Protein AF-A0A7V2CWJ7-F1 (afdb_monomer)

Structure (mmCIF, N/CA/C/O backbone):
data_AF-A0A7V2CWJ7-F1
#
_entry.id   AF-A0A7V2CWJ7-F1
#
loop_
_atom_site.group_PDB
_atom_site.id
_atom_site.type_symbol
_atom_site.label_atom_id
_atom_site.label_alt_id
_atom_site.label_comp_id
_atom_site.label_asym_id
_atom_site.label_entity_id
_atom_site.label_seq_id
_atom_site.pdbx_PDB_ins_code
_atom_site.Cartn_x
_atom_site.Cartn_y
_atom_site.Cartn_z
_atom_site.occupancy
_atom_site.B_iso_or_equiv
_atom_site.auth_seq_id
_atom_site.auth_comp_id
_atom_site.auth_asym_id
_atom_site.auth_atom_id
_atom_site.pdbx_PDB_model_num
ATOM 1 N N . MET A 1 1 ? 1.125 9.004 74.273 1.00 41.22 1 MET A N 1
ATOM 2 C CA . MET A 1 1 ? 1.072 9.536 72.896 1.00 41.22 1 MET A CA 1
ATOM 3 C C . MET A 1 1 ? -0.020 8.788 72.141 1.00 41.22 1 MET A C 1
ATOM 5 O O . MET A 1 1 ? 0.196 7.620 71.843 1.00 41.22 1 MET A O 1
ATOM 9 N N . PRO A 1 2 ? -1.209 9.373 71.920 1.00 48.38 2 PRO A N 1
ATOM 10 C CA . PRO A 1 2 ? -2.251 8.724 71.132 1.00 48.38 2 PRO A CA 1
ATOM 11 C C . PRO A 1 2 ? -1.859 8.758 69.649 1.00 48.38 2 PRO A C 1
ATOM 13 O O . PRO A 1 2 ? -1.550 9.813 69.100 1.00 48.38 2 PRO A O 1
ATOM 16 N N . THR A 1 3 ? -1.828 7.594 69.008 1.00 50.19 3 THR A N 1
ATOM 17 C CA . THR A 1 3 ? -1.640 7.454 67.563 1.00 50.19 3 THR A CA 1
ATOM 18 C C . THR A 1 3 ? -2.883 7.970 66.848 1.00 50.19 3 THR A C 1
ATOM 20 O O . THR A 1 3 ? -3.952 7.373 66.966 1.00 50.19 3 THR A O 1
ATOM 23 N N . SER A 1 4 ? -2.744 9.081 66.121 1.00 52.12 4 SER A N 1
ATOM 24 C CA . SER A 1 4 ? -3.787 9.634 65.256 1.00 52.12 4 SER A CA 1
ATOM 25 C C . SER A 1 4 ? -4.251 8.584 64.250 1.00 52.12 4 SER A C 1
ATOM 27 O O . SER A 1 4 ? -3.541 8.245 63.304 1.00 52.12 4 SER A O 1
ATOM 29 N N . ALA A 1 5 ? -5.458 8.065 64.458 1.00 50.09 5 ALA A N 1
ATOM 30 C CA . ALA A 1 5 ? -6.168 7.288 63.461 1.00 50.09 5 ALA A CA 1
ATOM 31 C C . ALA A 1 5 ? -6.618 8.254 62.357 1.00 50.09 5 ALA A C 1
ATOM 33 O O . ALA A 1 5 ? -7.594 8.986 62.511 1.00 50.09 5 ALA A O 1
ATOM 34 N N . HIS A 1 6 ? -5.867 8.308 61.258 1.00 57.09 6 HIS A N 1
ATOM 35 C CA . HIS A 1 6 ? -6.296 9.019 60.060 1.00 57.09 6 HIS A CA 1
ATOM 36 C C . HIS A 1 6 ? -7.568 8.348 59.527 1.00 57.09 6 HIS A C 1
ATOM 38 O O . HIS A 1 6 ? -7.535 7.195 59.099 1.00 57.09 6 HIS A O 1
ATOM 44 N N . GLY A 1 7 ? -8.698 9.054 59.600 1.00 55.56 7 GLY A N 1
ATOM 45 C CA . GLY A 1 7 ? -9.967 8.587 59.054 1.00 55.56 7 GLY A CA 1
ATOM 46 C C . GLY A 1 7 ? -9.852 8.367 57.547 1.00 55.56 7 GLY A C 1
ATOM 47 O O . GLY A 1 7 ? -9.486 9.279 56.807 1.00 55.56 7 GLY A O 1
ATOM 48 N N . LEU A 1 8 ? -10.149 7.150 57.095 1.00 59.53 8 LEU A N 1
ATOM 49 C CA . LEU A 1 8 ? -10.277 6.829 55.677 1.00 59.53 8 LEU A CA 1
ATOM 50 C C . LEU A 1 8 ? -11.503 7.568 55.125 1.00 59.53 8 LEU A C 1
ATOM 52 O O . LEU A 1 8 ? -12.634 7.269 55.502 1.00 59.53 8 LEU A O 1
ATOM 56 N N . VAL A 1 9 ? -11.282 8.543 54.244 1.00 59.72 9 VAL A N 1
ATOM 57 C CA . VAL A 1 9 ? -12.359 9.206 53.500 1.00 59.72 9 VAL A CA 1
ATOM 58 C C . VAL A 1 9 ? -12.836 8.245 52.415 1.00 59.72 9 VAL A C 1
ATOM 60 O O . VAL A 1 9 ? -12.075 7.900 51.511 1.00 59.72 9 VAL A O 1
ATOM 63 N N . ALA A 1 10 ? -14.091 7.804 52.505 1.00 57.59 10 ALA A N 1
ATOM 64 C CA . ALA A 1 10 ? -14.743 7.066 51.433 1.00 57.59 10 ALA A CA 1
ATOM 65 C C . ALA A 1 10 ? -14.939 8.014 50.241 1.00 57.59 10 ALA A C 1
ATOM 67 O O . ALA A 1 10 ? -15.809 8.881 50.256 1.00 57.59 10 ALA A O 1
ATOM 68 N N . LEU A 1 11 ? -14.080 7.889 49.232 1.00 69.31 11 LEU A N 1
ATOM 69 C CA . LEU A 1 11 ? -14.290 8.545 47.947 1.00 69.31 11 LEU A CA 1
ATOM 70 C C . LEU A 1 11 ? -15.476 7.870 47.250 1.00 69.31 11 LEU A C 1
ATOM 72 O O . LEU A 1 11 ? -15.539 6.642 47.210 1.00 69.31 11 LEU A O 1
ATOM 76 N N . ASP A 1 12 ? -16.392 8.662 46.689 1.00 76.94 12 ASP A N 1
ATOM 77 C CA . ASP A 1 12 ? -17.447 8.161 45.804 1.00 76.94 12 ASP A CA 1
ATOM 78 C C . ASP A 1 12 ? -16.806 7.643 44.509 1.00 76.94 12 ASP A C 1
ATOM 80 O O . ASP A 1 12 ? -16.554 8.376 43.549 1.00 76.94 12 ASP A O 1
ATOM 84 N N . THR A 1 13 ? -16.463 6.357 44.517 1.00 81.25 13 THR A N 1
ATOM 85 C CA . THR A 1 13 ? -15.815 5.696 43.387 1.00 81.25 13 THR A CA 1
ATOM 86 C C . THR A 1 13 ? -16.762 5.467 42.220 1.00 81.25 13 THR A C 1
ATOM 88 O O . THR A 1 13 ? -16.287 5.210 41.116 1.00 81.25 13 THR A O 1
ATOM 91 N N . ASP A 1 14 ? -18.076 5.530 42.435 1.00 84.31 14 ASP A N 1
ATOM 92 C CA . ASP A 1 14 ? -19.060 5.174 41.417 1.00 84.31 14 ASP A CA 1
ATOM 93 C C . ASP A 1 14 ? -19.321 6.350 40.480 1.00 84.31 14 ASP A C 1
ATOM 95 O O . ASP A 1 14 ? -19.252 6.169 39.263 1.00 84.31 14 ASP A O 1
ATOM 99 N N . SER A 1 15 ? -19.437 7.568 41.017 1.00 87.19 15 SER A N 1
ATOM 100 C CA . SER A 1 15 ? -19.509 8.793 40.207 1.00 87.19 15 SER A CA 1
ATOM 101 C C . SER A 1 15 ? -18.284 8.960 39.292 1.00 87.19 15 SER A C 1
ATOM 103 O O . SER A 1 15 ? -18.411 9.173 38.081 1.00 87.19 15 SER A O 1
ATOM 105 N N . VAL A 1 16 ? -17.076 8.741 39.831 1.00 88.69 16 VAL A N 1
ATOM 106 C CA . VAL A 1 16 ? -15.822 8.795 39.053 1.00 88.69 16 VAL A CA 1
ATOM 107 C C . VAL A 1 16 ? -15.785 7.714 37.966 1.00 88.69 16 VAL A C 1
ATOM 109 O O . VAL A 1 16 ? -15.300 7.946 36.853 1.00 88.69 16 VAL A O 1
ATOM 112 N N . ARG A 1 17 ? -16.304 6.517 38.261 1.00 88.81 17 ARG A N 1
ATOM 113 C CA . ARG A 1 17 ? -16.350 5.402 37.308 1.00 88.81 17 ARG A CA 1
ATOM 114 C C . ARG A 1 17 ? -17.332 5.671 36.173 1.00 88.81 17 ARG A C 1
ATOM 116 O O . ARG A 1 17 ? -16.986 5.422 35.019 1.00 88.81 17 ARG A O 1
ATOM 123 N N . ASP A 1 18 ? -18.510 6.206 36.483 1.00 88.50 18 ASP A N 1
ATOM 124 C CA . ASP A 1 18 ? -19.522 6.605 35.502 1.00 88.50 18 ASP A CA 1
ATOM 125 C C . ASP A 1 18 ? -18.998 7.710 34.574 1.00 88.50 18 ASP A C 1
ATOM 127 O O . ASP A 1 18 ? -19.179 7.652 33.351 1.00 88.50 18 ASP A O 1
ATOM 131 N N . GLU A 1 19 ? -18.292 8.704 35.118 1.00 91.94 19 GLU A N 1
ATOM 132 C CA . GLU A 1 19 ? -17.670 9.757 34.314 1.00 91.94 19 GLU A CA 1
ATOM 133 C C . GLU A 1 19 ? -16.615 9.183 33.353 1.00 91.94 19 GLU A C 1
ATOM 135 O O . GLU A 1 19 ? -16.658 9.446 32.141 1.00 91.94 19 GLU A O 1
ATOM 140 N N . ALA A 1 20 ? -15.706 8.347 33.867 1.00 91.44 20 ALA A N 1
ATOM 141 C CA . ALA A 1 20 ? -14.680 7.688 33.063 1.00 91.44 20 ALA A CA 1
ATOM 142 C C . ALA A 1 20 ? -15.303 6.795 31.975 1.00 91.44 20 ALA A C 1
ATOM 144 O O . ALA A 1 20 ? -14.874 6.817 30.817 1.00 91.44 20 ALA A O 1
ATOM 145 N N . TRP A 1 21 ? -16.365 6.059 32.303 1.00 91.62 21 TRP A N 1
ATOM 146 C CA . TRP A 1 21 ? -17.080 5.210 31.353 1.00 91.62 21 TRP A CA 1
ATOM 147 C C . TRP A 1 21 ? -17.726 6.018 30.224 1.00 91.62 21 TRP A C 1
ATOM 149 O O . TRP A 1 21 ? -17.591 5.692 29.041 1.00 91.62 21 TRP A O 1
ATOM 159 N N . ASN A 1 22 ? -18.358 7.143 30.556 1.00 91.94 22 ASN A N 1
ATOM 160 C CA . ASN A 1 22 ? -18.920 8.053 29.563 1.00 91.94 22 ASN A CA 1
ATOM 161 C C . ASN A 1 22 ? -17.843 8.691 28.675 1.00 91.94 22 ASN A C 1
ATOM 163 O O . ASN A 1 22 ? -18.074 8.916 27.482 1.00 91.94 22 ASN A O 1
ATOM 167 N N . ALA A 1 23 ? -16.660 8.985 29.221 1.00 92.38 23 ALA A N 1
ATOM 168 C CA . ALA A 1 23 ? -15.518 9.433 28.430 1.00 92.38 23 ALA A CA 1
ATOM 169 C C . ALA A 1 23 ? -15.042 8.343 27.453 1.00 92.38 23 ALA A C 1
ATOM 171 O O . ALA A 1 23 ? -14.865 8.636 26.269 1.00 92.38 23 ALA A O 1
ATOM 172 N N . TYR A 1 24 ? -14.926 7.089 27.903 1.00 91.25 24 TYR A N 1
ATOM 173 C CA . TYR A 1 24 ? -14.610 5.947 27.039 1.00 91.25 24 TYR A CA 1
ATOM 174 C C . TYR A 1 24 ? -15.614 5.811 25.887 1.00 91.25 24 TYR A C 1
ATOM 176 O O . TYR A 1 24 ? -15.222 5.866 24.721 1.00 91.25 24 TYR A O 1
ATOM 184 N N . ARG A 1 25 ? -16.920 5.773 26.188 1.00 91.31 25 ARG A N 1
ATOM 185 C CA . ARG A 1 25 ? -17.987 5.661 25.174 1.00 91.31 25 ARG A CA 1
ATOM 186 C C . ARG A 1 25 ? -17.940 6.787 24.142 1.00 91.31 25 ARG A C 1
ATOM 188 O O . ARG A 1 25 ? -18.160 6.549 22.952 1.00 91.31 25 ARG A O 1
ATOM 195 N N . ARG A 1 26 ? -17.659 8.023 24.573 1.00 92.12 26 ARG A N 1
ATOM 196 C CA . ARG A 1 26 ? -17.510 9.175 23.668 1.00 92.12 26 ARG A CA 1
ATOM 197 C C . ARG A 1 26 ? -16.365 8.973 22.679 1.00 92.12 26 ARG A C 1
ATOM 199 O O . ARG A 1 26 ? -16.549 9.247 21.493 1.00 92.12 26 ARG A O 1
ATOM 206 N N . GLU A 1 27 ? -15.220 8.477 23.137 1.00 92.00 27 GLU A N 1
ATOM 207 C CA . GLU A 1 27 ? -14.080 8.189 22.263 1.00 92.00 27 GLU A CA 1
ATOM 208 C C . GLU A 1 27 ? -14.375 7.012 21.320 1.00 92.00 27 GLU A C 1
ATOM 210 O O . GLU A 1 27 ? -14.154 7.135 20.115 1.00 92.00 27 GLU A O 1
ATOM 215 N N . THR A 1 28 ? -14.988 5.929 21.804 1.00 89.25 28 THR A N 1
ATOM 216 C CA . THR A 1 28 ? -15.374 4.784 20.960 1.00 89.25 28 THR A CA 1
ATOM 217 C C . THR A 1 28 ? -16.360 5.178 19.858 1.00 89.25 28 THR A C 1
ATOM 219 O O . THR A 1 28 ? -16.194 4.781 18.707 1.00 89.25 28 THR A O 1
ATOM 222 N N . ARG A 1 29 ? -17.354 6.031 20.143 1.00 91.56 29 ARG A N 1
ATOM 223 C CA . ARG A 1 29 ? -18.282 6.533 19.107 1.00 91.56 29 ARG A CA 1
ATOM 224 C C . ARG A 1 29 ? -17.563 7.321 18.010 1.00 91.56 29 ARG A C 1
ATOM 226 O O . ARG A 1 29 ? -17.919 7.199 16.839 1.00 91.56 29 ARG A O 1
ATOM 233 N N . LYS A 1 30 ? -16.553 8.125 18.363 1.00 93.31 30 LYS A N 1
ATOM 234 C CA . LYS A 1 30 ? -15.730 8.840 17.371 1.00 93.31 30 LYS A CA 1
ATOM 235 C C . LYS A 1 30 ? -14.935 7.863 16.506 1.00 93.31 30 LYS A C 1
ATOM 237 O O . LYS A 1 30 ? -14.868 8.065 15.296 1.00 93.31 30 LYS A O 1
ATOM 242 N N . GLN A 1 31 ? -14.375 6.809 17.102 1.00 92.50 31 GLN A N 1
ATOM 243 C CA . GLN A 1 31 ? -13.674 5.761 16.355 1.00 92.50 31 GLN A CA 1
ATOM 244 C C . GLN A 1 31 ? -14.591 5.075 15.347 1.00 92.50 31 GLN A C 1
ATOM 246 O O . GLN A 1 31 ? -14.215 4.970 14.187 1.00 92.50 31 GLN A O 1
ATOM 251 N N . VAL A 1 32 ? -15.797 4.668 15.764 1.00 91.69 32 VAL A N 1
ATOM 252 C CA . VAL A 1 32 ? -16.769 4.009 14.877 1.00 91.69 32 VAL A CA 1
ATOM 253 C C . VAL A 1 32 ? -17.094 4.896 13.676 1.00 91.69 32 VAL A C 1
ATOM 255 O O . VAL A 1 32 ? -17.017 4.430 12.545 1.00 91.69 32 VAL A O 1
ATOM 258 N N . ARG A 1 33 ? -17.344 6.195 13.894 1.00 95.06 33 ARG A N 1
ATOM 259 C CA . ARG A 1 33 ? -17.596 7.150 12.799 1.00 95.06 33 ARG A CA 1
ATOM 260 C C . ARG A 1 33 ? -16.419 7.267 11.826 1.00 95.06 33 ARG A C 1
ATOM 262 O O . ARG A 1 33 ? -16.628 7.314 10.620 1.00 95.06 33 ARG A O 1
ATOM 269 N N . LEU A 1 34 ? -15.185 7.337 12.329 1.00 95.69 34 LEU A N 1
ATOM 270 C CA . LEU A 1 34 ? -13.991 7.413 11.474 1.00 95.69 34 LEU A CA 1
ATOM 271 C C . LEU A 1 34 ? -13.754 6.108 10.707 1.00 95.69 34 LEU A C 1
ATOM 273 O O . LEU A 1 34 ? -13.414 6.150 9.528 1.00 95.69 34 LEU A O 1
ATOM 277 N N . ALA A 1 35 ? -13.952 4.966 11.365 1.00 94.25 35 ALA A N 1
ATOM 278 C CA . ALA A 1 35 ? -13.844 3.655 10.743 1.00 94.25 35 ALA A CA 1
ATOM 279 C C . ALA A 1 35 ? -14.897 3.476 9.641 1.00 94.25 35 ALA A C 1
ATOM 281 O O . ALA A 1 35 ? -14.578 2.970 8.573 1.00 94.25 35 ALA A O 1
ATOM 282 N N . GLU A 1 36 ? -16.124 3.949 9.858 1.00 95.56 36 GLU A N 1
ATOM 283 C CA . GLU A 1 36 ? -17.187 3.934 8.853 1.00 95.56 36 GLU A CA 1
ATOM 284 C C . GLU A 1 36 ? -16.861 4.834 7.654 1.00 95.56 36 GLU A C 1
ATOM 286 O O . GLU A 1 36 ? -17.008 4.402 6.513 1.00 95.56 36 GLU A O 1
ATOM 291 N N . GLN A 1 37 ? -16.336 6.043 7.889 1.00 95.75 37 GLN A N 1
ATOM 292 C CA . GLN A 1 37 ? -15.853 6.918 6.812 1.00 95.75 37 GLN A CA 1
ATOM 293 C C . GLN A 1 37 ? -14.753 6.247 5.984 1.00 95.75 37 GLN A C 1
ATOM 295 O O . GLN A 1 37 ? -14.797 6.275 4.756 1.00 95.75 37 GLN A O 1
ATOM 300 N N . LEU A 1 38 ? -13.773 5.631 6.651 1.00 96.50 38 LEU A N 1
ATOM 301 C CA . LEU A 1 38 ? -12.684 4.932 5.977 1.00 96.50 38 LEU A CA 1
ATOM 302 C C . LEU A 1 38 ? -13.195 3.715 5.200 1.00 96.50 38 LEU A C 1
ATOM 304 O O . LEU A 1 38 ? -12.804 3.518 4.051 1.00 96.50 38 LEU A O 1
ATOM 308 N N . ARG A 1 39 ? -14.101 2.937 5.799 1.00 96.38 39 ARG A N 1
ATOM 309 C CA . ARG A 1 39 ? -14.728 1.782 5.158 1.00 96.38 39 ARG A CA 1
ATOM 310 C C . ARG A 1 39 ? -15.494 2.206 3.912 1.00 96.38 39 ARG A C 1
ATOM 312 O O . ARG A 1 39 ? -15.251 1.626 2.864 1.00 96.38 39 ARG A O 1
ATOM 319 N N . ARG A 1 40 ? -16.354 3.230 3.995 1.00 95.88 40 ARG A N 1
ATOM 320 C CA . ARG A 1 40 ? -17.098 3.752 2.835 1.00 95.88 40 ARG A CA 1
ATOM 321 C C . ARG A 1 40 ? -16.150 4.137 1.704 1.00 95.88 40 ARG A C 1
ATOM 323 O O . ARG A 1 40 ? -16.373 3.726 0.569 1.00 95.88 40 ARG A O 1
ATOM 330 N N . PHE A 1 41 ? -15.069 4.848 2.020 1.00 97.31 41 PHE A N 1
ATOM 331 C CA . PHE A 1 41 ? -14.067 5.200 1.022 1.00 97.31 41 PHE A CA 1
ATOM 332 C C . PHE A 1 41 ? -13.443 3.958 0.367 1.00 97.31 41 PHE A C 1
ATOM 334 O O . PHE A 1 41 ? -13.351 3.887 -0.853 1.00 97.31 41 PHE A O 1
ATOM 341 N N . GLN A 1 42 ? -13.044 2.961 1.158 1.00 96.19 42 GLN A N 1
ATOM 342 C CA . GLN A 1 42 ? -12.396 1.746 0.655 1.00 96.19 42 GLN A CA 1
ATOM 343 C C . GLN A 1 42 ? -13.332 0.845 -0.157 1.00 96.19 42 GLN A C 1
ATOM 345 O O . GLN A 1 42 ? -12.889 0.241 -1.128 1.00 96.19 42 GLN A O 1
ATOM 350 N N . THR A 1 43 ? -14.600 0.724 0.239 1.00 96.62 43 THR A N 1
ATOM 351 C CA . THR A 1 43 ? -15.535 -0.227 -0.378 1.00 96.62 43 THR A CA 1
ATOM 352 C C . THR A 1 43 ? -16.367 0.383 -1.497 1.00 96.62 43 THR A C 1
ATOM 354 O O . THR A 1 43 ? -16.791 -0.345 -2.390 1.00 96.62 43 THR A O 1
ATOM 357 N N . VAL A 1 44 ? -16.632 1.691 -1.445 1.00 96.12 44 VAL A N 1
ATOM 358 C CA . VAL A 1 44 ? -17.537 2.372 -2.381 1.00 96.12 44 VAL A CA 1
ATOM 359 C C . VAL A 1 44 ? -16.778 3.380 -3.234 1.00 96.12 44 VAL A C 1
ATOM 361 O O . VAL A 1 44 ? -16.648 3.171 -4.440 1.00 96.12 44 VAL A O 1
ATOM 364 N N . ASP A 1 45 ? -16.239 4.436 -2.618 1.00 96.00 45 ASP A N 1
ATOM 365 C CA . ASP A 1 45 ? -15.716 5.584 -3.369 1.00 96.00 45 ASP A CA 1
ATOM 366 C C . ASP A 1 45 ? -14.479 5.228 -4.205 1.00 96.00 45 ASP A C 1
ATOM 368 O O . ASP A 1 45 ? -14.412 5.549 -5.390 1.00 96.00 45 ASP A O 1
ATOM 372 N N . ARG A 1 46 ? -13.497 4.540 -3.609 1.00 96.50 46 ARG A N 1
ATOM 373 C CA . ARG A 1 46 ? -12.242 4.185 -4.281 1.00 96.50 46 ARG A CA 1
ATOM 374 C C . ARG A 1 46 ? -12.473 3.233 -5.462 1.00 96.50 46 ARG A C 1
ATOM 376 O O . ARG A 1 46 ? -12.034 3.580 -6.554 1.00 96.50 46 ARG A O 1
ATOM 383 N N . PRO A 1 47 ? -13.192 2.104 -5.317 1.00 97.88 47 PRO A N 1
ATOM 384 C CA . PRO A 1 47 ? -13.485 1.242 -6.459 1.00 97.88 47 PRO A CA 1
ATOM 385 C C . PRO A 1 47 ? -14.321 1.940 -7.537 1.00 97.88 47 PRO A C 1
ATOM 387 O O . PRO A 1 47 ? -14.153 1.655 -8.720 1.00 97.88 47 PRO A O 1
ATOM 390 N N . ALA A 1 48 ? -15.237 2.841 -7.159 1.00 96.25 48 ALA A N 1
ATOM 391 C CA . ALA A 1 48 ? -16.007 3.621 -8.127 1.00 96.25 48 ALA A CA 1
ATOM 392 C C . ALA A 1 48 ? -15.114 4.571 -8.937 1.00 96.25 48 ALA A C 1
ATOM 394 O O . ALA A 1 48 ? -15.216 4.594 -10.163 1.00 96.25 48 ALA A O 1
ATOM 395 N N . TYR A 1 49 ? -14.203 5.278 -8.264 1.00 96.75 49 TYR A N 1
ATOM 396 C CA . TYR A 1 49 ? -13.197 6.120 -8.907 1.00 96.75 49 TYR A CA 1
ATOM 397 C C . TYR A 1 49 ? -12.292 5.307 -9.839 1.00 96.75 49 TYR A C 1
ATOM 399 O O . TYR A 1 49 ? -12.124 5.684 -10.991 1.00 96.75 49 TYR A O 1
ATOM 407 N N . GLU A 1 50 ? -11.759 4.170 -9.382 1.00 96.31 50 GLU A N 1
ATOM 408 C CA . GLU A 1 50 ? -10.860 3.320 -10.180 1.00 96.31 50 GLU A CA 1
ATOM 409 C C . GLU A 1 50 ? -11.553 2.788 -11.447 1.00 96.31 50 GLU A C 1
ATOM 411 O O . GLU A 1 50 ? -10.956 2.778 -12.522 1.00 96.31 50 GLU A O 1
ATOM 416 N N . ARG A 1 51 ? -12.834 2.398 -11.360 1.00 96.88 51 ARG A N 1
ATOM 417 C CA . ARG A 1 51 ? -13.619 1.994 -12.541 1.00 96.88 51 ARG A CA 1
ATOM 418 C C . ARG A 1 51 ? -13.819 3.145 -13.520 1.00 96.88 51 ARG A C 1
ATOM 420 O O . ARG A 1 51 ? -13.654 2.954 -14.721 1.00 96.88 51 ARG A O 1
ATOM 427 N N . TRP A 1 52 ? -14.175 4.323 -13.013 1.00 96.88 52 TRP A N 1
ATOM 428 C CA . TRP A 1 52 ? -14.338 5.514 -13.841 1.00 96.88 52 TRP A CA 1
ATOM 429 C C . TRP A 1 52 ? -13.020 5.914 -14.516 1.00 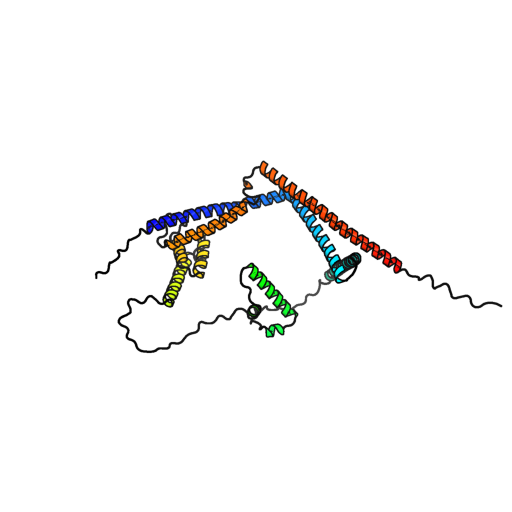96.88 52 TRP A C 1
ATOM 431 O O . TRP A 1 52 ? -12.996 6.150 -15.721 1.00 96.88 52 TRP A O 1
ATOM 441 N N . GLU A 1 53 ? -11.914 5.921 -13.775 1.00 96.56 53 GLU A N 1
ATOM 442 C CA . GLU A 1 53 ? -10.579 6.237 -14.285 1.00 96.56 53 GLU A CA 1
ATOM 443 C C . GLU A 1 53 ? -10.157 5.240 -15.368 1.00 96.56 53 GLU A C 1
ATOM 445 O O . GLU A 1 53 ? -9.730 5.642 -16.449 1.00 96.56 53 GLU A O 1
ATOM 450 N N . ALA A 1 54 ? -10.363 3.942 -15.132 1.00 95.56 54 ALA A N 1
ATOM 451 C CA . ALA A 1 54 ? -10.097 2.906 -16.123 1.00 95.56 54 ALA A CA 1
ATOM 452 C C . ALA A 1 54 ? -10.966 3.056 -17.383 1.00 95.56 54 ALA A C 1
ATOM 454 O O . ALA A 1 54 ? -10.495 2.785 -18.483 1.00 95.56 54 ALA A O 1
ATOM 455 N N . GLN A 1 55 ? -12.214 3.505 -17.259 1.00 96.44 55 GLN A N 1
ATOM 456 C CA . GLN A 1 55 ? -13.094 3.702 -18.410 1.00 96.44 55 GLN A CA 1
ATOM 457 C C . GLN A 1 55 ? -12.738 4.962 -19.211 1.00 96.44 55 GLN A C 1
ATOM 459 O O . GLN A 1 55 ? -12.726 4.933 -20.439 1.00 96.44 55 GLN A O 1
ATOM 464 N N . VAL A 1 56 ? -12.473 6.074 -18.524 1.00 96.00 56 VAL A N 1
ATOM 465 C CA . VAL A 1 56 ? -12.306 7.395 -19.147 1.00 96.00 56 VAL A CA 1
ATOM 466 C C . VAL A 1 56 ? -10.863 7.645 -19.576 1.00 96.00 56 VAL A C 1
ATOM 468 O O . VAL A 1 56 ? -10.619 8.180 -20.657 1.00 96.00 56 VAL A O 1
ATOM 471 N N . LEU A 1 57 ? -9.901 7.257 -18.740 1.00 96.88 57 LEU A N 1
ATOM 472 C CA . LEU A 1 57 ? -8.470 7.493 -18.947 1.00 96.88 57 LEU A CA 1
ATOM 473 C C . LEU A 1 57 ? -7.707 6.217 -19.326 1.00 96.88 57 LEU A C 1
ATOM 475 O O . LEU A 1 57 ? -6.546 6.300 -19.722 1.00 96.88 57 LEU A O 1
ATOM 479 N N . GLY A 1 58 ? -8.344 5.045 -19.253 1.00 96.06 58 GLY A N 1
ATOM 480 C CA . GLY A 1 58 ? -7.715 3.750 -19.526 1.00 96.06 58 GLY A CA 1
ATOM 481 C C . GLY A 1 58 ? -6.960 3.656 -20.850 1.00 96.06 58 GLY A C 1
ATOM 482 O O . GLY A 1 58 ? -5.818 3.198 -20.819 1.00 96.06 58 GLY A O 1
ATOM 483 N N . PRO A 1 59 ? -7.517 4.105 -21.994 1.00 96.88 59 PRO A N 1
ATOM 484 C CA . PRO A 1 59 ? -6.796 4.076 -23.266 1.00 96.88 59 PRO A CA 1
ATOM 485 C C . PRO A 1 59 ? -5.470 4.849 -23.219 1.00 96.88 59 PRO A C 1
ATOM 487 O O . PRO A 1 59 ? -4.442 4.324 -23.640 1.00 96.88 59 PRO A O 1
ATOM 490 N N . LEU A 1 60 ? -5.470 6.046 -22.620 1.00 96.06 60 LEU A N 1
ATOM 491 C CA . LEU A 1 60 ? -4.269 6.879 -22.491 1.00 96.06 60 LEU A CA 1
ATOM 492 C C . LEU A 1 60 ? -3.237 6.247 -21.547 1.00 96.06 60 LEU A C 1
ATOM 494 O O . LEU A 1 60 ? -2.045 6.223 -21.852 1.00 96.06 60 LEU A O 1
ATOM 498 N N . ILE A 1 61 ? -3.695 5.686 -20.422 1.00 96.31 61 ILE A N 1
ATOM 499 C CA . ILE A 1 61 ? -2.836 4.963 -19.473 1.00 96.31 61 ILE A CA 1
ATOM 500 C C . ILE A 1 61 ? -2.200 3.742 -20.148 1.00 96.31 61 ILE A C 1
ATOM 502 O O . ILE A 1 61 ? -1.016 3.468 -19.947 1.00 96.31 61 ILE A O 1
ATOM 506 N N . HIS A 1 62 ? -2.969 2.988 -20.937 1.00 97.12 62 HIS A N 1
ATOM 507 C CA . HIS A 1 62 ? -2.467 1.811 -21.640 1.00 97.12 62 HIS A CA 1
ATOM 508 C C . HIS A 1 62 ? -1.408 2.183 -22.680 1.00 97.12 62 HIS A C 1
ATOM 510 O O . HIS A 1 62 ? -0.348 1.563 -22.719 1.00 97.12 62 HIS A O 1
ATOM 516 N N . GLU A 1 63 ? -1.653 3.229 -23.463 1.00 97.25 63 GLU A N 1
ATOM 517 C CA . GLU A 1 63 ? -0.689 3.742 -24.433 1.00 97.25 63 GLU A CA 1
ATOM 518 C C . GLU A 1 63 ? 0.594 4.249 -23.754 1.00 97.25 63 GLU A C 1
ATOM 520 O O . GLU A 1 63 ? 1.689 3.877 -24.172 1.00 97.25 63 GLU A O 1
ATOM 525 N N . ALA A 1 64 ? 0.490 4.993 -22.645 1.00 96.56 64 ALA A N 1
ATOM 526 C CA . ALA A 1 64 ? 1.658 5.423 -21.871 1.00 96.56 64 ALA A CA 1
ATOM 527 C C . ALA A 1 64 ? 2.475 4.225 -21.344 1.00 96.56 64 ALA A C 1
ATOM 529 O O . ALA A 1 64 ? 3.704 4.215 -21.435 1.00 96.56 64 ALA A O 1
ATOM 530 N N . ARG A 1 65 ? 1.803 3.171 -20.855 1.00 97.31 65 ARG A N 1
ATOM 531 C CA . ARG A 1 65 ? 2.461 1.915 -20.448 1.00 97.31 65 ARG A CA 1
ATOM 532 C C . ARG A 1 65 ? 3.144 1.211 -21.618 1.00 97.31 65 ARG A C 1
ATOM 534 O O . ARG A 1 65 ? 4.248 0.705 -21.440 1.00 97.31 65 ARG A O 1
ATOM 541 N N . GLY A 1 66 ? 2.517 1.192 -22.794 1.00 97.75 66 GLY A N 1
ATOM 542 C CA . GLY A 1 66 ? 3.105 0.637 -24.014 1.00 97.75 66 GLY A CA 1
ATOM 543 C C . GLY A 1 66 ? 4.381 1.372 -24.423 1.00 97.75 66 GLY A C 1
ATOM 544 O O . GLY A 1 66 ? 5.406 0.735 -24.656 1.00 97.75 66 GLY A O 1
ATOM 545 N N . LEU A 1 67 ? 4.350 2.709 -24.418 1.00 97.31 67 LEU A N 1
ATOM 546 C CA . LEU A 1 67 ? 5.530 3.537 -24.683 1.00 97.31 67 LEU A CA 1
ATOM 547 C C . LEU A 1 67 ? 6.648 3.269 -23.668 1.00 97.31 67 LEU A C 1
ATOM 549 O O . LEU A 1 67 ? 7.795 3.082 -24.064 1.00 97.31 67 LEU A O 1
ATOM 553 N N . ARG A 1 68 ? 6.326 3.194 -22.368 1.00 97.94 68 ARG A N 1
ATOM 554 C CA . ARG A 1 68 ? 7.308 2.883 -21.317 1.00 97.94 68 ARG A CA 1
ATOM 555 C C . ARG A 1 68 ? 7.960 1.518 -21.524 1.00 97.94 68 ARG A C 1
ATOM 557 O O . ARG A 1 68 ? 9.181 1.431 -21.464 1.00 97.94 68 ARG A O 1
ATOM 564 N N . ALA A 1 69 ? 7.161 0.485 -21.784 1.00 97.75 69 ALA A N 1
ATOM 565 C CA . ALA A 1 69 ? 7.662 -0.869 -21.996 1.00 97.75 69 ALA A CA 1
ATOM 566 C C . ALA A 1 69 ? 8.602 -0.949 -23.208 1.00 97.75 69 ALA A C 1
ATOM 568 O O . ALA A 1 69 ? 9.632 -1.617 -23.148 1.00 97.75 69 ALA A O 1
ATOM 569 N N . GLU A 1 70 ? 8.281 -0.234 -24.286 1.00 98.00 70 GLU A N 1
ATOM 570 C CA . GLU A 1 70 ? 9.144 -0.173 -25.465 1.00 98.00 70 GLU A CA 1
ATOM 571 C C . GLU A 1 70 ? 10.446 0.598 -25.187 1.00 98.00 70 GLU A C 1
ATOM 573 O O . GLU A 1 70 ? 11.520 0.148 -25.584 1.00 98.00 70 GLU A O 1
ATOM 578 N N . ILE A 1 71 ? 10.382 1.718 -24.456 1.00 97.50 71 ILE A N 1
ATOM 5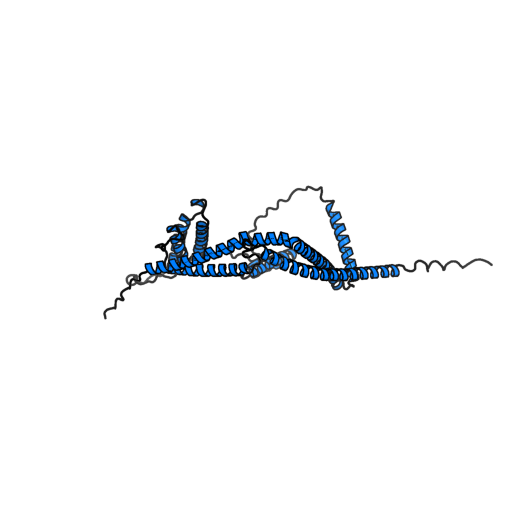79 C CA . ILE A 1 71 ? 11.582 2.447 -24.009 1.00 97.50 71 ILE A CA 1
ATOM 580 C C . ILE A 1 71 ? 12.474 1.537 -23.162 1.00 97.50 71 ILE A C 1
ATOM 582 O O . ILE A 1 71 ? 13.678 1.469 -23.400 1.00 97.50 71 ILE A O 1
ATOM 586 N N . ASP A 1 72 ? 11.894 0.825 -22.193 1.00 97.62 72 ASP A N 1
ATOM 587 C CA . ASP A 1 72 ? 12.634 -0.091 -21.323 1.00 97.62 72 ASP A CA 1
ATOM 588 C C . ASP A 1 72 ? 13.311 -1.196 -22.129 1.00 97.62 72 ASP A C 1
ATOM 590 O O . ASP A 1 72 ? 14.503 -1.435 -21.951 1.00 97.62 72 ASP A O 1
ATOM 594 N N . ARG A 1 73 ? 12.595 -1.795 -23.087 1.00 97.81 73 ARG A N 1
ATOM 595 C CA . ARG A 1 73 ? 13.159 -2.789 -24.003 1.00 97.81 73 ARG A CA 1
ATOM 596 C C . ARG A 1 73 ? 14.371 -2.245 -24.766 1.00 97.81 73 ARG A C 1
ATOM 598 O O . ARG A 1 73 ? 15.399 -2.916 -24.828 1.00 97.81 73 ARG A O 1
ATOM 605 N N . LEU A 1 74 ? 14.266 -1.053 -25.356 1.00 97.31 74 LEU A N 1
ATOM 606 C CA . LEU A 1 74 ? 15.368 -0.453 -26.114 1.00 97.31 74 LEU A CA 1
ATOM 607 C C . LEU A 1 74 ? 16.554 -0.100 -25.214 1.00 97.31 74 LEU A C 1
ATOM 609 O O . LEU A 1 74 ? 17.699 -0.344 -25.592 1.00 97.31 74 LEU A O 1
ATOM 613 N N . HIS A 1 75 ? 16.300 0.424 -24.015 1.00 97.12 75 HIS A N 1
ATOM 614 C CA . HIS A 1 75 ? 17.353 0.693 -23.041 1.00 97.12 75 HIS A CA 1
ATOM 615 C C . HIS A 1 75 ? 18.063 -0.580 -22.585 1.00 97.12 75 HIS A C 1
ATOM 617 O O . HIS A 1 75 ? 19.281 -0.546 -22.444 1.00 97.12 75 HIS A O 1
ATOM 623 N N . THR A 1 76 ? 17.354 -1.698 -22.404 1.00 97.38 76 THR A N 1
ATOM 624 C CA . THR A 1 76 ? 17.991 -2.990 -22.114 1.00 97.38 76 THR A CA 1
ATOM 625 C C . THR A 1 76 ? 18.964 -3.382 -23.224 1.00 97.38 76 THR A C 1
ATOM 627 O O . THR A 1 76 ? 20.115 -3.688 -22.934 1.00 97.38 76 THR A O 1
ATOM 630 N N . ILE A 1 77 ? 18.555 -3.274 -24.493 1.00 97.06 77 ILE A N 1
ATOM 631 C CA . ILE A 1 77 ? 19.440 -3.569 -25.631 1.00 97.06 77 ILE A CA 1
ATOM 632 C C . ILE A 1 77 ? 20.666 -2.646 -25.618 1.00 97.06 77 ILE A C 1
ATOM 634 O O . ILE A 1 77 ? 21.793 -3.118 -25.746 1.00 97.06 77 ILE A O 1
ATOM 638 N N . LEU A 1 78 ? 20.470 -1.334 -25.458 1.00 96.94 78 LEU A N 1
ATOM 639 C CA . LEU A 1 78 ? 21.572 -0.366 -25.432 1.00 96.94 78 LEU A CA 1
ATOM 640 C C . LEU A 1 78 ? 22.544 -0.637 -24.274 1.00 96.94 78 LEU A C 1
ATOM 642 O O . LEU A 1 78 ? 23.758 -0.611 -24.480 1.00 96.94 78 LEU A O 1
ATOM 646 N N . PHE A 1 79 ? 22.017 -0.955 -23.092 1.00 97.69 79 PHE A N 1
ATOM 647 C CA . PHE A 1 79 ? 22.806 -1.315 -21.918 1.00 97.69 79 PHE A CA 1
ATOM 648 C C . PHE A 1 79 ? 23.621 -2.594 -22.147 1.00 97.69 79 PHE A C 1
ATOM 650 O O . PHE A 1 79 ? 24.812 -2.625 -21.846 1.00 97.69 79 PHE A O 1
ATOM 657 N N . ASP A 1 80 ? 23.024 -3.630 -22.738 1.00 97.06 80 ASP A N 1
ATOM 658 C CA . ASP A 1 80 ? 23.724 -4.882 -23.038 1.00 97.06 80 ASP A CA 1
ATOM 659 C C . ASP A 1 80 ? 24.845 -4.678 -24.068 1.00 97.06 80 ASP A C 1
ATOM 661 O O . ASP A 1 80 ? 25.932 -5.253 -23.945 1.00 97.06 80 ASP A O 1
ATOM 665 N N . VAL A 1 81 ? 24.619 -3.824 -25.071 1.00 97.69 81 VAL A N 1
ATOM 666 C CA . VAL A 1 81 ? 25.652 -3.434 -26.044 1.00 97.69 81 VAL A CA 1
ATOM 667 C C . VAL A 1 81 ? 26.812 -2.725 -25.355 1.00 97.69 81 VAL A C 1
ATOM 669 O O . VAL A 1 81 ? 27.971 -3.056 -25.621 1.00 97.69 81 VAL A O 1
ATOM 672 N N . GLU A 1 82 ? 26.519 -1.772 -24.471 1.00 97.38 82 GLU A N 1
ATOM 673 C CA . GLU A 1 82 ? 27.531 -1.060 -23.691 1.00 97.38 82 GLU A CA 1
ATOM 674 C C . GLU A 1 82 ? 28.321 -2.019 -22.799 1.00 97.38 82 GLU A C 1
ATOM 676 O O . GLU A 1 82 ? 29.553 -2.021 -22.836 1.00 97.38 82 GLU A O 1
ATOM 681 N N . ALA A 1 83 ? 27.633 -2.905 -22.079 1.00 96.50 83 ALA A N 1
ATOM 682 C CA . ALA A 1 83 ? 28.262 -3.903 -21.228 1.00 96.50 83 ALA A CA 1
ATOM 683 C C . ALA A 1 83 ? 29.223 -4.805 -22.021 1.00 96.50 83 ALA A C 1
ATOM 685 O O . ALA A 1 83 ? 30.372 -4.989 -21.617 1.00 96.50 83 ALA A O 1
ATOM 686 N N . ILE A 1 84 ? 28.804 -5.320 -23.184 1.00 96.56 84 ILE A N 1
ATOM 687 C CA . ILE A 1 84 ? 29.666 -6.129 -24.063 1.00 96.56 84 ILE A CA 1
ATOM 688 C C . ILE A 1 84 ? 30.857 -5.305 -24.571 1.00 96.56 84 ILE A C 1
ATOM 690 O O . ILE A 1 84 ? 31.983 -5.803 -24.592 1.00 96.56 84 ILE A O 1
ATOM 694 N N . SER A 1 85 ? 30.633 -4.051 -24.973 1.00 97.31 85 SER A N 1
ATOM 695 C CA . SER A 1 85 ? 31.690 -3.157 -25.459 1.00 97.31 85 SER A CA 1
ATOM 696 C C . SER A 1 85 ? 32.773 -2.940 -24.402 1.00 97.31 85 SER A C 1
ATOM 698 O O . SER A 1 85 ? 33.958 -3.070 -24.717 1.00 97.31 85 SER A O 1
ATOM 700 N N . VAL A 1 86 ? 32.370 -2.686 -23.154 1.00 96.94 86 VAL A N 1
ATOM 701 C CA . VAL A 1 86 ? 33.270 -2.465 -22.015 1.00 96.94 86 VAL A CA 1
ATOM 702 C C . VAL A 1 86 ? 34.003 -3.747 -21.625 1.00 96.94 86 VAL A C 1
ATOM 704 O O . VAL A 1 86 ? 35.227 -3.738 -21.512 1.00 96.94 86 VAL A O 1
ATOM 707 N N . ILE A 1 87 ? 33.280 -4.857 -21.446 1.00 95.94 87 ILE A N 1
ATOM 708 C CA . ILE A 1 87 ? 33.854 -6.126 -20.972 1.00 95.94 87 ILE A CA 1
ATOM 709 C C . ILE A 1 87 ? 34.823 -6.714 -22.000 1.00 95.94 87 ILE A C 1
ATOM 711 O O . ILE A 1 87 ? 35.897 -7.195 -21.645 1.00 95.94 87 ILE A O 1
ATOM 715 N N . GLU A 1 88 ? 34.451 -6.690 -23.279 1.00 95.31 88 GLU A N 1
ATOM 716 C CA . GLU A 1 88 ? 35.227 -7.324 -24.348 1.00 95.31 88 GLU A CA 1
ATOM 717 C C . GLU A 1 88 ? 36.198 -6.344 -25.030 1.00 95.31 88 GLU A C 1
ATOM 719 O O . GLU A 1 88 ? 36.898 -6.727 -25.969 1.00 95.31 88 GLU A O 1
ATOM 724 N N . GLY A 1 89 ? 36.243 -5.082 -24.582 1.00 96.50 89 GLY A N 1
ATOM 725 C CA . GLY A 1 89 ? 37.140 -4.048 -25.102 1.00 96.50 89 GLY A CA 1
ATOM 726 C C . GLY A 1 89 ? 36.954 -3.769 -26.597 1.00 96.50 89 GLY A C 1
ATOM 727 O O . GLY A 1 89 ? 37.923 -3.492 -27.305 1.00 96.50 89 GLY A O 1
ATOM 728 N N . CYS A 1 90 ? 35.726 -3.888 -27.109 1.00 96.25 90 CYS A N 1
ATOM 729 C CA . CYS A 1 90 ? 35.422 -3.732 -28.532 1.00 96.25 90 CYS A CA 1
ATOM 730 C C . CYS A 1 90 ? 34.545 -2.503 -28.796 1.00 96.25 90 CYS A C 1
ATOM 732 O O . CYS A 1 90 ? 33.932 -1.952 -27.889 1.00 96.25 90 CYS A O 1
ATOM 734 N N . SER A 1 91 ? 34.470 -2.047 -30.051 1.00 96.69 91 SER A N 1
ATOM 735 C CA . SER A 1 91 ? 33.593 -0.917 -30.402 1.00 96.69 91 SER A CA 1
ATOM 736 C C . SER A 1 91 ? 32.111 -1.265 -30.200 1.00 96.69 91 SER A C 1
ATOM 738 O O . SER A 1 91 ? 31.713 -2.392 -30.497 1.00 96.69 91 SER A O 1
ATOM 740 N N . MET A 1 92 ? 31.277 -0.287 -29.833 1.00 96.94 92 MET A N 1
ATOM 741 C CA . MET A 1 92 ? 29.817 -0.450 -29.676 1.00 96.94 92 MET A CA 1
ATOM 742 C C . MET A 1 92 ? 29.138 -1.123 -30.884 1.00 96.94 92 MET A C 1
ATOM 744 O O . MET A 1 92 ? 28.293 -1.999 -30.740 1.00 96.94 92 MET A O 1
ATOM 748 N N . ALA A 1 93 ? 29.562 -0.781 -32.104 1.00 96.56 93 ALA A N 1
ATOM 749 C CA . ALA A 1 93 ? 29.046 -1.388 -33.333 1.00 96.56 93 ALA A CA 1
ATOM 750 C C . ALA A 1 93 ? 29.420 -2.877 -33.490 1.00 96.56 93 ALA A C 1
ATOM 752 O O . ALA A 1 93 ? 28.727 -3.630 -34.172 1.00 96.56 93 ALA A O 1
ATOM 753 N N . GLU A 1 94 ? 30.544 -3.311 -32.915 1.00 95.62 94 GLU A N 1
ATOM 754 C CA . GLU A 1 94 ? 30.929 -4.723 -32.876 1.00 95.62 94 GLU A CA 1
ATOM 755 C C . GLU A 1 94 ? 30.200 -5.475 -31.766 1.00 95.62 94 GLU A C 1
ATOM 757 O O . GLU A 1 94 ? 29.689 -6.563 -32.035 1.00 95.62 94 GLU A O 1
ATOM 762 N N . ALA A 1 95 ? 30.089 -4.869 -30.583 1.00 97.00 95 ALA A N 1
ATOM 763 C CA . ALA A 1 95 ? 29.303 -5.386 -29.470 1.00 97.00 95 ALA A CA 1
ATOM 764 C C . ALA A 1 95 ? 27.847 -5.657 -29.886 1.00 97.00 95 ALA A C 1
ATOM 766 O O . ALA A 1 95 ? 27.343 -6.758 -29.673 1.00 97.00 95 ALA A O 1
ATOM 767 N N . TYR A 1 96 ? 27.219 -4.721 -30.604 1.00 97.31 96 TYR A N 1
ATOM 768 C CA . TYR A 1 96 ? 25.861 -4.889 -31.125 1.00 97.31 96 TYR A CA 1
ATOM 769 C C . TYR A 1 96 ? 25.716 -6.075 -32.091 1.00 97.31 96 TYR A C 1
ATOM 771 O O . TYR A 1 96 ? 24.807 -6.887 -31.940 1.00 97.31 96 TYR A O 1
ATOM 779 N N . ARG A 1 97 ? 26.653 -6.266 -33.034 1.00 95.38 97 ARG A N 1
ATOM 780 C CA . ARG A 1 97 ? 26.633 -7.453 -33.917 1.00 95.38 97 ARG A CA 1
ATOM 781 C C . ARG A 1 97 ? 26.769 -8.759 -33.136 1.00 95.38 97 ARG A C 1
ATOM 783 O O . ARG A 1 97 ? 26.168 -9.761 -33.513 1.00 95.38 97 ARG A O 1
ATOM 790 N N . ARG A 1 98 ? 27.581 -8.769 -32.072 1.00 95.62 98 ARG A N 1
ATOM 791 C CA . ARG A 1 98 ? 27.741 -9.947 -31.206 1.00 95.62 98 ARG A CA 1
ATOM 792 C C . ARG A 1 98 ? 26.459 -10.239 -30.437 1.00 95.62 98 ARG A C 1
ATOM 794 O O . ARG A 1 98 ? 26.088 -11.406 -30.355 1.00 95.62 98 ARG A O 1
ATOM 801 N N . LEU A 1 99 ? 25.779 -9.209 -29.934 1.00 96.06 99 LEU A N 1
ATOM 802 C CA . LEU A 1 99 ? 24.480 -9.349 -29.277 1.00 96.06 99 LEU A CA 1
ATOM 803 C C . LEU A 1 99 ? 23.441 -9.956 -30.232 1.00 96.06 99 LEU A C 1
ATOM 805 O O . LEU A 1 99 ? 22.896 -11.010 -29.920 1.00 96.06 99 LEU A O 1
ATOM 809 N N . GLN A 1 100 ? 23.285 -9.404 -31.441 1.00 94.81 100 GLN A N 1
ATOM 810 C CA . GLN A 1 100 ? 22.389 -9.965 -32.467 1.00 94.81 100 GLN A CA 1
ATOM 811 C 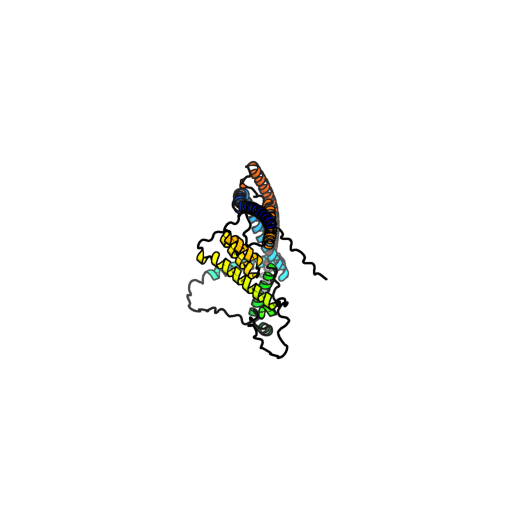C . GLN A 1 100 ? 22.718 -11.430 -32.800 1.00 94.81 100 GLN A C 1
ATOM 813 O O . GLN A 1 100 ? 21.831 -12.266 -32.957 1.00 94.81 100 GLN A O 1
ATOM 818 N N . HIS A 1 101 ? 24.008 -11.774 -32.885 1.00 92.88 101 HIS A N 1
ATOM 819 C CA . HIS A 1 101 ? 24.431 -13.153 -33.120 1.00 92.88 101 HIS A CA 1
ATOM 820 C C . HIS A 1 101 ? 24.124 -14.069 -31.921 1.00 92.88 101 HIS A C 1
ATOM 822 O O . HIS A 1 101 ? 23.835 -15.249 -32.114 1.00 92.88 101 HIS A O 1
ATOM 828 N N . ARG A 1 102 ? 24.176 -13.568 -30.677 1.00 92.38 102 ARG A N 1
ATOM 829 C CA . ARG A 1 102 ? 23.768 -14.332 -29.483 1.00 92.38 102 ARG A CA 1
ATOM 830 C C . ARG A 1 102 ? 22.266 -14.604 -29.497 1.00 92.38 102 ARG A C 1
ATOM 832 O O . ARG A 1 102 ? 21.890 -15.749 -29.271 1.00 92.38 102 ARG A O 1
ATOM 839 N N . GLU A 1 103 ? 21.449 -13.606 -29.820 1.00 90.44 103 GLU A N 1
ATOM 840 C CA . GLU A 1 103 ? 19.989 -13.742 -29.910 1.00 90.44 103 GLU A CA 1
ATOM 841 C C . GLU A 1 103 ? 19.578 -14.751 -30.992 1.00 90.44 103 GLU A C 1
ATOM 843 O O . GLU A 1 103 ? 18.897 -15.729 -30.688 1.00 90.44 103 GLU A O 1
ATOM 848 N N . ALA A 1 104 ? 20.109 -14.628 -32.215 1.00 89.69 104 ALA A N 1
ATOM 849 C CA . ALA A 1 104 ? 19.814 -15.567 -33.306 1.00 89.69 104 ALA A CA 1
ATOM 850 C C . ALA A 1 104 ? 20.173 -17.031 -32.962 1.00 89.69 104 ALA A C 1
ATOM 852 O O . ALA A 1 104 ? 19.483 -17.980 -33.352 1.00 89.69 104 ALA A O 1
ATOM 853 N N . ASN A 1 105 ? 21.251 -17.234 -32.197 1.00 87.38 105 ASN A N 1
ATOM 854 C CA . ASN A 1 105 ? 21.655 -18.563 -31.737 1.00 87.38 105 ASN A CA 1
ATOM 855 C C . ASN A 1 105 ? 20.846 -19.059 -30.528 1.00 87.38 105 ASN A C 1
ATOM 857 O O . ASN A 1 105 ? 20.685 -20.271 -30.370 1.00 87.38 105 ASN A O 1
ATOM 861 N N . ALA A 1 106 ? 20.355 -18.161 -29.672 1.00 84.62 106 ALA A N 1
ATOM 862 C CA . ALA A 1 106 ? 19.500 -18.509 -28.541 1.00 84.62 106 ALA A CA 1
ATOM 863 C C . ALA A 1 106 ? 18.141 -19.041 -29.023 1.00 84.62 106 ALA A C 1
ATOM 865 O O . ALA A 1 106 ? 17.721 -20.110 -28.574 1.00 84.62 106 ALA A O 1
ATOM 866 N N . ASP A 1 107 ? 17.532 -18.382 -30.010 1.00 75.44 107 ASP A N 1
ATOM 867 C CA . ASP A 1 107 ? 16.259 -18.807 -30.608 1.00 75.44 107 ASP A CA 1
ATOM 868 C C . ASP A 1 107 ? 16.379 -20.177 -31.293 1.00 75.44 107 ASP A C 1
ATOM 870 O O . ASP A 1 107 ? 15.534 -21.060 -31.122 1.00 75.44 107 ASP A O 1
ATOM 874 N N . THR A 1 108 ? 17.493 -20.414 -31.992 1.00 75.12 108 THR A N 1
ATOM 875 C CA . THR A 1 108 ? 17.777 -21.704 -32.644 1.00 75.12 108 THR A CA 1
ATOM 876 C C . THR A 1 108 ? 17.913 -22.845 -31.624 1.00 75.12 108 THR A C 1
ATOM 878 O O . THR A 1 108 ? 17.471 -23.969 -31.873 1.00 75.12 108 THR A O 1
ATOM 881 N N . ARG A 1 109 ? 18.482 -22.571 -30.441 1.00 64.19 109 ARG A N 1
ATOM 882 C CA . ARG A 1 109 ? 18.628 -23.566 -29.364 1.00 64.19 109 ARG A CA 1
ATOM 883 C C . ARG A 1 109 ? 17.310 -23.874 -28.658 1.00 64.19 109 ARG A C 1
ATOM 885 O O . ARG A 1 109 ? 17.084 -25.032 -28.319 1.00 64.19 109 ARG A O 1
ATOM 892 N N . GLN A 1 110 ? 16.441 -22.885 -28.453 1.00 60.66 110 GLN A N 1
ATOM 893 C CA . GLN A 1 110 ? 15.124 -23.106 -27.840 1.00 60.66 110 GLN A CA 1
ATOM 894 C C . GLN A 1 110 ? 14.152 -23.835 -28.786 1.00 60.66 110 GLN A C 1
ATOM 896 O O . GLN A 1 110 ? 13.354 -24.654 -28.334 1.00 60.66 110 GLN A O 1
ATOM 901 N N . GLY A 1 111 ? 14.261 -23.627 -30.104 1.00 58.81 111 GLY A N 1
ATOM 902 C CA . GLY A 1 111 ? 13.479 -24.372 -31.100 1.00 58.81 111 GLY A CA 1
ATOM 903 C C . GLY A 1 111 ? 13.871 -25.852 -31.236 1.00 58.81 111 GLY A C 1
ATOM 904 O O . GLY A 1 111 ? 13.011 -26.695 -31.489 1.00 58.81 111 GLY A O 1
ATOM 905 N N . ALA A 1 112 ? 15.148 -26.191 -31.028 1.00 55.59 112 ALA A N 1
ATOM 906 C CA . ALA A 1 112 ? 15.633 -27.572 -31.098 1.00 55.59 112 ALA A CA 1
ATOM 907 C C . ALA A 1 112 ? 15.264 -28.400 -29.852 1.00 55.59 112 ALA A C 1
ATOM 909 O O . ALA A 1 112 ? 14.928 -29.576 -29.966 1.00 55.59 112 ALA A O 1
ATOM 910 N N . THR A 1 113 ? 15.246 -27.792 -28.662 1.00 54.91 113 THR A N 1
ATOM 911 C CA . THR A 1 113 ? 14.920 -28.496 -27.408 1.00 54.91 113 THR A CA 1
ATOM 912 C C . THR A 1 113 ? 13.419 -28.733 -27.199 1.00 54.91 113 THR A C 1
ATOM 914 O O . THR A 1 113 ? 13.044 -29.580 -26.389 1.00 54.91 113 THR A O 1
ATOM 917 N N . GLY A 1 114 ? 12.547 -28.054 -27.955 1.00 51.03 114 GLY A N 1
ATOM 918 C CA . GLY A 1 114 ? 11.091 -28.242 -27.900 1.00 51.03 114 GLY A CA 1
ATOM 919 C C . GLY A 1 114 ? 10.549 -29.467 -28.653 1.00 51.03 114 GLY A C 1
ATOM 920 O O . GLY A 1 114 ? 9.383 -29.813 -28.465 1.00 51.03 114 GLY A O 1
ATOM 921 N N . ARG A 1 115 ? 11.354 -30.140 -29.495 1.00 48.22 115 ARG A N 1
ATOM 922 C CA . ARG A 1 115 ? 10.879 -31.237 -30.370 1.00 48.22 115 ARG A CA 1
ATOM 923 C C . ARG A 1 115 ? 11.253 -32.657 -29.910 1.00 48.22 115 ARG A C 1
ATOM 925 O O . ARG A 1 115 ? 10.693 -33.608 -30.440 1.00 48.22 115 ARG A O 1
ATOM 932 N N . GLU A 1 116 ? 12.093 -32.818 -28.886 1.00 48.47 116 GLU A N 1
ATOM 933 C CA . GLU A 1 116 ? 12.591 -34.137 -28.430 1.00 48.47 116 GLU A CA 1
ATOM 934 C C . GLU A 1 116 ? 12.233 -34.506 -26.976 1.00 48.47 116 GLU A C 1
ATOM 936 O O . GLU A 1 116 ? 12.849 -35.379 -26.378 1.00 48.47 116 GLU A O 1
ATOM 941 N N . ARG A 1 117 ? 11.191 -33.904 -26.383 1.00 48.22 117 ARG A N 1
ATOM 942 C CA . ARG A 1 117 ? 10.640 -34.356 -25.083 1.00 48.22 117 ARG A CA 1
ATOM 943 C C . ARG A 1 117 ? 9.193 -34.835 -25.176 1.00 48.22 117 ARG A C 1
ATOM 945 O O . ARG A 1 117 ? 8.349 -34.485 -24.355 1.00 48.22 117 ARG A O 1
ATOM 952 N N . ARG A 1 118 ? 8.896 -35.667 -26.178 1.00 47.03 118 ARG A N 1
ATOM 953 C CA . ARG A 1 118 ? 7.665 -36.469 -26.220 1.00 47.03 118 ARG A CA 1
ATOM 954 C C . ARG A 1 118 ? 8.016 -37.933 -26.450 1.00 47.03 118 ARG A C 1
ATOM 956 O O . ARG A 1 118 ? 7.863 -38.440 -27.553 1.00 47.03 118 ARG A O 1
ATOM 963 N N . GLY A 1 119 ? 8.477 -38.591 -25.395 1.00 50.06 119 GLY A N 1
ATOM 964 C CA . GLY A 1 119 ? 8.654 -40.037 -25.395 1.00 50.06 119 GLY A CA 1
ATOM 965 C C . GLY A 1 119 ? 9.858 -40.474 -24.591 1.00 50.06 119 GLY A C 1
ATOM 966 O O . GLY A 1 119 ? 10.833 -40.894 -25.180 1.00 50.06 119 GLY A O 1
ATOM 967 N N . GLU A 1 120 ? 9.771 -40.374 -23.268 1.00 44.88 120 GLU A N 1
ATOM 968 C CA . GLU A 1 120 ? 10.410 -41.340 -22.372 1.0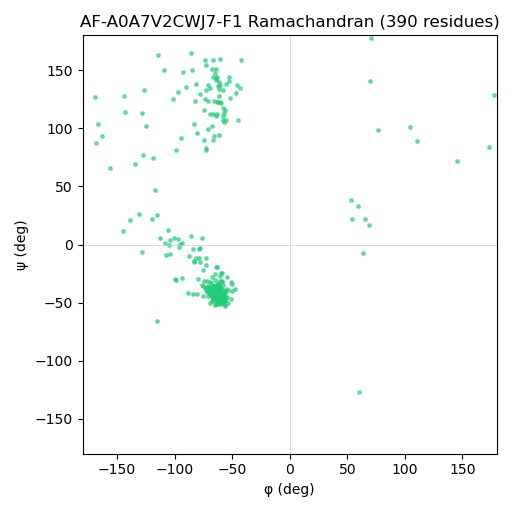0 44.88 120 GLU A CA 1
ATOM 969 C C . GLU A 1 120 ? 9.770 -41.183 -20.996 1.00 44.88 120 GLU A C 1
ATOM 971 O O . GLU A 1 120 ? 10.088 -40.305 -20.196 1.00 44.88 120 GLU A O 1
ATOM 976 N N . ALA A 1 121 ? 8.750 -42.014 -20.791 1.00 50.00 121 ALA A N 1
ATOM 977 C CA . ALA A 1 121 ? 8.381 -42.461 -19.470 1.00 50.00 121 ALA A CA 1
ATOM 978 C C . ALA A 1 121 ? 9.575 -43.246 -18.918 1.00 50.00 121 ALA A C 1
ATOM 980 O O . ALA A 1 121 ? 10.002 -44.217 -19.538 1.00 50.00 121 ALA A O 1
ATOM 981 N N . SER A 1 122 ? 10.098 -42.833 -17.770 1.00 45.53 122 SER A N 1
ATOM 982 C CA . SER A 1 122 ? 10.821 -43.747 -16.902 1.00 45.53 122 SER A CA 1
ATOM 983 C C . SER A 1 122 ? 10.532 -43.392 -15.458 1.00 45.53 122 SER A C 1
ATOM 985 O O . SER A 1 122 ? 10.641 -42.242 -15.034 1.00 45.53 122 SER A O 1
ATOM 987 N N . ASP A 1 123 ? 10.123 -44.450 -14.783 1.00 41.78 123 ASP A N 1
ATOM 988 C CA . ASP A 1 123 ? 9.912 -44.647 -13.370 1.00 41.78 123 ASP A CA 1
ATOM 989 C C . ASP A 1 123 ? 10.986 -44.053 -12.451 1.00 41.78 123 ASP A C 1
ATOM 991 O O . ASP A 1 123 ? 12.156 -43.916 -12.803 1.00 41.78 123 ASP A O 1
ATOM 995 N N . ASP A 1 124 ? 10.526 -43.860 -11.216 1.00 46.09 124 ASP A N 1
ATOM 996 C CA . ASP A 1 124 ? 11.281 -44.078 -9.987 1.00 46.09 124 ASP A CA 1
ATOM 997 C C . ASP A 1 124 ? 12.318 -43.019 -9.587 1.00 46.09 124 ASP A C 1
ATOM 999 O O . ASP A 1 124 ? 13.480 -43.016 -9.984 1.00 46.09 124 ASP A O 1
ATOM 1003 N N . THR A 1 125 ? 11.900 -42.140 -8.677 1.00 40.25 125 THR A N 1
ATOM 1004 C CA . THR A 1 125 ? 12.525 -42.100 -7.345 1.00 40.25 125 THR A CA 1
ATOM 1005 C C . THR A 1 125 ? 11.667 -41.265 -6.403 1.00 40.25 125 THR A C 1
ATOM 1007 O O . THR A 1 125 ? 11.648 -40.033 -6.428 1.00 40.25 125 THR A O 1
ATOM 1010 N N . GLY A 1 126 ? 10.936 -41.964 -5.537 1.00 42.19 126 GLY A N 1
ATOM 1011 C CA . GLY A 1 126 ? 10.307 -41.374 -4.365 1.00 42.19 126 GLY A CA 1
ATOM 1012 C C . GLY A 1 126 ? 11.368 -40.895 -3.376 1.00 42.19 126 GLY A C 1
ATOM 1013 O O . GLY A 1 126 ? 11.803 -41.653 -2.514 1.00 42.19 126 GLY A O 1
ATOM 1014 N N . ALA A 1 127 ? 11.759 -39.626 -3.467 1.00 36.44 127 ALA A N 1
ATOM 1015 C CA . ALA A 1 127 ? 12.490 -38.953 -2.404 1.00 36.44 127 ALA A CA 1
ATOM 1016 C C . ALA A 1 127 ? 11.489 -38.495 -1.334 1.00 36.44 127 ALA A C 1
ATOM 1018 O O . ALA A 1 127 ? 10.846 -37.450 -1.445 1.00 36.44 127 ALA A O 1
ATOM 1019 N N . LYS A 1 128 ? 11.337 -39.325 -0.298 1.00 39.56 128 LYS A N 1
ATOM 1020 C CA . LYS A 1 128 ? 10.740 -38.933 0.979 1.00 39.56 128 LYS A CA 1
ATOM 1021 C C . LYS A 1 128 ? 11.551 -37.764 1.545 1.00 39.56 128 LYS A C 1
ATOM 1023 O O . LYS A 1 128 ? 12.674 -37.953 1.996 1.00 39.56 128 LYS A O 1
ATOM 1028 N N . GLY A 1 129 ? 10.982 -36.563 1.508 1.00 33.44 129 GLY A N 1
ATOM 1029 C CA . GLY A 1 129 ? 11.451 -35.435 2.305 1.00 33.44 129 GLY A CA 1
ATOM 1030 C C . GLY A 1 129 ? 11.063 -35.665 3.759 1.00 33.44 129 GLY A C 1
ATOM 1031 O O . GLY A 1 129 ? 10.031 -35.174 4.210 1.00 33.44 129 GLY A O 1
ATOM 1032 N N . GLU A 1 130 ? 11.853 -36.473 4.463 1.00 36.97 130 GLU A N 1
ATOM 1033 C CA . GLU A 1 130 ? 11.873 -36.461 5.921 1.00 36.97 130 GLU A CA 1
ATOM 1034 C C . GLU A 1 130 ? 12.289 -35.053 6.353 1.00 36.97 130 GLU A C 1
ATOM 1036 O O . GLU A 1 130 ? 13.327 -34.537 5.935 1.00 36.97 130 GLU A O 1
ATOM 1041 N N . GLY A 1 131 ? 11.423 -34.400 7.129 1.00 36.97 131 GLY A N 1
ATOM 1042 C CA . GLY A 1 131 ? 11.737 -33.148 7.793 1.00 36.97 131 GLY A CA 1
ATOM 1043 C C . GLY A 1 131 ? 12.887 -33.394 8.754 1.00 36.97 131 GLY A C 1
ATOM 1044 O O . GLY A 1 131 ? 12.666 -33.843 9.874 1.00 36.97 131 GLY A O 1
ATOM 1045 N N . SER A 1 132 ? 14.103 -33.133 8.276 1.00 38.16 132 SER A N 1
ATOM 1046 C CA . SER A 1 132 ? 15.293 -32.995 9.099 1.00 38.16 132 SER A CA 1
ATOM 1047 C C . SER A 1 132 ? 15.013 -31.887 10.102 1.00 38.16 132 SER A C 1
ATOM 1049 O O . SER A 1 132 ? 14.973 -30.704 9.769 1.00 38.16 132 SER A O 1
ATOM 1051 N N . GLU A 1 133 ? 14.783 -32.312 11.336 1.00 42.88 133 GLU A N 1
ATOM 1052 C CA . GLU A 1 133 ? 15.168 -31.580 12.529 1.00 42.88 133 GLU A CA 1
ATOM 1053 C C . GLU A 1 133 ? 16.611 -31.116 12.271 1.00 42.88 133 GLU A C 1
ATOM 1055 O O . GLU A 1 133 ? 17.511 -31.930 12.058 1.00 42.88 133 GLU A O 1
ATOM 1060 N N . THR A 1 134 ? 16.782 -29.816 12.028 1.00 47.78 134 THR A N 1
ATOM 1061 C CA . THR A 1 134 ? 18.060 -29.244 11.605 1.00 47.78 134 THR A CA 1
ATOM 1062 C C . THR A 1 134 ? 18.979 -29.221 12.812 1.00 47.78 134 THR A C 1
ATOM 1064 O O . THR A 1 134 ? 18.988 -28.242 13.561 1.00 47.78 134 THR A O 1
ATOM 1067 N N . ASP A 1 135 ? 19.731 -30.298 13.008 1.00 53.06 135 ASP A N 1
ATOM 1068 C CA . ASP A 1 135 ? 20.927 -30.259 13.836 1.00 53.06 135 ASP A CA 1
ATOM 1069 C C . ASP A 1 135 ? 21.838 -29.170 13.253 1.00 53.06 135 ASP A C 1
ATOM 1071 O O . ASP A 1 135 ? 22.236 -29.225 12.085 1.00 53.06 135 ASP A O 1
ATOM 1075 N N . GLY A 1 136 ? 22.069 -28.111 14.033 1.00 70.88 136 GLY A N 1
ATOM 1076 C CA . GLY A 1 136 ? 22.886 -26.978 13.612 1.00 70.88 136 GLY A CA 1
ATOM 1077 C C . GLY A 1 136 ? 24.275 -27.438 13.171 1.00 70.88 136 GLY A C 1
ATOM 1078 O O . GLY A 1 136 ? 24.887 -28.293 13.808 1.00 70.88 136 GLY A O 1
ATOM 1079 N N . ILE A 1 137 ? 24.776 -26.866 12.078 1.00 80.06 137 ILE A N 1
ATOM 1080 C CA . ILE A 1 137 ? 26.111 -27.161 11.544 1.00 80.06 137 ILE A CA 1
ATOM 1081 C C . ILE A 1 137 ? 27.093 -26.185 12.194 1.00 80.06 137 ILE A C 1
ATOM 1083 O O . ILE A 1 137 ? 26.822 -24.990 12.281 1.00 80.06 137 ILE A O 1
ATOM 1087 N N . THR A 1 138 ? 28.255 -26.643 12.649 1.00 85.44 138 THR A N 1
ATOM 1088 C CA . THR A 1 138 ? 29.269 -25.742 13.220 1.00 85.44 138 THR A CA 1
ATOM 1089 C C . THR A 1 138 ? 29.967 -24.906 12.137 1.00 85.44 138 THR A C 1
ATOM 1091 O O . THR A 1 138 ? 30.021 -25.275 10.962 1.00 85.44 138 THR A O 1
ATOM 1094 N N . LEU A 1 139 ? 30.569 -23.769 12.516 1.00 79.19 139 LEU A N 1
ATOM 1095 C CA . LEU A 1 139 ? 31.304 -22.909 11.572 1.00 79.19 139 LEU A CA 1
ATOM 1096 C C . LEU A 1 139 ? 32.459 -23.652 10.871 1.00 79.19 139 LEU A C 1
ATOM 1098 O O . LEU A 1 139 ? 32.784 -23.361 9.719 1.00 79.19 139 LEU A O 1
ATOM 1102 N N . GLU A 1 140 ? 33.074 -24.613 11.561 1.00 79.12 140 GLU A N 1
ATOM 1103 C CA . GLU A 1 140 ? 34.183 -25.397 11.019 1.00 79.12 140 GLU A CA 1
ATOM 1104 C C . GLU A 1 140 ? 33.702 -26.452 10.015 1.00 79.12 140 GLU A C 1
ATOM 1106 O O . GLU A 1 140 ? 34.331 -26.645 8.976 1.00 79.12 140 GLU A O 1
ATOM 1111 N N . GLU A 1 141 ? 32.536 -27.054 10.246 1.00 81.50 141 GLU A N 1
ATOM 1112 C CA . GLU A 1 141 ? 31.885 -27.950 9.284 1.00 81.50 141 GLU A CA 1
ATOM 1113 C C . GLU A 1 141 ? 31.405 -27.188 8.043 1.00 81.50 141 GLU A C 1
ATOM 1115 O O . GLU A 1 141 ? 31.614 -27.649 6.921 1.00 81.50 141 GLU A O 1
ATOM 1120 N N . PHE A 1 142 ? 30.868 -25.972 8.207 1.00 86.50 142 PHE A N 1
ATOM 1121 C CA . PHE A 1 142 ? 30.483 -25.108 7.085 1.00 86.50 142 PHE A CA 1
ATOM 1122 C C . PHE A 1 142 ? 31.654 -24.848 6.121 1.00 86.50 142 PHE A C 1
ATOM 1124 O O . PHE A 1 142 ? 31.495 -24.912 4.898 1.00 86.50 142 PHE A O 1
ATOM 1131 N N . ARG A 1 143 ? 32.859 -24.610 6.656 1.00 84.56 143 ARG A N 1
ATOM 1132 C CA . ARG A 1 143 ? 34.073 -24.388 5.850 1.00 84.56 143 ARG A CA 1
ATOM 1133 C C . ARG A 1 143 ? 34.492 -25.611 5.039 1.00 84.56 143 ARG A C 1
ATOM 1135 O O . ARG A 1 143 ? 35.138 -25.447 4.004 1.00 84.56 143 ARG A O 1
ATOM 1142 N N . GLN A 1 144 ? 34.119 -26.806 5.486 1.00 86.56 144 GLN A N 1
ATOM 1143 C CA . GLN A 1 144 ? 34.441 -28.070 4.825 1.00 86.56 144 GLN A CA 1
ATOM 1144 C C . GLN A 1 144 ? 33.405 -28.471 3.759 1.00 86.56 144 GLN A C 1
ATOM 1146 O O . GLN A 1 144 ? 33.666 -29.380 2.970 1.00 86.56 144 GLN A O 1
ATOM 1151 N N . LEU A 1 145 ? 32.260 -27.779 3.675 1.00 82.38 145 LEU A N 1
ATOM 1152 C CA . LEU A 1 145 ? 31.230 -28.058 2.670 1.00 82.38 145 LEU A CA 1
ATOM 1153 C C . LEU A 1 145 ? 31.689 -27.719 1.235 1.00 82.38 145 LEU A C 1
ATOM 1155 O O . LEU A 1 145 ? 32.451 -26.773 1.020 1.00 82.38 145 LEU A O 1
ATOM 1159 N N . PRO A 1 146 ? 31.170 -28.419 0.207 1.00 92.12 146 PRO A N 1
ATOM 1160 C CA . PRO A 1 146 ? 31.328 -28.024 -1.189 1.00 92.12 146 PRO A CA 1
ATOM 1161 C C . PRO A 1 146 ? 30.906 -26.567 -1.438 1.00 92.12 146 PRO A C 1
ATOM 1163 O O . PRO A 1 146 ? 29.862 -26.120 -0.961 1.00 92.12 146 PRO A O 1
ATOM 1166 N N . LYS A 1 147 ? 31.653 -25.840 -2.285 1.00 83.88 147 LYS A N 1
ATOM 1167 C CA . LYS A 1 147 ? 31.409 -24.409 -2.593 1.00 83.88 147 LYS A CA 1
ATOM 1168 C C . LYS A 1 147 ? 29.967 -24.086 -3.000 1.00 83.88 147 LYS A C 1
ATOM 1170 O O . LYS A 1 147 ? 29.484 -22.990 -2.735 1.00 83.88 147 LYS A O 1
ATOM 1175 N N . ARG A 1 148 ? 29.284 -25.029 -3.656 1.00 77.44 148 ARG A N 1
ATOM 1176 C CA . ARG A 1 148 ? 27.876 -24.883 -4.042 1.00 77.44 148 ARG A CA 1
ATOM 1177 C C . ARG A 1 148 ? 26.955 -24.787 -2.818 1.00 77.44 148 ARG A C 1
ATOM 1179 O O . ARG A 1 148 ? 26.138 -23.880 -2.766 1.00 77.44 148 ARG A O 1
ATOM 1186 N N . GLN A 1 149 ? 27.142 -25.656 -1.826 1.00 73.25 149 GLN A N 1
ATOM 1187 C CA . GLN A 1 149 ? 26.350 -25.658 -0.592 1.00 73.25 149 GLN A CA 1
ATOM 1188 C C . GLN A 1 149 ? 26.679 -24.449 0.291 1.00 73.25 149 GLN A C 1
ATOM 1190 O O . GLN A 1 149 ? 25.776 -23.832 0.844 1.00 73.25 149 GLN A O 1
ATOM 1195 N N . GLN A 1 150 ? 27.951 -24.030 0.342 1.00 78.12 150 GLN A N 1
ATOM 1196 C CA . GLN A 1 150 ? 28.335 -22.788 1.029 1.00 78.12 150 GLN A CA 1
ATOM 1197 C C . GLN A 1 150 ? 27.593 -21.570 0.462 1.00 78.12 150 GLN A C 1
ATOM 1199 O O . GLN A 1 150 ? 27.130 -20.716 1.215 1.00 78.12 150 GLN A O 1
ATOM 1204 N N . ARG A 1 151 ? 27.453 -21.502 -0.868 1.00 78.38 151 ARG A N 1
ATOM 1205 C CA . ARG A 1 151 ? 26.742 -20.414 -1.544 1.00 78.38 151 ARG A CA 1
ATOM 1206 C C . ARG A 1 151 ? 25.242 -20.420 -1.238 1.00 78.38 151 ARG A C 1
ATOM 1208 O O . ARG A 1 151 ? 24.699 -19.361 -0.951 1.00 78.38 151 ARG A O 1
ATOM 1215 N N . GLU A 1 152 ? 24.599 -21.584 -1.258 1.00 76.31 152 GLU A N 1
ATOM 1216 C CA . GLU A 1 152 ? 23.168 -21.723 -0.942 1.00 76.31 152 GLU A CA 1
ATOM 1217 C C . GLU A 1 152 ? 22.862 -21.277 0.508 1.00 76.31 152 GLU A C 1
ATOM 1219 O O . GLU A 1 152 ? 21.906 -20.538 0.742 1.00 76.31 152 GLU A O 1
ATOM 1224 N N . ILE A 1 153 ? 23.724 -21.625 1.472 1.00 78.50 153 ILE A N 1
ATOM 1225 C CA . ILE A 1 153 ? 23.600 -21.210 2.884 1.00 78.50 153 ILE A CA 1
ATOM 1226 C C . ILE A 1 153 ? 23.810 -19.693 3.055 1.00 78.50 153 ILE A C 1
ATOM 1228 O O . ILE A 1 153 ? 23.089 -19.051 3.820 1.00 78.50 153 ILE A O 1
ATOM 1232 N N . LEU A 1 154 ? 24.764 -19.095 2.332 1.00 80.62 154 LEU A N 1
ATOM 1233 C CA . LEU A 1 154 ? 24.997 -17.644 2.361 1.00 80.62 154 LEU A CA 1
ATOM 1234 C C . LEU A 1 154 ? 23.833 -16.852 1.745 1.00 80.62 154 LEU A C 1
ATOM 1236 O O . LEU A 1 154 ? 23.450 -15.814 2.284 1.00 80.62 154 LEU A O 1
ATOM 1240 N N . GLU A 1 155 ? 23.246 -17.344 0.650 1.00 78.88 155 GLU A N 1
ATOM 1241 C CA . GLU A 1 155 ? 22.059 -16.737 0.033 1.00 78.88 155 GLU A CA 1
ATOM 1242 C C . GLU A 1 155 ? 20.850 -16.789 0.990 1.00 78.88 155 GLU A C 1
ATOM 1244 O O . GLU A 1 155 ? 20.144 -15.789 1.147 1.00 78.88 155 GLU A O 1
ATOM 1249 N N . ALA A 1 156 ? 20.659 -17.902 1.710 1.00 77.94 156 ALA A N 1
ATOM 1250 C CA . ALA A 1 156 ? 19.621 -18.024 2.737 1.00 77.94 156 ALA A CA 1
ATOM 1251 C C . ALA A 1 156 ? 19.839 -17.069 3.929 1.00 77.94 156 ALA A C 1
ATOM 1253 O O . ALA A 1 156 ? 18.886 -16.446 4.406 1.00 77.94 156 ALA A O 1
ATOM 1254 N N . PHE A 1 157 ? 21.086 -16.903 4.383 1.00 82.19 157 PHE A N 1
ATOM 1255 C CA . PHE A 1 157 ? 21.429 -15.965 5.455 1.00 82.19 157 PHE A CA 1
ATOM 1256 C C . PHE A 1 157 ? 21.144 -14.503 5.072 1.00 82.19 157 PHE A C 1
ATOM 1258 O O . PHE A 1 157 ? 20.551 -13.759 5.856 1.00 82.19 157 PHE A O 1
ATOM 1265 N N . GLU A 1 158 ? 21.499 -14.080 3.854 1.00 82.81 158 GLU A N 1
ATOM 1266 C CA . GLU A 1 158 ? 21.208 -12.720 3.374 1.00 82.81 158 GLU A CA 1
ATOM 1267 C C . GLU A 1 158 ? 19.701 -12.465 3.213 1.00 82.81 158 GLU A C 1
ATOM 1269 O O . GLU A 1 158 ? 19.208 -11.379 3.541 1.00 82.81 158 GLU A O 1
ATOM 1274 N N . LEU A 1 159 ? 18.936 -13.475 2.790 1.00 79.81 159 LEU A N 1
ATOM 1275 C CA . LEU A 1 159 ? 17.476 -13.392 2.744 1.00 79.81 159 LEU A CA 1
ATOM 1276 C C . LEU A 1 159 ? 16.875 -13.192 4.149 1.00 79.81 159 LEU A C 1
ATOM 1278 O O . LEU A 1 159 ? 15.994 -12.355 4.343 1.00 79.81 159 LEU A O 1
ATOM 1282 N N . LEU A 1 160 ? 17.381 -13.907 5.157 1.00 78.62 160 LEU A N 1
ATOM 1283 C CA . LEU A 1 160 ? 16.925 -13.750 6.540 1.00 78.62 160 LEU A CA 1
ATOM 1284 C C . LEU A 1 160 ? 17.314 -12.381 7.121 1.00 78.62 160 LEU A C 1
ATOM 1286 O O . LEU A 1 160 ? 16.512 -11.740 7.803 1.00 78.62 160 LEU A O 1
ATOM 1290 N N . ARG A 1 161 ? 18.521 -11.893 6.815 1.00 80.00 161 ARG A N 1
ATOM 1291 C CA . ARG A 1 161 ? 19.005 -10.577 7.254 1.00 80.00 161 ARG A CA 1
ATOM 1292 C C . ARG A 1 161 ? 18.175 -9.434 6.667 1.00 80.00 161 ARG A C 1
ATOM 1294 O O . ARG A 1 161 ? 17.819 -8.499 7.385 1.00 80.00 161 ARG A O 1
ATOM 1301 N N . THR A 1 162 ? 17.839 -9.518 5.381 1.00 77.38 162 THR A N 1
ATOM 1302 C CA . THR A 1 162 ? 16.969 -8.536 4.711 1.00 77.38 162 THR A CA 1
ATOM 1303 C C . THR A 1 162 ? 15.544 -8.569 5.265 1.00 77.38 162 THR A C 1
ATOM 1305 O O . THR A 1 162 ? 14.959 -7.510 5.500 1.00 77.38 162 THR A O 1
ATOM 1308 N N . PHE A 1 163 ? 15.012 -9.755 5.572 1.00 75.00 163 PHE A N 1
ATOM 1309 C CA . PHE A 1 163 ? 13.717 -9.895 6.238 1.00 75.00 163 PHE A CA 1
ATOM 1310 C C . PHE A 1 163 ? 13.708 -9.284 7.650 1.00 75.00 163 PHE A C 1
ATOM 1312 O O . PHE A 1 163 ? 12.801 -8.518 7.975 1.00 75.00 163 PHE A O 1
ATOM 1319 N N . ALA A 1 164 ? 14.735 -9.542 8.467 1.00 75.88 164 ALA A N 1
ATOM 1320 C CA . ALA A 1 164 ? 14.856 -8.974 9.813 1.00 75.88 164 ALA A CA 1
ATOM 1321 C C . ALA A 1 164 ? 14.941 -7.435 9.794 1.00 75.88 164 ALA A C 1
ATOM 1323 O O . ALA A 1 164 ? 14.284 -6.763 10.593 1.00 75.88 164 ALA A O 1
ATOM 1324 N N . ALA A 1 16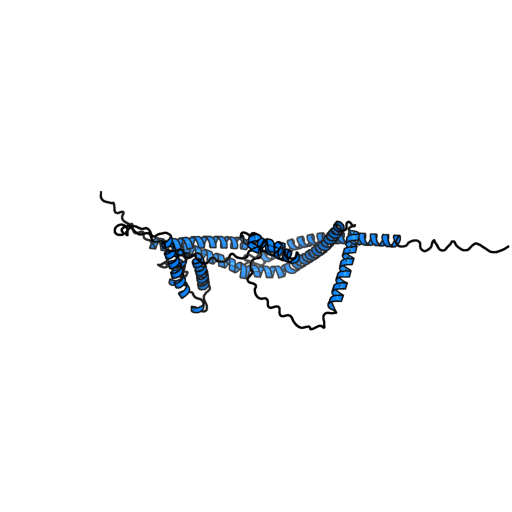5 ? 15.672 -6.867 8.826 1.00 72.75 165 ALA A N 1
ATOM 1325 C CA . ALA A 1 165 ? 15.732 -5.421 8.612 1.00 72.75 165 ALA A CA 1
ATOM 1326 C C . ALA A 1 165 ? 14.360 -4.822 8.248 1.00 72.75 165 ALA A C 1
ATOM 1328 O O . ALA A 1 165 ? 14.034 -3.717 8.682 1.00 72.75 165 ALA A O 1
ATOM 1329 N N . PHE A 1 166 ? 13.536 -5.558 7.496 1.00 75.88 166 PHE A N 1
ATOM 1330 C CA . PHE A 1 166 ? 12.172 -5.150 7.159 1.00 75.88 166 PHE A CA 1
ATOM 1331 C C . PHE A 1 166 ? 11.208 -5.253 8.354 1.00 75.88 166 PHE A C 1
ATOM 1333 O O . PHE A 1 166 ? 10.361 -4.379 8.539 1.00 75.88 166 PHE A O 1
ATOM 1340 N N . SER A 1 167 ? 11.343 -6.285 9.192 1.00 72.50 167 SER A N 1
ATOM 1341 C CA . SER A 1 167 ? 10.477 -6.506 10.359 1.00 72.50 167 SER A CA 1
ATOM 1342 C C . SER A 1 167 ? 10.896 -5.722 11.610 1.00 72.50 167 SER A C 1
ATOM 1344 O O . SER A 1 167 ? 10.211 -5.795 12.630 1.00 72.50 167 SER A O 1
ATOM 1346 N N . GLY A 1 168 ? 12.022 -4.999 11.564 1.00 73.94 168 GLY A N 1
ATOM 1347 C CA . GLY A 1 168 ? 12.602 -4.309 12.721 1.00 73.94 168 GLY A CA 1
ATOM 1348 C C . GLY A 1 168 ? 13.169 -5.257 13.786 1.00 73.94 168 GLY A C 1
ATOM 1349 O O . GLY A 1 168 ? 13.379 -4.840 14.924 1.00 73.94 168 GLY A O 1
ATOM 1350 N N . ALA A 1 169 ? 13.393 -6.526 13.433 1.00 77.69 169 ALA A N 1
ATOM 1351 C CA . ALA A 1 169 ? 14.036 -7.501 14.302 1.00 77.69 169 ALA A CA 1
ATOM 1352 C C . ALA A 1 169 ? 15.561 -7.390 14.168 1.00 77.69 169 ALA A C 1
ATOM 1354 O O . ALA A 1 169 ? 16.080 -7.034 13.110 1.00 77.69 169 ALA A O 1
ATOM 1355 N N . HIS A 1 170 ? 16.295 -7.709 15.234 1.00 73.56 170 HIS A N 1
ATOM 1356 C CA . HIS A 1 170 ? 17.747 -7.814 15.131 1.00 73.56 170 HIS A CA 1
ATOM 1357 C C . HIS A 1 170 ? 18.086 -9.070 14.310 1.00 73.56 170 HIS A C 1
ATOM 1359 O O . HIS A 1 170 ? 17.632 -10.154 14.683 1.00 73.56 170 HIS A O 1
ATOM 1365 N N . PRO A 1 171 ? 18.837 -8.962 13.199 1.00 83.56 171 PRO A N 1
ATOM 1366 C CA . PRO A 1 171 ? 19.231 -10.137 12.435 1.00 83.56 171 PRO A CA 1
ATOM 1367 C C . PRO A 1 171 ? 20.141 -11.031 13.293 1.00 83.56 171 PRO A C 1
ATOM 1369 O O . PRO A 1 171 ? 20.965 -10.495 14.044 1.00 83.56 171 PRO A O 1
ATOM 1372 N N . PRO A 1 172 ? 20.015 -12.365 13.206 1.00 81.81 172 PRO A N 1
ATOM 1373 C CA . PRO A 1 172 ? 20.952 -13.257 13.874 1.00 81.81 172 PRO A CA 1
ATOM 1374 C C . PRO A 1 172 ? 22.353 -13.074 13.285 1.00 81.81 172 PRO A C 1
ATOM 1376 O O . PRO A 1 172 ? 22.522 -12.725 12.111 1.00 81.81 172 PRO A O 1
ATOM 1379 N N . THR A 1 173 ? 23.372 -13.314 14.100 1.00 88.31 173 THR A N 1
ATOM 1380 C CA . THR A 1 173 ? 24.739 -13.471 13.599 1.00 88.31 173 THR A CA 1
ATOM 1381 C C . THR A 1 173 ? 24.843 -14.741 12.753 1.00 88.31 173 THR A C 1
ATOM 1383 O O . THR A 1 173 ? 24.022 -15.653 12.854 1.00 88.31 173 THR A O 1
ATOM 1386 N N . PHE A 1 174 ? 25.855 -14.816 11.887 1.00 82.75 174 PHE A N 1
ATOM 1387 C CA . PHE A 1 174 ? 26.032 -15.984 11.021 1.00 82.75 174 PHE A CA 1
ATOM 1388 C C . PHE A 1 174 ? 26.252 -17.277 11.826 1.00 82.75 174 PHE A C 1
ATOM 1390 O O . PHE A 1 174 ? 25.744 -18.326 11.449 1.00 82.75 174 PHE A O 1
ATOM 1397 N N . GLU A 1 175 ? 26.939 -17.196 12.969 1.00 83.19 175 GLU A N 1
ATOM 1398 C CA . GLU A 1 175 ? 27.138 -18.340 13.869 1.00 83.19 175 GLU A CA 1
ATOM 1399 C C . GLU A 1 175 ? 25.829 -18.792 14.537 1.00 83.19 175 GLU A C 1
ATOM 1401 O O . GLU A 1 175 ? 25.569 -19.989 14.606 1.00 83.19 175 GLU A O 1
ATOM 1406 N N . GLU A 1 176 ? 24.963 -17.861 14.953 1.00 83.00 176 GLU A N 1
ATOM 1407 C CA . GLU A 1 176 ? 23.632 -18.180 15.500 1.00 83.00 176 GLU A CA 1
ATOM 1408 C C . GLU A 1 176 ? 22.701 -18.792 14.445 1.00 83.00 176 GLU A C 1
ATOM 1410 O O . GLU A 1 176 ? 21.910 -19.679 14.754 1.00 83.00 176 GLU A O 1
ATOM 1415 N N . PHE A 1 177 ? 22.801 -18.340 13.193 1.00 86.81 177 PHE A N 1
ATOM 1416 C CA . PHE A 1 177 ? 22.052 -18.912 12.073 1.00 86.81 177 PHE A CA 1
ATOM 1417 C C . PHE A 1 177 ? 22.462 -20.363 11.792 1.00 86.81 177 PHE A C 1
ATOM 1419 O O . PHE A 1 177 ? 21.603 -21.208 11.553 1.00 86.81 177 PHE A O 1
ATOM 1426 N N . LEU A 1 178 ? 23.764 -20.653 11.850 1.00 85.69 178 LEU A N 1
ATOM 1427 C CA . LEU A 1 178 ? 24.300 -21.998 11.649 1.00 85.69 178 LEU A CA 1
ATOM 1428 C C . LEU A 1 178 ? 23.982 -22.948 12.818 1.00 85.69 178 LEU A C 1
ATOM 1430 O O . LEU A 1 178 ? 23.704 -24.122 12.585 1.00 85.69 178 LEU A O 1
ATOM 1434 N N . ALA A 1 179 ? 23.974 -22.442 14.056 1.00 79.56 179 ALA A N 1
ATOM 1435 C CA . ALA A 1 179 ? 23.748 -23.234 15.269 1.00 79.56 179 ALA A CA 1
ATOM 1436 C C . ALA A 1 179 ? 22.292 -23.701 15.474 1.00 79.56 179 ALA A C 1
ATOM 1438 O O . ALA A 1 179 ? 22.047 -24.557 16.323 1.00 79.56 179 ALA A O 1
ATOM 1439 N N . GLY A 1 180 ? 21.335 -23.169 14.706 1.00 71.44 180 GLY A N 1
ATOM 1440 C CA . GLY A 1 180 ? 19.913 -23.467 14.879 1.00 71.44 180 GLY A CA 1
ATOM 1441 C C . GLY A 1 180 ? 19.312 -22.847 16.155 1.00 71.44 180 GLY A C 1
ATOM 1442 O O . GLY A 1 180 ? 19.998 -22.156 16.913 1.00 71.44 180 GLY A O 1
ATOM 1443 N N . PRO A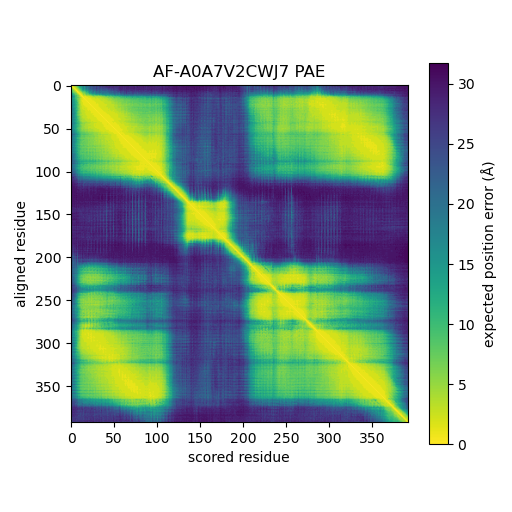 1 181 ? 17.999 -23.023 16.399 1.00 70.00 181 PRO A N 1
ATOM 1444 C CA . PRO A 1 181 ? 17.354 -22.500 17.600 1.00 70.00 181 PRO A CA 1
ATOM 1445 C C . PRO A 1 181 ? 17.963 -23.137 18.864 1.00 70.00 181 PRO A C 1
ATOM 1447 O O . PRO A 1 181 ? 18.178 -24.349 18.891 1.00 70.00 181 PRO A O 1
ATOM 1450 N N . PRO A 1 182 ? 18.239 -22.355 19.927 1.00 55.75 182 PRO A N 1
ATOM 1451 C CA . PRO A 1 182 ? 18.868 -22.883 21.131 1.00 55.75 182 PRO A CA 1
ATOM 1452 C C . PRO A 1 182 ? 17.988 -23.969 21.776 1.00 55.75 182 PRO A C 1
ATOM 1454 O O . PRO A 1 182 ? 16.769 -23.790 21.853 1.00 55.75 182 PRO A O 1
ATOM 1457 N N . PRO A 1 183 ? 18.577 -25.070 22.280 1.00 50.72 183 PRO A N 1
ATOM 1458 C CA . PRO A 1 183 ? 17.820 -26.125 22.939 1.00 50.72 183 PRO A CA 1
ATOM 1459 C C . PRO A 1 183 ? 17.119 -25.568 24.183 1.00 50.72 183 PRO A C 1
ATOM 1461 O O . PRO A 1 183 ? 17.746 -24.944 25.043 1.00 50.72 183 PRO A O 1
ATOM 1464 N N . GLU A 1 184 ? 15.809 -25.795 24.289 1.00 39.88 184 GLU A N 1
ATOM 1465 C CA . GLU A 1 184 ? 15.022 -25.412 25.459 1.00 39.88 184 GLU A CA 1
ATOM 1466 C C . GLU A 1 184 ? 15.603 -26.076 26.718 1.00 39.88 184 GLU A C 1
ATOM 1468 O O . GLU A 1 184 ? 15.535 -27.292 26.903 1.00 39.88 184 GLU A O 1
ATOM 1473 N N . HIS A 1 185 ? 16.201 -25.279 27.609 1.00 42.41 185 HIS A N 1
ATOM 1474 C CA . HIS A 1 185 ? 16.677 -25.775 28.895 1.00 42.41 185 HIS A CA 1
ATOM 1475 C C . HIS A 1 185 ? 15.494 -26.283 29.740 1.00 42.41 185 HIS A C 1
ATOM 1477 O O . HIS A 1 185 ? 14.602 -25.495 30.075 1.00 42.41 185 HIS A O 1
ATOM 1483 N N . PRO A 1 186 ? 15.487 -27.555 30.183 1.00 43.47 186 PRO A N 1
ATOM 1484 C CA . PRO A 1 186 ? 14.517 -28.006 31.168 1.00 43.47 186 PRO A CA 1
ATOM 1485 C C . PRO A 1 186 ? 14.780 -27.300 32.510 1.00 43.47 186 PRO A C 1
ATOM 1487 O O . PRO A 1 186 ? 15.938 -27.074 32.879 1.00 43.47 186 PRO A O 1
ATOM 1490 N N . PRO A 1 187 ? 13.736 -26.953 33.285 1.00 42.53 187 PRO A N 1
ATOM 1491 C CA . PRO A 1 187 ? 13.909 -26.255 34.550 1.00 42.53 187 PRO A CA 1
ATOM 1492 C C . PRO A 1 187 ? 14.671 -27.137 35.548 1.00 42.53 187 PRO A C 1
ATOM 1494 O O . PRO A 1 187 ? 14.160 -28.137 36.058 1.00 42.53 187 PRO A O 1
ATOM 1497 N N . GLY A 1 188 ? 15.908 -26.734 35.841 1.00 35.97 188 GLY A N 1
ATOM 1498 C CA . GLY A 1 188 ? 16.775 -27.362 36.828 1.00 35.97 188 GLY A CA 1
ATOM 1499 C C . GLY A 1 188 ? 16.144 -27.381 38.221 1.00 35.97 188 GLY A C 1
ATOM 1500 O O . GLY A 1 188 ? 15.902 -26.345 38.843 1.00 35.97 188 GLY A O 1
ATOM 1501 N N . ARG A 1 189 ? 15.914 -28.598 38.723 1.00 44.97 189 ARG A N 1
ATOM 1502 C CA . ARG A 1 189 ? 15.708 -28.918 40.140 1.00 44.97 189 ARG A CA 1
ATOM 1503 C C . ARG A 1 189 ? 16.919 -28.438 40.938 1.00 44.97 189 ARG A C 1
ATOM 1505 O O . ARG A 1 189 ? 17.982 -29.037 40.829 1.00 44.97 189 ARG A O 1
ATOM 1512 N N . ASN A 1 190 ? 16.737 -27.443 41.804 1.00 41.38 190 ASN A N 1
ATOM 1513 C CA . ASN A 1 190 ? 17.720 -27.146 42.842 1.00 41.38 190 ASN A CA 1
ATOM 1514 C C . ASN A 1 190 ? 17.280 -27.689 44.200 1.00 41.38 190 ASN A C 1
ATOM 1516 O O . ASN A 1 190 ? 16.176 -27.445 44.692 1.00 41.38 190 ASN A O 1
ATOM 1520 N N . HIS A 1 191 ? 18.197 -28.475 44.754 1.00 38.59 191 HIS A N 1
ATOM 1521 C CA . HIS A 1 191 ? 18.111 -29.224 45.986 1.00 38.59 191 HIS A CA 1
ATOM 1522 C C . HIS A 1 191 ? 17.945 -28.348 47.230 1.00 38.59 191 HIS A C 1
ATOM 1524 O O . HIS A 1 191 ? 18.548 -27.286 47.383 1.00 38.59 191 HIS A O 1
ATOM 1530 N N . ARG A 1 192 ? 17.153 -28.895 48.159 1.00 40.06 192 ARG A N 1
ATOM 1531 C CA . ARG A 1 192 ? 17.123 -28.570 49.585 1.00 40.06 192 ARG A CA 1
ATOM 1532 C C . ARG A 1 192 ? 18.540 -28.508 50.159 1.00 40.06 192 ARG A C 1
ATOM 1534 O O . ARG A 1 192 ? 19.270 -29.493 50.090 1.00 40.06 192 ARG A O 1
ATOM 1541 N N . ARG A 1 193 ? 18.848 -27.426 50.872 1.00 38.03 193 ARG A N 1
ATOM 1542 C CA . ARG A 1 193 ? 19.806 -27.455 51.980 1.00 38.03 193 ARG A CA 1
ATOM 1543 C C . ARG A 1 193 ? 19.110 -26.895 53.215 1.00 38.03 193 ARG A C 1
ATOM 1545 O O . ARG A 1 193 ? 18.882 -25.695 53.321 1.00 38.03 193 ARG A O 1
ATOM 1552 N N . SER A 1 194 ? 18.704 -27.806 54.092 1.00 40.53 194 SER A N 1
ATOM 1553 C CA . SER A 1 194 ? 18.231 -27.507 55.438 1.00 40.53 194 SER A CA 1
ATOM 1554 C C . SER A 1 194 ? 19.420 -27.095 56.306 1.00 40.53 194 SER A C 1
ATOM 1556 O O . SER A 1 194 ? 20.439 -27.783 56.311 1.00 40.53 194 SER A O 1
ATOM 1558 N N . GLY A 1 195 ? 19.272 -26.004 57.051 1.00 34.62 195 GLY A N 1
ATOM 1559 C CA . GLY A 1 195 ? 20.073 -25.676 58.229 1.00 34.62 195 GLY A CA 1
ATOM 1560 C C . GLY A 1 195 ? 19.106 -25.397 59.389 1.00 34.62 195 GLY A C 1
ATOM 1561 O O . GLY A 1 195 ? 18.105 -24.719 59.147 1.00 34.62 195 GLY A O 1
ATOM 1562 N N . PRO A 1 196 ? 19.319 -25.958 60.592 1.00 52.25 196 PRO A N 1
ATOM 1563 C CA . PRO A 1 196 ? 18.378 -25.858 61.701 1.00 52.25 196 PRO A CA 1
ATOM 1564 C C . PRO A 1 196 ? 18.691 -24.663 62.614 1.00 52.25 196 PRO A C 1
ATOM 1566 O O . PRO A 1 196 ? 19.854 -24.336 62.830 1.00 52.25 196 PRO A O 1
ATOM 1569 N N . GLY A 1 197 ? 17.644 -24.089 63.212 1.00 47.56 197 GLY A N 1
ATOM 1570 C CA . GLY A 1 197 ? 17.745 -23.313 64.452 1.00 47.56 197 GLY A CA 1
ATOM 1571 C C . GLY A 1 197 ? 17.510 -21.809 64.318 1.00 47.56 197 GLY A C 1
ATOM 1572 O O . GLY A 1 197 ? 18.461 -21.055 64.155 1.00 47.56 197 GLY A O 1
ATOM 1573 N N . ALA A 1 198 ? 16.249 -21.386 64.450 1.00 40.12 198 ALA A N 1
ATOM 1574 C CA . ALA A 1 198 ? 15.852 -20.126 65.093 1.00 40.12 198 ALA A CA 1
ATOM 1575 C C . ALA A 1 198 ? 14.323 -20.114 65.296 1.00 40.12 198 ALA A C 1
ATOM 1577 O O . ALA A 1 198 ? 13.573 -20.373 64.353 1.00 40.12 198 ALA A O 1
ATOM 1578 N N . ASP A 1 199 ? 13.907 -19.857 66.537 1.00 47.66 199 ASP A N 1
ATOM 1579 C CA . ASP A 1 199 ? 12.544 -19.880 67.089 1.00 47.66 199 ASP A CA 1
ATOM 1580 C C . ASP A 1 199 ? 11.461 -19.177 66.242 1.00 47.66 199 ASP A C 1
ATOM 1582 O O . ASP A 1 199 ? 11.689 -18.054 65.780 1.00 47.66 199 ASP A O 1
ATOM 1586 N N . PRO A 1 200 ? 10.249 -19.757 66.084 1.00 50.56 200 PRO A N 1
ATOM 1587 C CA . PRO A 1 200 ? 9.210 -19.173 65.249 1.00 50.56 200 PRO A CA 1
ATOM 1588 C C . PRO A 1 200 ? 7.943 -18.830 66.045 1.00 50.56 200 PRO A C 1
ATOM 1590 O O . PRO A 1 200 ? 6.960 -19.525 65.868 1.00 50.56 200 PRO A O 1
ATOM 1593 N N . ASP A 1 201 ? 7.903 -17.775 66.868 1.00 46.75 201 ASP A N 1
ATOM 1594 C CA . ASP A 1 201 ? 6.613 -17.407 67.503 1.00 46.75 201 ASP A CA 1
ATOM 1595 C C . ASP A 1 201 ? 6.325 -15.909 67.727 1.00 46.75 201 ASP A C 1
ATOM 1597 O O . ASP A 1 201 ? 5.330 -15.567 68.359 1.00 46.75 201 ASP A O 1
ATOM 1601 N N . ALA A 1 202 ? 7.091 -14.969 67.152 1.00 46.19 202 ALA A N 1
ATOM 1602 C CA . ALA A 1 202 ? 6.815 -13.535 67.381 1.00 46.19 202 ALA A CA 1
ATOM 1603 C C . ALA A 1 202 ? 6.691 -12.631 66.136 1.00 46.19 202 ALA A C 1
ATOM 1605 O O . ALA A 1 202 ? 6.301 -11.473 66.273 1.00 46.19 202 ALA A O 1
ATOM 1606 N N . GLU A 1 203 ? 6.955 -13.112 64.914 1.00 42.81 203 GLU A N 1
ATOM 1607 C CA . GLU A 1 203 ? 7.126 -12.214 63.748 1.00 42.81 203 GLU A CA 1
ATOM 1608 C C . GLU A 1 203 ? 6.316 -12.604 62.494 1.00 42.81 203 GLU A C 1
ATOM 1610 O O . GLU A 1 203 ? 6.669 -12.277 61.358 1.00 42.81 203 GLU A O 1
ATOM 1615 N N . ALA A 1 204 ? 5.194 -13.305 62.681 1.00 44.03 204 ALA A N 1
ATOM 1616 C CA . ALA A 1 204 ? 4.327 -13.761 61.588 1.00 44.03 204 ALA A CA 1
ATOM 1617 C C . ALA A 1 204 ? 3.349 -12.689 61.053 1.00 44.03 204 ALA A C 1
ATOM 1619 O O . ALA A 1 204 ? 2.767 -12.871 59.987 1.00 44.03 204 ALA A O 1
ATOM 1620 N N . ALA A 1 205 ? 3.180 -11.548 61.729 1.00 46.38 205 ALA A N 1
ATOM 1621 C CA . ALA A 1 205 ? 2.110 -10.596 61.401 1.00 46.38 205 ALA A CA 1
ATOM 1622 C C . ALA A 1 205 ? 2.505 -9.427 60.468 1.00 46.38 205 ALA A C 1
ATOM 1624 O O . ALA A 1 205 ? 1.661 -8.582 60.175 1.00 46.38 205 ALA A O 1
ATOM 1625 N N . ARG A 1 206 ? 3.761 -9.325 59.994 1.00 50.59 206 ARG A N 1
ATOM 1626 C CA . ARG A 1 206 ? 4.213 -8.179 59.158 1.00 50.59 206 ARG A CA 1
ATOM 1627 C C . ARG A 1 206 ? 5.118 -8.529 57.969 1.00 50.59 206 ARG A C 1
ATOM 1629 O O . ARG A 1 206 ? 5.817 -7.658 57.453 1.00 50.59 206 ARG A O 1
ATOM 1636 N N . ARG A 1 207 ? 5.119 -9.775 57.485 1.00 54.38 207 ARG A N 1
ATOM 1637 C CA . ARG A 1 207 ? 5.914 -10.134 56.297 1.00 54.38 207 ARG A CA 1
ATOM 1638 C C . ARG A 1 207 ? 5.159 -9.783 55.020 1.00 54.38 207 ARG A C 1
ATOM 1640 O O . ARG A 1 207 ? 4.246 -10.487 54.603 1.00 54.38 207 ARG A O 1
ATOM 1647 N N . VAL A 1 208 ? 5.572 -8.687 54.385 1.00 58.94 208 VAL A N 1
ATOM 1648 C CA . VAL A 1 208 ? 5.214 -8.375 52.998 1.00 58.94 208 VAL A CA 1
ATOM 1649 C C . VAL A 1 208 ? 5.555 -9.603 52.134 1.00 58.94 208 VAL A C 1
ATOM 1651 O O . VAL A 1 208 ? 6.691 -10.080 52.209 1.00 58.94 208 VAL A O 1
ATOM 1654 N N . PRO A 1 209 ? 4.610 -10.151 51.345 1.00 60.91 209 PRO A N 1
ATOM 1655 C CA . PRO A 1 209 ? 4.849 -11.377 50.595 1.00 60.91 209 PRO A CA 1
ATOM 1656 C C . PRO A 1 209 ? 6.042 -11.217 49.652 1.00 60.91 209 PRO A C 1
ATOM 1658 O O . PRO A 1 209 ? 6.152 -10.219 48.934 1.00 60.91 209 PRO A O 1
ATOM 1661 N N . SER A 1 210 ? 6.931 -12.214 49.680 1.00 70.06 210 SER A N 1
ATOM 1662 C CA . SER A 1 210 ? 8.147 -12.265 48.865 1.00 70.06 210 SER A CA 1
ATOM 1663 C C . SER A 1 210 ? 7.818 -12.056 47.377 1.00 70.06 210 SER A C 1
ATOM 1665 O O . SER A 1 210 ? 6.794 -12.565 46.910 1.00 70.06 210 SER A O 1
ATOM 1667 N N . PRO A 1 211 ? 8.676 -11.372 46.593 1.00 71.62 211 PRO A N 1
ATOM 1668 C CA . PRO A 1 211 ? 8.458 -11.142 45.162 1.00 71.62 211 PRO A CA 1
ATOM 1669 C C . PRO A 1 211 ? 8.110 -12.411 44.368 1.00 71.62 211 PRO A C 1
ATOM 1671 O O . PRO A 1 211 ? 7.292 -12.360 43.453 1.00 71.62 211 PRO A O 1
ATOM 1674 N N . LYS A 1 212 ? 8.670 -13.567 44.760 1.00 72.06 212 LYS A N 1
ATOM 1675 C CA . LYS A 1 212 ? 8.360 -14.874 44.155 1.00 72.06 212 LYS A CA 1
ATOM 1676 C C . LYS A 1 212 ? 6.924 -15.329 44.432 1.00 72.06 212 LYS A C 1
ATOM 1678 O O . LYS A 1 212 ? 6.266 -15.815 43.521 1.00 72.06 212 LYS A O 1
ATOM 1683 N N . ALA A 1 213 ? 6.423 -15.135 45.653 1.00 70.44 213 ALA A N 1
ATOM 1684 C CA . ALA A 1 213 ? 5.044 -15.474 46.011 1.00 70.44 213 ALA A CA 1
ATOM 1685 C C . ALA A 1 213 ? 4.042 -14.603 45.234 1.00 70.44 213 ALA A C 1
ATOM 1687 O O . ALA A 1 213 ? 3.113 -15.129 44.629 1.00 70.44 213 ALA A O 1
ATOM 1688 N N . ARG A 1 214 ? 4.318 -13.295 45.119 1.00 69.94 214 ARG A N 1
ATOM 1689 C CA . ARG A 1 214 ? 3.499 -12.363 44.321 1.00 69.94 214 ARG A CA 1
ATOM 1690 C C . ARG A 1 214 ? 3.458 -12.724 42.834 1.00 69.94 214 ARG A C 1
ATOM 1692 O O . ARG A 1 214 ? 2.432 -12.543 42.188 1.00 69.94 214 ARG A O 1
ATOM 1699 N N . ALA A 1 215 ? 4.561 -13.217 42.268 1.00 72.69 215 ALA A N 1
ATOM 1700 C CA . ALA A 1 215 ? 4.604 -13.654 40.871 1.00 72.69 215 ALA A CA 1
ATOM 1701 C C . ALA A 1 215 ? 3.766 -14.923 40.629 1.00 72.69 215 ALA A C 1
ATOM 1703 O O . ALA A 1 215 ? 3.069 -15.016 39.618 1.00 72.69 215 ALA A O 1
ATOM 1704 N N . VAL A 1 216 ? 3.792 -15.874 41.570 1.00 78.06 216 VAL A N 1
ATOM 1705 C CA . VAL A 1 216 ? 2.968 -17.094 41.514 1.00 78.06 216 VAL A CA 1
ATOM 1706 C C . VAL A 1 216 ? 1.481 -16.755 41.633 1.00 78.06 216 VAL A C 1
ATOM 1708 O O . VAL A 1 216 ? 0.687 -17.243 40.830 1.00 78.06 216 VAL A O 1
ATOM 1711 N N . GLU A 1 217 ? 1.111 -15.877 42.569 1.00 77.56 217 GLU A N 1
ATOM 1712 C CA . GLU A 1 217 ? -0.265 -15.388 42.732 1.00 77.56 217 GLU A CA 1
ATOM 1713 C C . GLU A 1 217 ? -0.768 -14.689 41.463 1.00 77.56 217 GLU A C 1
ATOM 1715 O O . GLU A 1 217 ? -1.823 -15.052 40.943 1.00 77.56 217 GLU A O 1
ATOM 1720 N N . ARG A 1 218 ? 0.032 -13.777 40.892 1.00 80.12 218 ARG A N 1
ATOM 1721 C CA . ARG A 1 218 ? -0.290 -13.101 39.623 1.00 80.12 218 ARG A CA 1
ATOM 1722 C C . ARG A 1 218 ? -0.486 -14.082 38.472 1.00 80.12 218 ARG A C 1
ATOM 1724 O O . ARG A 1 218 ? -1.457 -13.971 37.733 1.00 80.12 218 ARG A O 1
ATOM 1731 N N . SER A 1 219 ? 0.397 -15.070 38.322 1.00 83.50 219 SER A N 1
ATOM 1732 C CA . SER A 1 219 ? 0.253 -16.096 37.279 1.00 83.50 219 SER A CA 1
ATOM 1733 C C . SER A 1 219 ? -1.016 -16.940 37.472 1.00 83.50 219 SER A C 1
ATOM 1735 O O . SER A 1 219 ? -1.691 -17.286 36.498 1.00 83.50 219 SER A O 1
ATOM 1737 N N . GLY A 1 220 ? -1.370 -17.248 38.724 1.00 87.00 220 GLY A N 1
ATOM 1738 C CA . GLY A 1 220 ? -2.613 -17.937 39.068 1.00 87.00 220 GLY A CA 1
ATOM 1739 C C . GLY A 1 220 ? -3.856 -17.121 38.708 1.00 87.00 220 GLY A C 1
ATOM 1740 O O . GLY A 1 220 ? -4.797 -17.658 38.121 1.00 87.00 220 GLY A O 1
ATOM 1741 N N . GLU A 1 221 ? -3.837 -15.822 38.997 1.00 85.94 221 GLU A N 1
ATOM 1742 C CA . GLU A 1 221 ? -4.924 -14.893 38.689 1.00 85.94 221 GLU A CA 1
ATOM 1743 C C . GLU A 1 221 ? -5.125 -14.705 37.181 1.00 85.94 221 GLU A C 1
ATOM 1745 O O . GLU A 1 221 ? -6.247 -14.866 36.696 1.00 85.94 221 GLU A O 1
ATOM 1750 N N . VAL A 1 222 ? -4.041 -14.502 36.422 1.00 88.69 222 VAL A N 1
ATOM 1751 C CA . VAL A 1 222 ? -4.063 -14.449 34.948 1.00 88.69 222 VAL A CA 1
ATOM 1752 C C . VAL A 1 222 ? -4.724 -15.705 34.373 1.00 88.69 222 VAL A C 1
ATOM 1754 O O . VAL A 1 222 ? -5.664 -15.613 33.582 1.00 88.69 222 VAL A O 1
ATOM 1757 N N . LYS A 1 223 ? -4.295 -16.898 34.812 1.00 89.31 223 LYS A N 1
ATOM 1758 C CA . LYS A 1 223 ? -4.867 -18.176 34.350 1.00 89.31 223 LYS A CA 1
ATOM 1759 C C . LYS A 1 223 ? -6.334 -18.332 34.742 1.00 89.31 223 LYS A C 1
ATOM 1761 O O . LYS A 1 223 ? -7.113 -18.880 33.963 1.00 89.31 223 LYS A O 1
ATOM 1766 N N . ARG A 1 224 ? -6.725 -17.875 35.935 1.00 92.62 224 ARG A N 1
ATOM 1767 C CA . ARG A 1 224 ? -8.116 -17.928 36.404 1.00 92.62 224 ARG A CA 1
ATOM 1768 C C . ARG A 1 224 ? -9.021 -17.047 35.545 1.00 92.62 224 ARG A C 1
ATOM 1770 O O . ARG A 1 224 ? -10.039 -17.540 35.064 1.00 92.62 224 ARG A O 1
ATOM 1777 N N . LEU A 1 225 ? -8.655 -15.781 35.349 1.00 87.00 225 LEU A N 1
ATOM 1778 C CA . LEU A 1 225 ? -9.430 -14.835 34.540 1.00 87.00 225 LEU A CA 1
ATOM 1779 C C . LEU A 1 225 ? -9.527 -15.305 33.089 1.00 87.00 225 LEU A C 1
ATOM 1781 O O . LEU A 1 225 ? -10.621 -15.351 32.532 1.00 87.00 225 LEU A O 1
ATOM 1785 N N . TYR A 1 226 ? -8.412 -15.761 32.519 1.00 89.88 226 TYR A N 1
ATOM 1786 C CA . TYR A 1 226 ? -8.384 -16.329 31.177 1.00 89.88 226 TYR A CA 1
ATOM 1787 C C . TYR A 1 226 ? -9.333 -17.526 31.035 1.00 89.88 226 TYR A C 1
ATOM 1789 O O . TYR A 1 226 ? -10.178 -17.529 30.147 1.00 89.88 226 TYR A O 1
ATOM 1797 N N . ARG A 1 227 ? -9.289 -18.509 31.948 1.00 88.50 227 ARG A N 1
ATOM 1798 C CA . ARG A 1 227 ? -10.205 -19.669 31.915 1.00 88.50 227 ARG A CA 1
ATOM 1799 C C . ARG A 1 227 ? -11.678 -19.267 32.011 1.00 88.50 227 ARG A C 1
ATOM 1801 O O . ARG A 1 227 ? -12.508 -19.885 31.350 1.00 88.50 227 ARG A O 1
ATOM 1808 N N . LEU A 1 228 ? -12.005 -18.249 32.813 1.00 87.56 228 LEU A N 1
ATOM 1809 C CA . LEU A 1 228 ? -13.373 -17.728 32.929 1.00 87.56 228 LEU A CA 1
ATOM 1810 C C . LEU A 1 228 ? -13.853 -17.094 31.621 1.00 87.56 228 LEU A C 1
ATOM 1812 O O . LEU A 1 228 ? -14.989 -17.332 31.212 1.00 87.56 228 LEU A O 1
ATOM 1816 N N . ILE A 1 229 ? -12.992 -16.315 30.965 1.00 86.25 229 ILE A N 1
ATOM 1817 C CA . ILE A 1 229 ? -13.310 -15.694 29.679 1.00 86.25 229 ILE A CA 1
ATOM 1818 C C . ILE A 1 229 ? -13.440 -16.761 28.594 1.00 86.25 229 ILE A C 1
ATOM 1820 O O . ILE A 1 229 ? -14.449 -16.804 27.895 1.00 86.25 229 ILE A O 1
ATOM 1824 N N . VAL A 1 230 ? -12.467 -17.668 28.500 1.00 88.25 230 VAL A N 1
ATOM 1825 C CA . VAL A 1 230 ? -12.461 -18.745 27.507 1.00 88.25 230 VAL A CA 1
ATOM 1826 C C . VAL A 1 230 ? -13.681 -19.639 27.661 1.00 88.25 230 VAL A C 1
ATOM 1828 O O . VAL A 1 230 ? -14.323 -19.964 26.673 1.00 88.25 230 VAL A O 1
ATOM 1831 N N . GLY A 1 231 ? -14.075 -19.975 28.890 1.00 83.31 231 GLY A N 1
ATOM 1832 C CA . GLY A 1 231 ? -15.285 -20.759 29.135 1.00 83.31 231 GLY A CA 1
ATOM 1833 C C . GLY A 1 231 ? -16.569 -20.118 28.591 1.00 83.31 231 GLY A C 1
ATOM 1834 O O . GLY A 1 231 ? -17.516 -20.850 28.312 1.00 83.31 231 GLY A O 1
ATOM 1835 N N . ARG A 1 232 ? -16.593 -18.788 28.423 1.00 81.12 232 ARG A N 1
ATOM 1836 C CA . ARG A 1 232 ? -17.738 -18.008 27.922 1.00 81.12 232 ARG A CA 1
ATOM 1837 C C . ARG A 1 232 ? -17.639 -17.625 26.446 1.00 81.12 232 ARG A C 1
ATOM 1839 O O . ARG A 1 232 ? -18.672 -17.479 25.808 1.00 81.12 232 ARG A O 1
ATOM 1846 N N . LEU A 1 233 ? -16.426 -17.450 25.926 1.00 79.38 233 LEU A N 1
ATOM 1847 C CA . LEU A 1 233 ? -16.128 -16.995 24.564 1.00 79.38 233 LEU A CA 1
ATOM 1848 C C . LEU A 1 233 ? -15.408 -18.069 23.727 1.00 79.38 233 LEU A C 1
ATOM 1850 O O . LEU A 1 233 ? -14.676 -17.716 22.814 1.00 79.38 233 LEU A O 1
ATOM 1854 N N . HIS A 1 234 ? -15.545 -19.369 24.013 1.00 74.12 234 HIS A N 1
ATOM 1855 C CA . HIS A 1 234 ? -14.900 -20.393 23.176 1.00 74.12 234 HIS A CA 1
ATOM 1856 C C . HIS A 1 234 ? -15.684 -20.616 21.866 1.00 74.12 234 HIS A C 1
ATOM 1858 O O . HIS A 1 234 ? -16.893 -20.871 21.942 1.00 74.12 234 HIS A O 1
ATOM 1864 N N . PRO A 1 235 ? -15.040 -20.588 20.680 1.00 68.19 235 PRO A N 1
ATOM 1865 C CA . PRO A 1 235 ? -15.720 -20.751 19.386 1.00 68.19 235 PRO A CA 1
ATOM 1866 C C . PRO A 1 235 ? -16.471 -22.083 19.280 1.00 68.19 235 PRO A C 1
ATOM 1868 O O . PRO A 1 235 ? -17.624 -22.102 18.858 1.00 68.19 235 PRO A O 1
ATOM 1871 N N . ASP A 1 236 ? -15.892 -23.166 19.803 1.00 66.62 236 ASP A N 1
ATOM 1872 C CA . ASP A 1 236 ? -16.539 -24.488 19.818 1.00 66.62 236 ASP A CA 1
ATOM 1873 C C . ASP A 1 236 ? -17.828 -24.559 20.655 1.00 66.62 236 ASP A C 1
ATOM 1875 O O . ASP A 1 236 ? -18.623 -25.476 20.472 1.00 66.62 236 ASP A O 1
ATOM 1879 N N . ARG A 1 237 ? -18.051 -23.620 21.589 1.00 66.00 237 ARG A N 1
ATOM 1880 C CA . ARG A 1 237 ? -19.248 -23.612 22.453 1.00 66.00 237 ARG A CA 1
ATOM 1881 C C . ARG A 1 237 ? -20.331 -22.652 21.969 1.00 66.00 237 ARG A C 1
ATOM 1883 O O . ARG A 1 237 ? -21.503 -22.942 22.184 1.00 66.00 237 ARG A O 1
ATOM 1890 N N . ASN A 1 238 ? -19.957 -21.550 21.316 1.00 66.25 238 ASN A N 1
ATOM 1891 C CA . ASN A 1 238 ? -20.905 -20.505 20.905 1.00 66.25 238 ASN A CA 1
ATOM 1892 C C . ASN A 1 238 ? -21.247 -20.518 19.404 1.00 66.25 238 ASN A C 1
ATOM 1894 O O . ASN A 1 238 ? -21.993 -19.655 18.948 1.00 66.25 238 ASN A O 1
ATOM 1898 N N . GLY A 1 239 ? -20.754 -21.487 18.626 1.00 73.00 239 GLY A N 1
ATOM 1899 C CA . GLY A 1 239 ? -21.103 -21.609 17.208 1.00 73.00 239 GLY A CA 1
ATOM 1900 C C . GLY A 1 239 ? -20.708 -20.364 16.399 1.00 73.00 239 GLY A C 1
ATOM 1901 O O . GLY A 1 239 ? -19.552 -19.943 16.420 1.00 73.00 239 GLY A O 1
ATOM 1902 N N . ALA A 1 240 ? -21.656 -19.775 15.660 1.00 70.12 240 ALA A N 1
ATOM 1903 C CA . ALA A 1 240 ? -21.416 -18.608 14.808 1.00 70.12 240 ALA A CA 1
ATOM 1904 C C . ALA A 1 240 ? -21.222 -17.317 15.629 1.00 70.12 240 ALA A C 1
ATOM 1906 O O . ALA A 1 240 ? -22.145 -16.522 15.789 1.00 70.12 240 ALA A O 1
ATOM 1907 N N . MET A 1 241 ? -20.000 -17.093 16.115 1.00 76.06 241 MET A N 1
ATOM 1908 C CA . MET A 1 241 ? -19.642 -15.880 16.851 1.00 76.06 241 MET A CA 1
ATOM 1909 C C . MET A 1 241 ? -19.799 -14.600 16.029 1.00 76.06 241 MET A C 1
ATOM 1911 O O . MET A 1 241 ? -19.275 -14.458 14.909 1.00 76.06 241 MET A O 1
ATOM 1915 N N . GLY A 1 242 ? -20.426 -13.605 16.653 1.00 79.12 242 GLY A N 1
ATOM 1916 C CA . GLY A 1 242 ? -20.485 -12.247 16.130 1.00 79.12 242 GLY A CA 1
ATOM 1917 C C . GLY A 1 242 ? -19.088 -11.632 15.972 1.00 79.12 242 GLY A C 1
ATOM 1918 O O . GLY A 1 242 ? -18.117 -12.046 16.605 1.00 79.12 242 GLY A O 1
ATOM 1919 N N . ALA A 1 243 ? -18.965 -10.600 15.132 1.00 80.06 243 ALA A N 1
ATOM 1920 C CA . ALA A 1 243 ? -17.690 -9.895 14.934 1.00 80.06 243 ALA A CA 1
ATOM 1921 C C . ALA A 1 243 ? -17.131 -9.298 16.243 1.00 80.06 243 ALA A C 1
ATOM 1923 O O . ALA A 1 243 ? -15.922 -9.231 16.426 1.00 80.06 243 ALA A O 1
ATOM 1924 N N . TRP A 1 244 ? -18.014 -8.896 17.161 1.00 80.38 244 TRP A N 1
ATOM 1925 C CA . TRP A 1 244 ? -17.633 -8.369 18.472 1.00 80.38 244 TRP A CA 1
ATOM 1926 C C . TRP A 1 244 ? -17.087 -9.445 19.422 1.00 80.38 244 TRP A C 1
ATOM 1928 O O . TRP A 1 244 ? -16.110 -9.199 20.120 1.00 80.38 244 TRP A O 1
ATOM 1938 N N . GLU A 1 245 ? -17.675 -10.641 19.426 1.00 83.06 245 GLU A N 1
ATOM 1939 C CA . GLU A 1 245 ? -17.213 -11.759 20.261 1.00 83.06 245 GLU A CA 1
ATOM 1940 C C . GLU A 1 245 ? -15.853 -12.279 19.790 1.00 83.06 245 GLU A C 1
ATOM 1942 O O . GLU A 1 245 ? -14.995 -12.585 20.613 1.00 83.06 245 GLU A O 1
ATOM 1947 N N . ARG A 1 246 ? -15.625 -12.297 18.468 1.00 85.00 246 ARG A N 1
ATOM 1948 C CA . ARG A 1 246 ? -14.316 -12.613 17.877 1.00 85.00 246 ARG A CA 1
ATOM 1949 C C . ARG A 1 246 ? -13.237 -11.604 18.269 1.00 85.00 246 ARG A C 1
ATOM 1951 O O . ARG A 1 246 ? -12.158 -12.007 18.685 1.00 85.00 246 ARG A O 1
ATOM 1958 N N . ASP A 1 247 ? -13.549 -10.312 18.213 1.00 84.44 247 ASP A N 1
ATOM 1959 C CA . ASP A 1 247 ? -12.637 -9.247 18.653 1.00 84.44 247 ASP A CA 1
ATOM 1960 C C . ASP A 1 247 ? -12.301 -9.375 20.155 1.00 84.44 247 ASP A C 1
ATOM 1962 O O . ASP A 1 247 ? -11.141 -9.299 20.556 1.00 84.44 247 ASP A O 1
ATOM 1966 N N . LEU A 1 248 ? -13.296 -9.673 21.003 1.00 86.25 248 LEU A N 1
ATOM 1967 C CA . LEU A 1 248 ? -13.062 -9.952 22.426 1.00 86.25 248 LEU A CA 1
ATOM 1968 C C . LEU A 1 248 ? -12.200 -11.200 22.651 1.00 86.25 248 LEU A C 1
ATOM 1970 O O . LEU A 1 248 ? -11.354 -11.205 23.549 1.00 86.25 248 LEU A O 1
ATOM 1974 N N . TRP A 1 249 ? -12.401 -12.250 21.856 1.00 88.94 249 TRP A N 1
ATOM 1975 C CA . TRP A 1 249 ? -11.593 -13.464 21.909 1.00 88.94 249 TRP A CA 1
ATOM 1976 C C . TRP A 1 249 ? -10.124 -13.180 21.571 1.00 88.94 249 TRP A C 1
ATOM 1978 O O . TRP A 1 249 ? -9.243 -13.525 22.359 1.00 88.94 249 TRP A O 1
ATOM 1988 N N . GLU A 1 250 ? -9.849 -12.485 20.465 1.00 88.62 250 GLU A N 1
ATOM 1989 C CA . GLU A 1 250 ? -8.489 -12.094 20.065 1.00 88.62 250 GLU A CA 1
ATOM 1990 C C . GLU A 1 250 ? -7.813 -11.222 21.133 1.00 88.62 250 GLU A C 1
ATOM 1992 O O . GLU A 1 250 ? -6.684 -11.493 21.553 1.00 88.62 250 GLU A O 1
ATOM 1997 N N . GLN A 1 251 ? -8.531 -10.225 21.660 1.00 87.75 251 GLN A N 1
ATOM 1998 C CA . GLN A 1 251 ? -8.025 -9.374 22.739 1.00 87.75 251 GLN A CA 1
ATOM 1999 C C . GLN A 1 251 ? -7.741 -10.157 24.027 1.00 87.75 251 GLN A C 1
ATOM 2001 O O . GLN A 1 251 ? -6.798 -9.822 24.746 1.00 87.75 251 GLN A O 1
ATOM 2006 N N . THR A 1 252 ? -8.522 -11.202 24.314 1.00 91.75 252 THR A N 1
ATOM 2007 C CA . THR A 1 252 ? -8.297 -12.091 25.463 1.00 91.75 252 THR A CA 1
ATOM 2008 C C . THR A 1 252 ? -7.010 -12.888 25.303 1.00 91.75 252 THR A C 1
ATOM 2010 O O . THR A 1 252 ? -6.234 -12.980 26.255 1.00 91.75 252 THR A O 1
ATOM 2013 N N . GLN A 1 253 ? -6.759 -13.435 24.109 1.00 92.38 253 GLN A N 1
ATOM 2014 C CA . GLN A 1 253 ? -5.523 -14.165 23.816 1.00 92.38 253 GLN A CA 1
ATOM 2015 C C . GLN A 1 253 ? -4.301 -13.264 23.997 1.00 92.38 253 GLN A C 1
ATOM 2017 O O . GLN A 1 253 ? -3.360 -13.631 24.702 1.00 92.38 253 GLN A O 1
ATOM 2022 N N . GLN A 1 254 ? -4.351 -12.050 23.444 1.00 90.12 254 GLN A N 1
ATOM 2023 C CA . GLN A 1 254 ? -3.266 -11.083 23.583 1.00 90.12 254 GLN A CA 1
ATOM 2024 C C . GLN A 1 254 ? -3.030 -10.690 25.052 1.00 90.12 254 GLN A C 1
ATOM 2026 O O . GLN A 1 254 ? -1.897 -10.711 25.525 1.00 90.12 254 GLN A O 1
ATOM 2031 N N . ALA A 1 255 ? -4.094 -10.383 25.803 1.00 90.38 255 ALA A N 1
ATOM 2032 C CA . ALA A 1 255 ? -3.984 -10.016 27.216 1.00 90.38 255 ALA A CA 1
ATOM 2033 C C . ALA A 1 255 ? -3.405 -11.153 28.076 1.00 90.38 255 ALA A C 1
ATOM 2035 O O . ALA A 1 255 ? -2.654 -10.902 29.019 1.00 90.38 255 ALA A O 1
ATOM 2036 N N . TYR A 1 256 ? -3.723 -12.407 27.744 1.00 91.19 256 TYR A N 1
ATOM 2037 C CA . TYR A 1 256 ? -3.145 -13.573 28.405 1.00 91.19 256 TYR A CA 1
ATOM 2038 C C . TYR A 1 256 ? -1.650 -13.732 28.101 1.00 91.19 256 TYR A C 1
ATOM 2040 O O . TYR A 1 256 ? -0.872 -13.955 29.029 1.00 91.19 256 TYR A O 1
ATOM 2048 N N . GLN A 1 257 ? -1.240 -13.566 26.838 1.00 90.44 257 GLN A N 1
ATOM 2049 C CA . GLN A 1 257 ? 0.171 -13.609 26.430 1.00 90.44 257 GLN A CA 1
ATOM 2050 C C . GLN A 1 257 ? 1.004 -12.516 27.116 1.00 90.44 257 GLN A C 1
ATOM 2052 O O . GLN A 1 257 ? 2.123 -12.772 27.552 1.00 90.44 257 GLN A O 1
ATOM 2057 N N . GLU A 1 258 ? 0.436 -11.320 27.276 1.00 90.50 258 GLU A N 1
ATOM 2058 C CA . GLU A 1 258 ? 1.061 -10.181 27.963 1.00 90.50 258 GLU A CA 1
ATOM 2059 C C . GLU A 1 258 ? 0.998 -10.290 29.507 1.00 90.50 258 GLU A C 1
ATOM 2061 O O . GLU A 1 258 ? 1.551 -9.440 30.205 1.00 90.50 258 GLU A O 1
ATOM 2066 N N . ALA A 1 259 ? 0.344 -11.327 30.054 1.00 89.25 259 ALA A N 1
ATOM 2067 C CA . ALA A 1 259 ? 0.072 -11.515 31.486 1.00 89.25 259 ALA A CA 1
ATOM 2068 C C . ALA A 1 259 ? -0.629 -10.309 32.152 1.00 89.25 259 ALA A C 1
ATOM 2070 O O . ALA A 1 259 ? -0.361 -9.949 33.303 1.00 89.25 259 ALA A O 1
ATOM 2071 N N . ASP A 1 260 ? -1.553 -9.691 31.419 1.00 88.88 260 ASP A N 1
ATOM 2072 C CA . ASP A 1 260 ? -2.177 -8.420 31.760 1.00 88.88 260 ASP A CA 1
ATOM 2073 C C . ASP A 1 260 ? -3.511 -8.600 32.502 1.00 88.88 260 ASP A C 1
ATOM 2075 O O . ASP A 1 260 ? -4.585 -8.716 31.905 1.00 88.88 260 ASP A O 1
ATOM 2079 N N . ILE A 1 261 ? -3.430 -8.626 33.836 1.00 88.38 261 ILE A N 1
ATOM 2080 C CA . ILE A 1 261 ? -4.573 -8.866 34.731 1.00 88.38 261 ILE A CA 1
ATOM 2081 C C . ILE A 1 261 ? -5.669 -7.814 34.537 1.00 88.38 261 ILE A C 1
ATOM 2083 O O . ILE A 1 261 ? -6.825 -8.179 34.346 1.00 88.38 261 ILE A O 1
ATOM 2087 N N . GLU A 1 262 ? -5.320 -6.523 34.522 1.00 85.06 262 GLU A N 1
ATOM 2088 C CA . GLU A 1 262 ? -6.307 -5.438 34.411 1.00 85.06 262 GLU A CA 1
ATOM 2089 C C . GLU A 1 262 ? -7.103 -5.532 33.104 1.00 85.06 262 GLU A C 1
ATOM 2091 O O . GLU A 1 262 ? -8.312 -5.293 33.073 1.00 85.06 262 GLU A O 1
ATOM 2096 N N . ARG A 1 263 ? -6.429 -5.904 32.008 1.00 84.44 263 ARG A N 1
ATOM 2097 C CA . ARG A 1 263 ? -7.066 -6.077 30.701 1.00 84.44 263 ARG A CA 1
ATOM 2098 C C . ARG A 1 263 ? -7.984 -7.297 30.687 1.00 84.44 263 ARG A C 1
ATOM 2100 O O . ARG A 1 263 ? -9.091 -7.200 30.164 1.00 84.44 263 ARG A O 1
ATOM 2107 N N . LEU A 1 264 ? -7.581 -8.408 31.304 1.00 87.38 264 LEU A N 1
ATOM 2108 C CA . LEU A 1 264 ? -8.443 -9.583 31.462 1.00 87.38 264 LEU A CA 1
ATOM 2109 C C . LEU A 1 264 ? -9.669 -9.283 32.344 1.00 87.38 264 LEU A C 1
ATOM 2111 O O . LEU A 1 264 ? -10.776 -9.692 32.003 1.00 87.38 264 LEU A O 1
ATOM 2115 N N . GLU A 1 265 ? -9.526 -8.522 33.431 1.00 87.00 265 GLU A N 1
ATOM 2116 C CA . GLU A 1 265 ? -10.667 -8.094 34.257 1.00 87.00 265 GLU A CA 1
ATOM 2117 C C . GLU A 1 265 ? -11.640 -7.197 33.484 1.00 87.00 265 GLU A C 1
ATOM 2119 O O . GLU A 1 265 ? -12.857 -7.387 33.564 1.00 87.00 265 GLU A O 1
ATOM 2124 N N . ALA A 1 266 ? -11.115 -6.252 32.698 1.00 85.00 266 ALA A N 1
ATOM 2125 C CA . ALA A 1 266 ? -11.925 -5.384 31.850 1.00 85.00 266 ALA A CA 1
ATOM 2126 C C . ALA A 1 266 ? -12.708 -6.183 30.797 1.00 85.00 266 ALA A C 1
ATOM 2128 O O . ALA A 1 266 ? -13.909 -5.968 30.628 1.00 85.00 266 ALA A O 1
ATOM 2129 N N . LEU A 1 267 ? -12.047 -7.135 30.129 1.00 86.94 267 LEU A N 1
ATOM 2130 C CA . LEU A 1 267 ? -12.668 -8.023 29.143 1.00 86.94 267 LEU A CA 1
ATOM 2131 C C . LEU A 1 267 ? -13.749 -8.898 29.781 1.00 86.94 267 LEU A C 1
ATOM 2133 O O . LEU A 1 267 ? -14.856 -8.982 29.254 1.00 86.94 267 LEU A O 1
ATOM 2137 N N . LEU A 1 268 ? -13.479 -9.485 30.949 1.00 85.31 268 LEU A N 1
ATOM 2138 C CA . LEU A 1 268 ? -14.471 -10.260 31.691 1.00 85.31 268 LEU A CA 1
ATOM 2139 C C . LEU A 1 268 ? -15.687 -9.405 32.075 1.00 85.31 268 LEU A C 1
ATOM 2141 O O . LEU A 1 268 ? -16.819 -9.849 31.904 1.00 85.31 268 LEU A O 1
ATOM 2145 N N . GLY A 1 269 ? -15.464 -8.176 32.551 1.00 82.81 269 GLY A N 1
ATOM 2146 C CA . GLY A 1 269 ? -16.539 -7.235 32.870 1.00 82.81 269 GLY A CA 1
ATOM 2147 C C . GLY A 1 269 ? -17.393 -6.877 31.651 1.00 82.81 269 GLY A C 1
ATOM 2148 O O . GLY A 1 269 ? -18.617 -6.865 31.746 1.00 82.81 269 GLY A O 1
ATOM 2149 N N . LEU A 1 270 ? -16.763 -6.643 30.496 1.00 82.81 270 LEU A N 1
ATOM 2150 C CA . LEU A 1 270 ? -17.454 -6.381 29.228 1.00 82.81 270 LEU A CA 1
ATOM 2151 C C . LEU A 1 270 ? -18.320 -7.568 28.781 1.00 82.81 270 LEU A C 1
ATOM 2153 O O . LEU A 1 270 ? -19.452 -7.366 28.346 1.00 82.81 270 LEU A O 1
ATOM 2157 N N . ILE A 1 271 ? -17.809 -8.794 28.918 1.00 84.88 271 ILE A N 1
ATOM 2158 C CA . ILE A 1 271 ? -18.536 -10.024 28.567 1.00 84.88 271 ILE A CA 1
ATOM 2159 C C . ILE A 1 271 ? -19.730 -10.235 29.496 1.00 84.88 271 ILE A C 1
ATOM 2161 O O . ILE A 1 271 ? -20.819 -10.552 29.031 1.00 84.88 271 ILE A O 1
ATOM 2165 N N . GLU A 1 272 ? -19.545 -10.044 30.805 1.00 82.44 272 GLU A N 1
ATOM 2166 C CA . GLU A 1 272 ? -20.624 -10.199 31.788 1.00 82.44 272 GLU A CA 1
ATOM 2167 C C . GLU A 1 272 ? -21.743 -9.172 31.598 1.00 82.44 272 GLU A C 1
ATOM 2169 O O . GLU A 1 272 ? -22.902 -9.478 31.868 1.00 82.44 272 GLU A O 1
ATOM 2174 N N . SER A 1 273 ? -21.421 -7.974 31.109 1.00 77.12 273 SER A N 1
ATOM 2175 C CA . SER A 1 273 ? -22.432 -6.969 30.787 1.00 77.12 273 SER A CA 1
ATOM 2176 C C . SER A 1 273 ? -23.208 -7.258 29.505 1.00 77.12 273 SER A C 1
ATOM 2178 O O . SER A 1 273 ? -24.298 -6.714 29.357 1.00 77.12 273 SER A O 1
ATOM 2180 N N . GLY A 1 274 ? -22.675 -8.060 28.578 1.00 71.19 274 GLY A N 1
ATOM 2181 C CA . GLY A 1 274 ? -23.339 -8.431 27.319 1.00 71.19 274 GLY A CA 1
ATOM 2182 C C . GLY A 1 274 ? -23.622 -7.273 26.345 1.00 71.19 274 GLY A C 1
ATOM 2183 O O . GLY A 1 274 ? -24.032 -7.515 25.215 1.00 71.19 274 GLY A O 1
ATOM 2184 N N . ASP A 1 275 ? -23.387 -6.023 26.752 1.00 67.44 275 ASP A N 1
ATOM 2185 C CA . ASP A 1 275 ? -23.650 -4.820 25.970 1.00 67.44 275 ASP A CA 1
ATOM 2186 C C . ASP A 1 275 ? -22.410 -3.917 25.918 1.00 67.44 275 ASP A C 1
ATOM 2188 O O . ASP A 1 275 ? -22.007 -3.288 26.900 1.00 67.44 275 ASP A O 1
ATOM 2192 N N . ARG A 1 276 ? -21.837 -3.792 24.715 1.00 66.62 276 ARG A N 1
ATOM 2193 C CA . ARG A 1 276 ? -20.727 -2.875 24.409 1.00 66.62 276 ARG A CA 1
ATOM 2194 C C . ARG A 1 276 ? -21.086 -1.405 24.670 1.00 66.62 276 ARG A C 1
ATOM 2196 O O . ARG A 1 276 ? -20.199 -0.578 24.873 1.00 66.62 276 ARG A O 1
ATOM 2203 N N . ASN A 1 277 ? -22.373 -1.070 24.629 1.00 67.88 277 ASN A N 1
ATOM 2204 C CA . ASN A 1 277 ? -22.905 0.276 24.790 1.00 67.88 277 ASN A CA 1
ATOM 2205 C C . ASN A 1 277 ? -23.580 0.514 26.142 1.00 67.88 277 ASN A C 1
ATOM 2207 O O . ASN A 1 277 ? -24.203 1.580 26.282 1.00 67.88 277 ASN A O 1
ATOM 2211 N N . ALA A 1 278 ? -23.399 -0.395 27.109 1.00 74.81 278 ALA A N 1
ATOM 2212 C CA . ALA A 1 278 ? -23.981 -0.307 28.441 1.00 74.81 278 ALA A CA 1
ATOM 2213 C C . ALA A 1 278 ? -23.875 1.117 29.006 1.00 74.81 278 ALA A C 1
ATOM 2215 O O . ALA A 1 278 ? -22.844 1.791 28.882 1.00 74.81 278 ALA A O 1
ATOM 2216 N N . VAL A 1 279 ? -24.971 1.611 29.586 1.00 76.44 279 VAL A N 1
ATOM 2217 C CA . VAL A 1 279 ? -25.048 2.990 30.095 1.00 76.44 279 VAL A CA 1
ATOM 2218 C C . VAL A 1 279 ? -24.108 3.178 31.287 1.00 76.44 279 VAL A C 1
ATOM 2220 O O . VAL A 1 279 ? -23.443 4.208 31.363 1.00 76.44 279 VAL A O 1
ATOM 2223 N N . HIS A 1 280 ? -23.999 2.152 32.133 1.00 78.06 280 HIS A N 1
ATOM 2224 C CA . HIS A 1 280 ? -23.148 2.121 33.319 1.00 78.06 280 HIS A CA 1
ATOM 2225 C C . HIS A 1 280 ? -21.958 1.168 33.135 1.00 78.06 280 HIS A C 1
ATOM 2227 O O . HIS A 1 280 ? -22.078 0.176 32.406 1.00 78.06 280 HIS A O 1
ATOM 2233 N N . PRO A 1 281 ? -20.819 1.442 33.792 1.00 80.25 281 PRO A N 1
ATOM 2234 C CA . PRO A 1 281 ? -19.670 0.557 33.795 1.00 80.25 281 PRO A CA 1
ATOM 2235 C C . PRO A 1 281 ? -20.019 -0.776 34.477 1.00 80.25 281 PRO A C 1
ATOM 2237 O O . PRO A 1 281 ? -20.720 -0.793 35.495 1.00 80.25 281 PRO A O 1
ATOM 2240 N N . PRO A 1 282 ? -19.492 -1.908 33.987 1.00 80.69 282 PRO A N 1
ATOM 2241 C CA . PRO A 1 282 ? -19.633 -3.179 34.681 1.00 80.69 282 PRO A CA 1
ATOM 2242 C C . PRO A 1 282 ? -18.980 -3.093 36.067 1.00 80.69 282 PRO A C 1
ATOM 2244 O O . PRO A 1 282 ? -17.867 -2.582 36.208 1.00 80.69 282 PRO A O 1
ATOM 2247 N N . LYS A 1 283 ? -19.638 -3.640 37.099 1.00 77.12 283 LYS A N 1
ATOM 2248 C CA . LYS A 1 283 ? -19.194 -3.530 38.507 1.00 77.12 283 LYS A CA 1
ATOM 2249 C C . LYS A 1 283 ? -17.756 -4.009 38.751 1.00 77.12 283 LYS A C 1
ATOM 2251 O O . LYS A 1 283 ? -17.111 -3.534 39.682 1.00 77.12 283 LYS A O 1
ATOM 2256 N N . ARG A 1 284 ? -17.269 -4.943 37.927 1.00 77.00 284 ARG A N 1
ATOM 2257 C CA . ARG A 1 284 ? -15.931 -5.542 38.030 1.00 77.00 284 ARG A CA 1
ATOM 2258 C C . ARG A 1 284 ? -14.816 -4.716 37.393 1.00 77.00 284 ARG A C 1
ATOM 2260 O O . ARG A 1 284 ? -13.659 -5.001 37.667 1.00 77.00 284 ARG A O 1
ATOM 2267 N N . ILE A 1 285 ? -15.129 -3.720 36.561 1.00 82.56 285 ILE A N 1
ATOM 2268 C CA . ILE A 1 285 ? -14.083 -2.917 35.921 1.00 82.56 285 ILE A CA 1
ATOM 2269 C C . ILE A 1 285 ? -13.613 -1.839 36.898 1.00 82.56 285 ILE A C 1
ATOM 2271 O O . ILE A 1 285 ? -14.408 -1.035 37.399 1.00 82.56 285 ILE A O 1
ATOM 2275 N N . SER A 1 286 ? -12.308 -1.833 37.165 1.00 85.12 286 SER A N 1
ATOM 2276 C CA . SER A 1 286 ? -11.641 -0.810 37.963 1.00 85.12 286 SER A CA 1
ATOM 2277 C C . SER A 1 286 ? -11.527 0.511 37.193 1.00 85.12 286 SER A C 1
ATOM 2279 O O . SER A 1 286 ? -11.483 0.547 35.961 1.00 85.12 286 SER A O 1
ATOM 2281 N N . VAL A 1 287 ? -11.437 1.634 37.909 1.00 86.50 287 VAL A N 1
ATOM 2282 C CA . VAL A 1 287 ? -11.253 2.952 37.274 1.00 86.50 287 VAL A CA 1
ATOM 2283 C C . VAL A 1 287 ? -9.944 3.001 36.470 1.00 86.50 287 VAL A C 1
ATOM 2285 O O . VAL A 1 287 ? -9.928 3.562 35.375 1.00 86.50 287 VAL A O 1
ATOM 2288 N N . SER A 1 288 ? -8.863 2.372 36.954 1.00 84.44 288 SER A N 1
ATOM 2289 C CA . SER A 1 288 ? -7.588 2.293 36.224 1.00 84.44 288 SER A CA 1
ATOM 2290 C C . SER A 1 288 ? -7.740 1.578 34.879 1.00 84.44 288 SER A C 1
ATOM 2292 O O . SER A 1 288 ? -7.253 2.088 33.865 1.00 84.44 288 SER A O 1
ATOM 2294 N N . ALA A 1 289 ? -8.493 0.474 34.841 1.00 83.75 289 ALA A N 1
ATOM 2295 C CA . ALA A 1 289 ? -8.796 -0.244 33.610 1.00 83.75 289 ALA A CA 1
ATOM 2296 C C . ALA A 1 289 ? -9.593 0.626 32.621 1.00 83.75 289 ALA A C 1
ATOM 2298 O O . ALA A 1 289 ? -9.221 0.708 31.449 1.00 83.75 289 ALA A O 1
ATOM 2299 N N . ILE A 1 290 ? -10.613 1.366 33.079 1.00 87.25 290 ILE A N 1
ATOM 2300 C CA . ILE A 1 290 ? -11.370 2.291 32.211 1.00 87.25 290 ILE A CA 1
ATOM 2301 C C . ILE A 1 290 ? -10.455 3.392 31.656 1.00 87.25 290 ILE A C 1
ATOM 2303 O O . ILE A 1 290 ? -10.475 3.677 30.458 1.00 87.25 290 ILE A O 1
ATOM 2307 N N . LEU A 1 291 ? -9.610 4.004 32.491 1.00 88.50 291 LEU A N 1
ATOM 2308 C CA . LEU A 1 291 ? -8.673 5.045 32.050 1.00 88.50 291 LEU A CA 1
ATOM 2309 C C . LEU A 1 291 ? -7.670 4.523 31.014 1.00 88.50 291 LEU A C 1
ATOM 2311 O O . LEU A 1 291 ? -7.313 5.239 30.070 1.00 88.50 291 LEU A O 1
ATOM 2315 N N . ARG A 1 292 ? -7.233 3.271 31.156 1.00 87.88 292 ARG A N 1
ATOM 2316 C CA . ARG A 1 292 ? -6.401 2.600 30.160 1.00 87.88 292 ARG A CA 1
ATOM 2317 C C . ARG A 1 292 ? -7.162 2.368 28.856 1.00 87.88 292 ARG A C 1
ATOM 2319 O O . ARG A 1 292 ? -6.667 2.776 27.808 1.00 87.88 292 ARG A O 1
ATOM 2326 N N . MET A 1 293 ? -8.390 1.854 28.920 1.00 87.81 293 MET A N 1
ATOM 2327 C CA . MET A 1 293 ? -9.259 1.703 27.747 1.00 87.81 293 MET A CA 1
ATOM 2328 C C . MET A 1 293 ? -9.468 3.037 27.011 1.00 87.81 293 MET A C 1
ATOM 2330 O O . MET A 1 293 ? -9.438 3.072 25.783 1.00 87.81 293 MET A O 1
ATOM 2334 N N . ILE A 1 294 ? -9.609 4.161 27.728 1.00 91.12 294 ILE A N 1
ATOM 2335 C CA . ILE A 1 294 ? -9.664 5.506 27.123 1.00 91.12 294 ILE A CA 1
ATOM 2336 C C . ILE A 1 294 ? -8.362 5.839 26.392 1.00 91.12 294 ILE A C 1
ATOM 2338 O O . ILE A 1 294 ? -8.393 6.395 25.291 1.00 91.12 294 ILE A O 1
ATOM 2342 N N . ARG A 1 295 ? -7.204 5.553 26.998 1.00 92.62 295 ARG A N 1
ATOM 2343 C CA . ARG A 1 295 ? -5.894 5.816 26.386 1.00 92.62 295 ARG A CA 1
ATOM 2344 C C . ARG A 1 295 ? -5.727 5.018 25.097 1.00 92.62 295 ARG A C 1
ATOM 2346 O O . ARG A 1 295 ? -5.314 5.591 24.087 1.00 92.62 295 ARG A O 1
ATOM 2353 N N . ASP A 1 296 ? -6.092 3.745 25.125 1.00 87.94 296 ASP A N 1
ATOM 2354 C CA . ASP A 1 296 ? -6.013 2.856 23.968 1.00 87.94 296 ASP A CA 1
ATOM 2355 C C . ASP A 1 296 ? -7.008 3.291 22.886 1.00 87.94 296 ASP A C 1
ATOM 2357 O O . ASP A 1 296 ? -6.632 3.433 21.719 1.00 87.94 296 ASP A O 1
ATOM 2361 N N . ALA A 1 297 ? -8.228 3.676 23.274 1.00 88.44 297 ALA A N 1
ATOM 2362 C CA . ALA A 1 297 ? -9.205 4.244 22.354 1.00 88.44 297 ALA A CA 1
ATOM 2363 C C . ALA A 1 297 ? -8.688 5.533 21.683 1.00 88.44 297 ALA A C 1
ATOM 2365 O O . ALA A 1 297 ? -8.774 5.702 20.465 1.00 88.44 297 ALA A O 1
ATOM 2366 N N . LYS A 1 298 ? -8.060 6.436 22.441 1.00 93.06 298 LYS A N 1
ATOM 2367 C CA . LYS A 1 298 ? -7.455 7.655 21.883 1.00 93.06 298 LYS A CA 1
ATOM 2368 C C . LYS A 1 298 ? -6.303 7.347 20.926 1.00 93.06 298 LYS A C 1
ATOM 2370 O O . LYS A 1 298 ? -6.182 8.021 19.903 1.00 93.06 298 LYS A O 1
ATOM 2375 N N . ARG A 1 299 ? -5.463 6.349 21.225 1.00 93.12 299 ARG A N 1
ATOM 2376 C CA . ARG A 1 299 ? -4.376 5.910 20.329 1.00 93.12 299 ARG A CA 1
ATOM 2377 C C . ARG A 1 299 ? -4.932 5.375 19.012 1.00 93.12 299 ARG A C 1
ATOM 2379 O O . ARG A 1 299 ? -4.562 5.883 17.956 1.00 93.12 299 ARG A O 1
ATOM 2386 N N . ALA A 1 300 ? -5.882 4.446 19.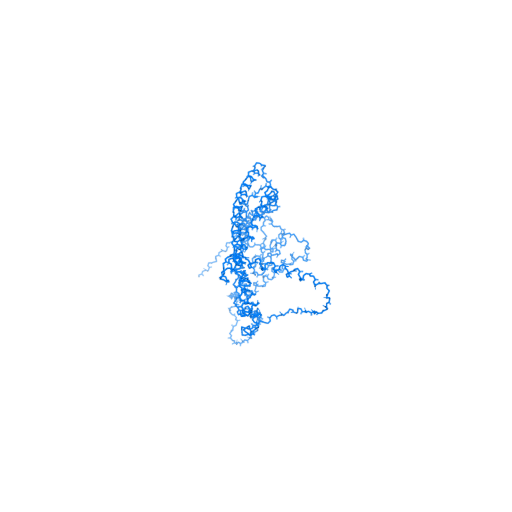075 1.00 89.25 300 ALA A N 1
ATOM 2387 C CA . ALA A 1 300 ? -6.536 3.903 17.888 1.00 89.25 300 ALA A CA 1
ATOM 2388 C C . ALA A 1 300 ? -7.300 4.984 17.098 1.00 89.25 300 ALA A C 1
ATOM 2390 O O . ALA A 1 300 ? -7.243 5.014 15.872 1.00 89.25 300 ALA A O 1
ATOM 2391 N N . MET A 1 301 ? -7.930 5.952 17.776 1.00 95.12 301 MET A N 1
ATOM 2392 C CA . MET A 1 301 ? -8.562 7.095 17.111 1.00 95.12 301 MET A CA 1
ATOM 2393 C C . MET A 1 301 ? -7.540 7.936 16.337 1.00 95.12 301 MET A C 1
ATOM 2395 O O . MET A 1 301 ? -7.820 8.321 15.207 1.00 95.12 301 MET A O 1
ATOM 2399 N N . ARG A 1 302 ? -6.362 8.227 16.906 1.00 95.31 302 ARG A N 1
ATOM 2400 C CA . ARG A 1 302 ? -5.308 8.985 16.203 1.00 95.31 302 ARG A CA 1
ATOM 2401 C C . ARG A 1 302 ? -4.816 8.246 14.959 1.00 95.31 302 ARG A C 1
ATOM 2403 O O . ARG A 1 302 ? -4.646 8.883 13.922 1.00 95.31 302 ARG A O 1
ATOM 2410 N N . ALA A 1 303 ? -4.654 6.925 15.045 1.00 94.56 303 ALA A N 1
ATOM 2411 C CA . ALA A 1 303 ? -4.297 6.095 13.896 1.00 94.56 303 ALA A CA 1
ATOM 2412 C C . ALA A 1 303 ? -5.373 6.166 12.794 1.00 94.56 303 ALA A C 1
ATOM 2414 O O . ALA A 1 303 ? -5.061 6.481 11.646 1.00 94.56 303 ALA A O 1
ATOM 2415 N N . LEU A 1 304 ? -6.653 6.000 13.152 1.00 95.12 304 LEU A N 1
ATOM 2416 C CA . LEU A 1 304 ? -7.772 6.149 12.213 1.00 95.12 304 LEU A CA 1
ATOM 2417 C C . LEU A 1 304 ? -7.854 7.563 11.626 1.00 95.12 304 LEU A C 1
ATOM 2419 O O . LEU A 1 304 ? -8.090 7.727 10.434 1.00 95.12 304 LEU A O 1
ATOM 2423 N N . GLN A 1 305 ? -7.619 8.606 12.424 1.00 96.69 305 GLN A N 1
ATOM 2424 C CA . GLN A 1 305 ? -7.572 9.984 11.930 1.00 96.69 305 GLN A CA 1
ATOM 2425 C C . GLN A 1 305 ? -6.459 10.178 10.901 1.00 96.69 305 GLN A C 1
ATOM 2427 O O . GLN A 1 305 ? -6.675 10.868 9.908 1.00 96.69 305 GLN A O 1
ATOM 2432 N N . GLN A 1 306 ? -5.282 9.588 11.115 1.00 96.81 306 GLN A N 1
ATOM 2433 C CA . GLN A 1 306 ? -4.187 9.646 10.151 1.00 96.81 306 GLN A CA 1
ATOM 2434 C C . GLN A 1 306 ? -4.558 8.938 8.843 1.00 96.81 306 GLN A C 1
ATOM 2436 O O . GLN A 1 306 ? -4.339 9.506 7.775 1.00 96.81 306 GLN A O 1
ATOM 2441 N N . GLN A 1 307 ? -5.189 7.764 8.923 1.00 96.25 307 GLN A N 1
ATOM 2442 C CA . GLN A 1 307 ? -5.682 7.031 7.751 1.00 96.25 307 GLN A CA 1
ATOM 2443 C C . GLN A 1 307 ? -6.784 7.794 7.005 1.00 96.25 307 GLN A C 1
ATOM 2445 O O . GLN A 1 307 ? -6.765 7.884 5.784 1.00 96.25 307 GLN A O 1
ATOM 2450 N N . VAL A 1 308 ? -7.724 8.419 7.717 1.00 96.50 308 VAL A N 1
ATOM 2451 C CA . VAL A 1 308 ? -8.754 9.261 7.088 1.00 96.50 308 VAL A CA 1
ATOM 2452 C C . VAL A 1 308 ? -8.126 10.504 6.454 1.00 96.50 308 VAL A C 1
ATOM 2454 O O . VAL A 1 308 ? -8.542 10.920 5.377 1.00 96.50 308 VAL A O 1
ATOM 2457 N N . ARG A 1 309 ? -7.104 11.106 7.074 1.00 97.12 309 ARG A N 1
ATOM 2458 C CA . ARG A 1 309 ? -6.377 12.240 6.478 1.00 97.12 309 ARG A CA 1
ATOM 2459 C C . ARG A 1 309 ? -5.647 11.847 5.198 1.00 97.12 309 ARG A C 1
ATOM 2461 O O . ARG A 1 309 ? -5.661 12.642 4.265 1.00 97.12 309 ARG A O 1
ATOM 2468 N N . SER A 1 310 ? -5.013 10.673 5.140 1.00 95.25 310 SER A N 1
ATOM 2469 C CA . SER A 1 310 ? -4.379 10.201 3.904 1.00 95.25 310 SER A CA 1
ATOM 2470 C C . SER A 1 310 ? -5.424 9.857 2.843 1.00 95.25 310 SER A C 1
ATOM 2472 O O . SER A 1 310 ? -5.283 10.294 1.705 1.00 95.25 310 SER A O 1
ATOM 2474 N N . ALA A 1 311 ? -6.516 9.189 3.220 1.00 95.81 311 ALA A N 1
ATOM 2475 C CA . ALA A 1 311 ? -7.619 8.872 2.317 1.00 95.81 311 ALA A CA 1
ATOM 2476 C C . ALA A 1 311 ? -8.265 10.131 1.716 1.00 95.81 311 ALA A C 1
ATOM 2478 O O . ALA A 1 311 ? -8.514 10.178 0.518 1.00 95.81 311 ALA A O 1
ATOM 2479 N N . LYS A 1 312 ? -8.441 11.200 2.504 1.00 95.31 312 LYS A N 1
ATOM 2480 C CA . LYS A 1 312 ? -8.958 12.496 2.026 1.00 95.31 312 LYS A CA 1
ATOM 2481 C C . LYS A 1 312 ? -8.080 13.194 0.987 1.00 95.31 312 LYS A C 1
ATOM 2483 O O . LYS A 1 312 ? -8.562 14.097 0.315 1.00 95.31 312 LYS A O 1
ATOM 2488 N N . ARG A 1 313 ? -6.799 12.829 0.878 1.00 95.31 313 ARG A N 1
ATOM 2489 C CA . ARG A 1 313 ? -5.902 13.347 -0.169 1.00 95.31 313 ARG A CA 1
ATOM 2490 C C . ARG A 1 313 ? -6.052 12.591 -1.487 1.00 95.31 313 ARG A C 1
ATOM 2492 O O . ARG A 1 313 ? -5.545 13.058 -2.500 1.00 95.31 313 ARG A O 1
ATOM 2499 N N . HIS A 1 314 ? -6.704 11.432 -1.473 1.00 94.94 314 HIS A N 1
ATOM 2500 C CA . HIS A 1 314 ? -6.944 10.652 -2.674 1.00 94.94 314 HIS A CA 1
ATOM 2501 C C . HIS A 1 314 ? -7.995 11.351 -3.558 1.00 94.94 314 HIS A C 1
ATOM 2503 O O . HIS A 1 314 ? -9.016 11.796 -3.028 1.00 94.94 314 HIS A O 1
ATOM 2509 N N . PRO A 1 315 ? -7.807 11.419 -4.891 1.00 93.19 315 PRO A N 1
ATOM 2510 C CA . PRO A 1 315 ? -8.747 12.089 -5.800 1.00 93.19 315 PRO A CA 1
ATOM 2511 C C . PRO A 1 315 ? -10.153 11.474 -5.773 1.00 93.19 315 PRO A C 1
ATOM 2513 O O . PRO A 1 315 ? -11.144 12.182 -5.911 1.00 93.19 315 PRO A O 1
ATOM 2516 N N . GLY A 1 316 ? -10.239 10.166 -5.529 1.00 93.69 316 GLY A N 1
ATOM 2517 C CA . GLY A 1 316 ? -11.504 9.450 -5.369 1.00 93.69 316 GLY A CA 1
ATOM 2518 C C . GLY A 1 316 ? -12.217 9.655 -4.026 1.00 93.69 316 GLY A C 1
ATOM 2519 O O . GLY A 1 316 ? -13.191 8.961 -3.769 1.00 93.69 316 GLY A O 1
ATOM 2520 N N . TRP A 1 317 ? -11.756 10.520 -3.116 1.00 95.69 317 TRP A N 1
ATOM 2521 C CA . TRP A 1 317 ? -12.464 10.717 -1.844 1.00 95.69 317 TRP A CA 1
ATOM 2522 C C . TRP A 1 317 ? -13.848 11.347 -2.059 1.00 95.69 317 TRP A C 1
ATOM 2524 O O . TRP A 1 317 ? -13.961 12.441 -2.613 1.00 95.69 317 TRP A O 1
ATOM 2534 N N . GLY A 1 318 ? -14.901 10.682 -1.570 1.00 94.12 318 GLY A N 1
ATOM 2535 C CA . GLY A 1 318 ? -16.283 11.138 -1.734 1.00 94.12 318 GLY A CA 1
ATOM 2536 C C . GLY A 1 318 ? -16.764 11.137 -3.186 1.00 94.12 318 GLY A C 1
ATOM 2537 O O . GLY A 1 318 ? -17.701 11.872 -3.496 1.00 94.12 318 GLY A O 1
ATOM 2538 N N . PHE A 1 319 ? -16.120 10.349 -4.054 1.00 94.38 319 PHE A N 1
ATOM 2539 C CA . PHE A 1 319 ? -16.388 10.278 -5.490 1.00 94.38 319 PHE A CA 1
ATOM 2540 C C . PHE A 1 319 ? -17.859 10.001 -5.814 1.00 94.38 319 PHE A C 1
ATOM 2542 O O . PHE A 1 319 ? -18.415 10.634 -6.702 1.00 94.38 319 PHE A O 1
ATOM 2549 N N . GLU A 1 320 ? -18.521 9.135 -5.043 1.00 92.56 320 GLU A N 1
ATOM 2550 C CA . GLU A 1 320 ? -19.936 8.800 -5.248 1.00 92.56 320 GLU A CA 1
ATOM 2551 C C . GLU A 1 320 ? -20.871 10.019 -5.130 1.00 92.56 320 GLU A C 1
ATOM 2553 O O . GLU A 1 320 ? -21.928 10.053 -5.751 1.00 92.56 320 GLU A O 1
ATOM 2558 N N . ASN A 1 321 ? -20.482 11.039 -4.356 1.00 91.69 321 ASN A N 1
ATOM 2559 C CA . ASN A 1 321 ? -21.295 12.243 -4.151 1.00 91.69 321 ASN A CA 1
ATOM 2560 C C . ASN A 1 321 ? -20.888 13.406 -5.074 1.00 91.69 321 ASN A C 1
ATOM 2562 O O . ASN A 1 321 ? -21.390 14.519 -4.909 1.00 91.69 321 ASN A O 1
ATOM 2566 N N . GLN A 1 322 ? -19.947 13.198 -6.000 1.00 91.00 322 GLN A N 1
ATOM 2567 C CA . GLN A 1 322 ? -19.524 14.233 -6.942 1.00 91.00 322 GLN A CA 1
ATOM 2568 C C . GLN A 1 322 ? -20.507 14.326 -8.114 1.00 91.00 322 GLN A C 1
ATOM 2570 O O . GLN A 1 322 ? -20.952 13.317 -8.650 1.00 91.00 322 GLN A O 1
ATOM 2575 N N . GLY A 1 323 ? -20.841 15.549 -8.528 1.00 90.12 323 GLY A N 1
ATOM 2576 C CA . GLY A 1 323 ? -21.676 15.782 -9.708 1.00 90.12 323 GLY A CA 1
ATOM 2577 C C . GLY A 1 323 ? -20.874 15.825 -11.013 1.00 90.12 323 GLY A C 1
ATOM 2578 O O . GLY A 1 323 ? -19.661 16.053 -11.009 1.00 90.12 323 GLY A O 1
ATOM 2579 N N . ASP A 1 324 ? -21.576 15.725 -12.145 1.00 90.12 324 ASP A N 1
ATOM 2580 C CA . ASP A 1 324 ? -20.993 15.757 -13.498 1.00 90.12 324 ASP A CA 1
ATOM 2581 C C . ASP A 1 324 ? -19.985 16.893 -13.769 1.00 90.12 324 ASP A C 1
ATOM 2583 O O . ASP A 1 324 ? -18.996 16.654 -14.471 1.00 90.12 324 ASP A O 1
ATOM 2587 N N . PRO A 1 325 ? -20.168 18.137 -13.268 1.00 92.94 325 PRO A N 1
ATOM 2588 C CA . PRO A 1 325 ? -19.198 19.204 -13.507 1.00 92.94 325 PRO A CA 1
ATOM 2589 C C . PRO A 1 325 ? -17.816 18.922 -12.903 1.00 92.94 325 PRO A C 1
ATOM 2591 O O . PRO A 1 325 ? -16.807 19.260 -13.521 1.00 92.94 325 PRO A O 1
ATOM 2594 N N . GLU A 1 326 ? -17.754 18.302 -11.721 1.00 91.19 326 GLU A N 1
ATOM 2595 C CA . GLU A 1 326 ? -16.482 17.933 -11.087 1.00 91.19 326 GLU A CA 1
ATOM 2596 C C . GLU A 1 326 ? -15.822 16.764 -11.817 1.00 91.19 326 GLU A C 1
ATOM 2598 O O . GLU A 1 326 ? -14.625 16.826 -12.103 1.00 91.19 326 GLU A O 1
ATOM 2603 N N . LEU A 1 327 ? -16.607 15.764 -12.233 1.00 91.69 327 LEU A N 1
ATOM 2604 C CA . LEU A 1 327 ? -16.109 14.637 -13.025 1.00 91.69 327 LEU A CA 1
ATOM 2605 C C . LEU A 1 327 ? -15.455 15.109 -14.329 1.00 91.69 327 LEU A C 1
ATOM 2607 O O . LEU A 1 327 ? -14.342 14.693 -14.646 1.00 91.69 327 LEU A O 1
ATOM 2611 N N . ARG A 1 328 ? -16.074 16.065 -15.038 1.00 92.50 328 ARG A N 1
ATOM 2612 C CA . ARG A 1 328 ? -15.481 16.676 -16.242 1.00 92.50 328 ARG A CA 1
ATOM 2613 C C . ARG A 1 328 ? -14.173 17.412 -15.950 1.00 92.50 328 ARG A C 1
ATOM 2615 O O . ARG A 1 328 ? -13.226 17.324 -16.728 1.00 92.50 328 ARG A O 1
ATOM 2622 N N . ARG A 1 329 ? -14.081 18.140 -14.831 1.00 94.19 329 ARG A N 1
ATOM 2623 C CA . ARG A 1 329 ? -12.830 18.811 -14.419 1.00 94.19 329 ARG A CA 1
ATOM 2624 C C . ARG A 1 329 ? -11.733 17.803 -14.098 1.00 94.19 329 ARG A C 1
ATOM 2626 O O . ARG A 1 329 ? -10.573 18.034 -14.435 1.00 94.19 329 ARG A O 1
ATOM 2633 N N . MET A 1 330 ? -12.082 16.707 -13.430 1.00 92.56 330 MET A N 1
ATOM 2634 C CA . MET A 1 330 ? -11.151 15.623 -13.126 1.00 92.56 330 MET A CA 1
ATOM 2635 C C . MET A 1 330 ? -10.668 14.937 -14.400 1.00 92.56 330 MET A C 1
ATOM 2637 O O . MET A 1 330 ? -9.460 14.804 -14.572 1.00 92.56 330 MET A O 1
ATOM 2641 N N . GLU A 1 331 ? -11.575 14.614 -15.322 1.00 95.19 331 GLU A N 1
ATOM 2642 C CA . GLU A 1 331 ? -11.237 14.060 -16.633 1.00 95.19 331 GLU A CA 1
ATOM 2643 C C . GLU A 1 331 ? -10.282 14.976 -17.402 1.00 95.19 331 GLU A C 1
ATOM 2645 O O . GLU A 1 331 ? -9.225 14.528 -17.834 1.00 95.19 331 GLU A O 1
ATOM 2650 N N . MET A 1 332 ? -10.608 16.266 -17.541 1.00 95.62 332 MET A N 1
ATOM 2651 C CA . MET A 1 332 ? -9.754 17.209 -18.270 1.00 95.62 332 MET A CA 1
ATOM 2652 C C . MET A 1 332 ? -8.353 17.311 -17.659 1.00 95.62 332 MET A C 1
ATOM 2654 O O . MET A 1 332 ? -7.363 17.318 -18.390 1.00 95.62 332 MET A O 1
ATOM 2658 N N . ARG A 1 333 ? -8.249 17.361 -16.323 1.00 95.88 333 ARG A N 1
ATOM 2659 C CA . ARG A 1 333 ? -6.948 17.372 -15.635 1.00 95.88 333 ARG A CA 1
ATOM 2660 C C . ARG A 1 333 ? -6.174 16.076 -15.870 1.00 95.88 333 ARG A C 1
ATOM 2662 O O . ARG A 1 333 ? -4.993 16.153 -16.192 1.00 95.88 333 ARG A O 1
ATOM 2669 N N . GLY A 1 334 ? -6.832 14.924 -15.739 1.00 95.06 334 GLY A N 1
ATOM 2670 C CA . GLY A 1 334 ? -6.220 13.612 -15.951 1.00 95.06 334 GLY A CA 1
ATOM 2671 C C . GLY A 1 334 ? -5.731 13.427 -17.386 1.00 95.06 334 GLY A C 1
ATOM 2672 O O . GLY A 1 334 ? -4.569 13.094 -17.598 1.00 95.06 334 GLY A O 1
ATOM 2673 N N . ARG A 1 335 ? -6.576 13.748 -18.377 1.00 97.00 335 ARG A N 1
ATOM 2674 C CA . ARG A 1 335 ? -6.207 13.717 -19.800 1.00 97.00 335 ARG A CA 1
ATOM 2675 C C . ARG A 1 335 ? -5.015 14.615 -20.092 1.00 97.00 335 ARG A C 1
ATOM 2677 O O . ARG A 1 335 ? -4.095 14.175 -20.765 1.00 97.00 335 ARG A O 1
ATOM 2684 N N . ARG A 1 336 ? -5.008 15.852 -19.581 1.00 97.56 336 ARG A N 1
ATOM 2685 C CA . ARG A 1 336 ? -3.894 16.782 -19.807 1.00 97.56 336 ARG A CA 1
ATOM 2686 C C . ARG A 1 336 ? -2.569 16.201 -19.314 1.00 97.56 336 ARG A C 1
ATOM 2688 O O . ARG A 1 336 ? -1.614 16.181 -20.076 1.00 97.56 336 ARG A O 1
ATOM 2695 N N . VAL A 1 337 ? -2.534 15.700 -18.077 1.00 97.00 337 VAL A N 1
ATOM 2696 C CA . VAL A 1 337 ? -1.314 15.119 -17.495 1.00 97.00 337 VAL A CA 1
ATOM 2697 C C . VAL A 1 337 ? -0.846 13.900 -18.294 1.00 97.00 337 VAL A C 1
ATOM 2699 O O . VAL A 1 337 ? 0.330 13.81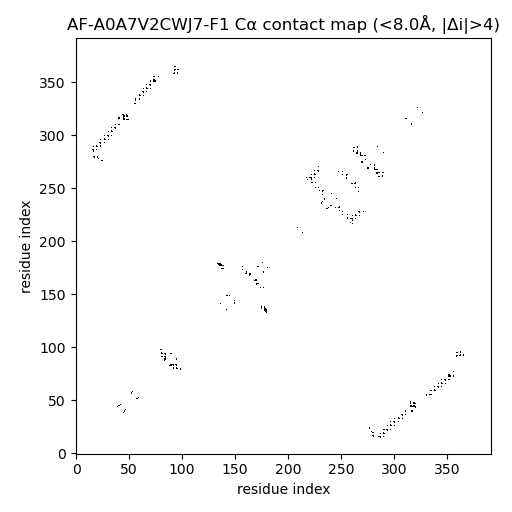2 -18.628 1.00 97.00 337 VAL A O 1
ATOM 2702 N N . LEU A 1 338 ? -1.760 12.995 -18.658 1.00 96.94 338 LEU A N 1
ATOM 2703 C CA . LEU A 1 338 ? -1.409 11.796 -19.425 1.00 96.94 338 LEU A CA 1
ATOM 2704 C C . LEU A 1 338 ? -0.924 12.124 -20.840 1.00 96.94 338 LEU A C 1
ATOM 2706 O O . LEU A 1 338 ? 0.017 11.502 -21.313 1.00 96.94 338 LEU A O 1
ATOM 2710 N N . LEU A 1 339 ? -1.518 13.112 -21.510 1.00 97.50 339 LEU A N 1
ATOM 2711 C CA . LEU A 1 339 ? -1.064 13.551 -22.833 1.00 97.50 339 LEU A CA 1
ATOM 2712 C C . LEU A 1 339 ? 0.323 14.212 -22.768 1.00 97.50 339 LEU A C 1
ATOM 2714 O O . LEU A 1 339 ? 1.160 13.976 -23.637 1.00 97.50 339 LEU A O 1
ATOM 2718 N N . GLU A 1 340 ? 0.591 15.015 -21.734 1.00 97.69 340 GLU A N 1
ATOM 2719 C CA . GLU A 1 340 ? 1.920 15.596 -21.488 1.00 97.69 340 GLU A CA 1
ATOM 2720 C C . GLU A 1 340 ? 2.975 14.508 -21.213 1.00 97.69 340 GLU A C 1
ATOM 2722 O O . GLU A 1 340 ? 4.101 14.574 -21.723 1.00 97.69 340 GLU A O 1
ATOM 2727 N N . GLU A 1 341 ? 2.605 13.479 -20.447 1.00 97.50 341 GLU A N 1
ATOM 2728 C CA . GLU A 1 341 ? 3.445 12.310 -20.189 1.00 97.50 341 GLU A CA 1
ATOM 2729 C C . GLU A 1 341 ? 3.712 11.519 -21.474 1.00 97.50 341 GLU A C 1
ATOM 2731 O O . GLU A 1 341 ? 4.871 11.278 -21.804 1.00 97.50 341 GLU A O 1
ATOM 2736 N N . GLN A 1 342 ? 2.676 11.188 -22.247 1.00 97.38 342 GLN A N 1
ATOM 2737 C CA . GLN A 1 342 ? 2.808 10.500 -23.534 1.00 97.38 342 GLN A CA 1
ATOM 2738 C C . GLN A 1 342 ? 3.709 11.266 -24.505 1.00 97.38 342 GLN A C 1
ATOM 2740 O O . GLN A 1 342 ? 4.581 10.665 -25.124 1.00 97.38 342 GLN A O 1
ATOM 2745 N N . ALA A 1 343 ? 3.563 12.591 -24.606 1.00 97.81 343 ALA A N 1
ATOM 2746 C CA . ALA A 1 343 ? 4.432 13.414 -25.446 1.00 97.81 343 ALA A CA 1
ATOM 2747 C C . ALA A 1 343 ? 5.900 13.359 -24.988 1.00 97.81 343 ALA A C 1
ATOM 2749 O O . ALA A 1 343 ? 6.822 13.368 -25.805 1.00 97.81 343 ALA A O 1
ATOM 2750 N N . THR A 1 344 ? 6.132 13.288 -23.677 1.00 98.06 344 THR A N 1
ATOM 2751 C CA . THR A 1 344 ? 7.479 13.154 -23.112 1.00 98.06 344 THR A CA 1
ATOM 2752 C C . THR A 1 344 ? 8.062 11.766 -23.366 1.00 98.06 344 THR A C 1
ATOM 2754 O O . THR A 1 344 ? 9.204 11.670 -23.810 1.00 98.06 344 THR A O 1
ATOM 2757 N N . LEU A 1 345 ? 7.277 10.706 -23.160 1.00 97.25 345 LEU A N 1
ATOM 2758 C CA . LEU A 1 345 ? 7.671 9.331 -23.472 1.00 97.25 345 LEU A CA 1
ATOM 2759 C C . LEU A 1 345 ? 7.929 9.148 -24.972 1.00 97.25 345 LEU A C 1
ATOM 2761 O O . LEU A 1 345 ? 8.907 8.510 -25.335 1.00 97.25 345 LEU A O 1
ATOM 2765 N N . GLY A 1 346 ? 7.120 9.758 -25.840 1.00 97.88 346 GLY A N 1
ATOM 2766 C CA . GLY A 1 346 ? 7.324 9.740 -27.289 1.00 97.88 346 GLY A CA 1
ATOM 2767 C C . GLY A 1 346 ? 8.701 10.274 -27.686 1.00 97.88 346 GLY A C 1
ATOM 2768 O O . GLY A 1 346 ? 9.436 9.589 -28.388 1.00 97.88 346 GLY A O 1
ATOM 2769 N N . ARG A 1 347 ? 9.108 11.433 -27.145 1.00 98.38 347 ARG A N 1
ATOM 2770 C CA . ARG A 1 347 ? 10.457 11.985 -27.379 1.00 98.38 347 ARG A CA 1
ATOM 2771 C C . ARG A 1 347 ? 11.569 11.047 -26.905 1.00 98.38 347 ARG A C 1
ATOM 2773 O O . ARG A 1 347 ? 12.521 10.818 -27.639 1.00 98.38 347 ARG A O 1
ATOM 2780 N N . LEU A 1 348 ? 11.431 10.475 -25.707 1.00 97.81 348 LEU A N 1
ATOM 2781 C CA . LEU A 1 348 ? 12.416 9.525 -25.173 1.00 97.81 348 LEU A CA 1
ATOM 2782 C C . LEU A 1 348 ? 12.519 8.255 -26.028 1.00 97.81 348 LEU A C 1
ATOM 2784 O O . LEU A 1 348 ? 13.611 7.727 -26.227 1.00 97.81 348 LEU A O 1
ATOM 2788 N N . LEU A 1 349 ? 11.387 7.768 -26.537 1.00 97.81 349 LEU A N 1
ATOM 2789 C CA . LEU A 1 349 ? 11.344 6.623 -27.434 1.00 97.81 349 LEU A CA 1
ATOM 2790 C C . LEU A 1 349 ? 12.036 6.932 -28.767 1.00 97.81 349 LEU A C 1
ATOM 2792 O O . LEU A 1 349 ? 12.814 6.109 -29.249 1.00 97.81 349 LEU A O 1
ATOM 2796 N N . ASP A 1 350 ? 11.786 8.108 -29.342 1.00 98.19 350 ASP A N 1
ATOM 2797 C CA . ASP A 1 350 ? 12.438 8.551 -30.576 1.00 98.19 350 ASP A CA 1
ATOM 2798 C C . ASP A 1 350 ? 13.957 8.684 -30.393 1.00 98.19 350 ASP A C 1
ATOM 2800 O O . ASP A 1 350 ? 14.718 8.210 -31.240 1.00 98.19 350 ASP A O 1
ATOM 2804 N N . ASP A 1 351 ? 14.410 9.222 -29.257 1.00 98.12 351 ASP A N 1
ATOM 2805 C CA . ASP A 1 351 ? 15.833 9.316 -28.915 1.00 98.12 351 ASP A CA 1
ATOM 2806 C C . ASP A 1 351 ? 16.483 7.928 -28.783 1.00 98.12 351 ASP A C 1
ATOM 2808 O O . ASP A 1 351 ? 17.547 7.678 -29.360 1.00 98.12 351 ASP A O 1
ATOM 2812 N N . ALA A 1 352 ? 15.843 6.995 -28.070 1.00 96.94 352 ALA A N 1
ATOM 2813 C CA . ALA A 1 352 ? 16.340 5.626 -27.915 1.00 96.94 352 ALA A CA 1
ATOM 2814 C C . ALA A 1 352 ? 16.401 4.885 -29.264 1.00 96.94 352 ALA A C 1
ATOM 2816 O O . ALA A 1 352 ? 17.389 4.210 -29.571 1.00 96.94 352 ALA A O 1
ATOM 2817 N N . ARG A 1 353 ? 15.380 5.056 -30.116 1.00 98.12 353 ARG A N 1
ATOM 2818 C CA . ARG A 1 353 ? 15.358 4.507 -31.481 1.00 98.12 353 ARG A CA 1
ATOM 2819 C C . ARG A 1 353 ? 16.452 5.105 -32.354 1.00 98.12 353 ARG A C 1
ATOM 2821 O O . ARG A 1 353 ? 17.106 4.365 -33.085 1.00 98.12 353 ARG A O 1
ATOM 2828 N N . ALA A 1 354 ? 16.685 6.414 -32.272 1.00 98.06 354 ALA A N 1
ATOM 2829 C CA . ALA A 1 354 ? 17.745 7.079 -33.022 1.00 98.06 354 ALA A CA 1
ATOM 2830 C C . ALA A 1 354 ? 19.137 6.567 -32.615 1.00 98.06 354 ALA A C 1
ATOM 2832 O O . ALA A 1 354 ? 19.977 6.321 -33.485 1.00 98.06 354 ALA A O 1
ATOM 2833 N N . GLN A 1 355 ? 19.371 6.343 -31.317 1.00 97.75 355 GLN A N 1
ATOM 2834 C CA . GLN A 1 355 ? 20.610 5.734 -30.820 1.00 97.75 355 GLN A CA 1
ATOM 2835 C C . GLN A 1 355 ? 20.802 4.315 -31.366 1.00 97.75 355 GLN A C 1
ATOM 2837 O O . GLN A 1 355 ? 21.871 3.999 -31.896 1.00 97.75 355 GLN A O 1
ATOM 2842 N N . LEU A 1 356 ? 19.761 3.478 -31.307 1.00 96.75 356 LEU A N 1
ATOM 2843 C CA . LEU A 1 356 ? 19.823 2.116 -31.834 1.00 96.75 356 LEU A CA 1
ATOM 2844 C C . LEU A 1 356 ? 20.060 2.103 -33.353 1.00 96.75 356 LEU A C 1
ATOM 2846 O O . LEU A 1 356 ? 20.958 1.409 -33.829 1.00 96.75 356 LEU A O 1
ATOM 2850 N N . ALA A 1 357 ? 19.349 2.937 -34.114 1.00 97.62 357 ALA A N 1
ATOM 2851 C CA . ALA A 1 357 ? 19.530 3.063 -35.560 1.00 97.62 357 ALA A CA 1
ATOM 2852 C C . ALA A 1 357 ? 20.945 3.547 -35.935 1.00 97.62 357 ALA A C 1
ATOM 2854 O O . ALA A 1 357 ? 21.540 3.085 -36.915 1.00 97.62 357 ALA A O 1
ATOM 2855 N N . ALA A 1 358 ? 21.530 4.456 -35.147 1.00 97.44 358 ALA A N 1
ATOM 2856 C CA . ALA A 1 358 ? 22.909 4.896 -35.340 1.00 97.44 358 ALA A CA 1
ATOM 2857 C C . ALA A 1 358 ? 23.913 3.749 -35.121 1.00 97.44 358 ALA A C 1
ATOM 2859 O O . ALA A 1 358 ? 24.868 3.613 -35.902 1.00 97.44 358 ALA A O 1
ATOM 2860 N N . LEU A 1 359 ? 23.682 2.904 -34.109 1.00 95.94 359 LEU A N 1
ATOM 2861 C CA . LEU A 1 359 ? 24.476 1.700 -33.846 1.00 95.94 359 LEU A CA 1
ATOM 2862 C C . LEU A 1 359 ? 24.330 0.664 -34.963 1.00 95.94 359 LEU A C 1
ATOM 2864 O O . LEU A 1 359 ? 25.345 0.166 -35.456 1.00 95.94 359 LEU A O 1
ATOM 2868 N N . GLU A 1 360 ? 23.110 0.398 -35.426 1.00 95.75 360 GLU A N 1
ATOM 2869 C CA . GLU A 1 360 ? 22.828 -0.484 -36.564 1.00 95.75 360 GLU A CA 1
ATOM 2870 C C . GLU A 1 360 ? 23.554 -0.013 -37.831 1.00 95.75 360 GLU A C 1
ATOM 2872 O O . GLU A 1 360 ? 24.262 -0.781 -38.492 1.00 95.75 360 GLU A O 1
ATOM 2877 N N . ALA A 1 361 ? 23.470 1.282 -38.146 1.00 96.31 361 ALA A N 1
ATOM 2878 C CA . ALA A 1 361 ? 24.156 1.859 -39.294 1.00 96.31 361 ALA A CA 1
ATOM 2879 C C . ALA A 1 361 ? 25.688 1.757 -39.161 1.00 96.31 361 ALA A C 1
ATOM 2881 O O . ALA A 1 361 ? 26.388 1.459 -40.136 1.00 96.31 361 ALA A O 1
ATOM 2882 N N . ALA A 1 362 ? 26.237 1.978 -37.962 1.00 95.44 362 ALA A N 1
ATOM 2883 C CA . ALA A 1 362 ? 27.664 1.805 -37.691 1.00 95.44 362 ALA A CA 1
ATOM 2884 C C . ALA A 1 362 ? 28.103 0.335 -37.826 1.00 95.44 362 ALA A C 1
ATOM 2886 O O . ALA A 1 362 ? 29.140 0.046 -38.440 1.00 95.44 362 ALA A O 1
ATOM 2887 N N . ALA A 1 363 ? 27.288 -0.598 -37.333 1.00 94.06 363 ALA A N 1
ATOM 2888 C CA . ALA A 1 363 ? 27.490 -2.034 -37.464 1.00 94.06 363 ALA A CA 1
ATOM 2889 C C . ALA A 1 363 ? 27.488 -2.476 -38.936 1.00 94.06 363 ALA A C 1
ATOM 2891 O O . ALA A 1 363 ? 28.395 -3.202 -39.363 1.00 94.06 363 ALA A O 1
ATOM 2892 N N . ALA A 1 364 ? 26.555 -1.977 -39.747 1.00 93.62 364 ALA A N 1
ATOM 2893 C CA . ALA A 1 364 ? 26.484 -2.277 -41.176 1.00 93.62 364 ALA A CA 1
ATOM 2894 C C . ALA A 1 364 ? 27.704 -1.744 -41.953 1.00 93.62 364 ALA A C 1
ATOM 2896 O O . ALA A 1 364 ? 28.269 -2.442 -42.804 1.00 93.62 364 ALA A O 1
ATOM 2897 N N . ARG A 1 365 ? 28.175 -0.526 -41.640 1.00 92.62 365 ARG A N 1
ATOM 2898 C CA . ARG A 1 365 ? 29.385 0.053 -42.261 1.00 92.62 365 ARG A CA 1
ATOM 2899 C C . ARG A 1 365 ? 30.639 -0.772 -41.966 1.00 92.62 365 ARG A C 1
ATOM 2901 O O . ARG A 1 365 ? 31.450 -1.001 -42.867 1.00 92.62 365 ARG A O 1
ATOM 2908 N N . GLY A 1 366 ? 30.792 -1.247 -40.728 1.00 84.25 366 GLY A N 1
ATOM 2909 C CA . GLY A 1 366 ? 31.924 -2.093 -40.338 1.00 84.25 366 GLY A CA 1
ATOM 2910 C C . GLY A 1 366 ? 31.969 -3.432 -41.085 1.00 84.25 366 GLY A C 1
ATOM 2911 O O . GLY A 1 366 ? 33.049 -3.868 -41.484 1.00 84.25 366 GLY A O 1
ATOM 2912 N N . ALA A 1 367 ? 30.811 -4.049 -41.347 1.00 81.06 367 ALA A N 1
ATOM 2913 C CA . ALA A 1 367 ? 30.725 -5.311 -42.086 1.00 81.06 367 ALA A CA 1
ATOM 2914 C C . ALA A 1 367 ? 31.190 -5.164 -43.549 1.00 81.06 367 ALA A C 1
ATOM 2916 O O . ALA A 1 367 ? 32.011 -5.949 -44.028 1.00 81.06 367 ALA A O 1
ATOM 2917 N N . LYS A 1 368 ? 30.756 -4.096 -44.237 1.00 80.81 368 LYS A N 1
ATOM 2918 C CA . LYS A 1 368 ? 31.156 -3.820 -45.629 1.00 80.81 368 LYS A CA 1
ATOM 2919 C C . LYS A 1 368 ? 32.672 -3.637 -45.775 1.00 80.81 368 LYS A C 1
ATOM 2921 O O . LYS A 1 368 ? 33.258 -4.179 -46.711 1.00 80.81 368 LYS A O 1
ATOM 2926 N N . ARG A 1 369 ? 33.332 -2.938 -44.838 1.00 78.62 369 ARG A N 1
ATOM 2927 C CA . ARG A 1 369 ? 34.803 -2.772 -44.860 1.00 78.62 369 ARG A CA 1
ATOM 2928 C C . ARG A 1 369 ? 35.541 -4.109 -44.725 1.00 78.62 369 ARG A C 1
ATOM 2930 O O . ARG A 1 369 ? 36.493 -4.326 -45.468 1.00 78.62 369 ARG A O 1
ATOM 2937 N N . ARG A 1 370 ? 35.085 -5.016 -43.847 1.00 74.56 370 ARG A N 1
ATOM 2938 C CA . ARG A 1 370 ? 35.699 -6.350 -43.688 1.00 74.56 370 ARG A CA 1
ATOM 2939 C C . ARG A 1 370 ? 35.560 -7.204 -44.954 1.00 74.56 370 ARG A C 1
ATOM 2941 O O . ARG A 1 370 ? 36.546 -7.801 -45.357 1.00 74.56 370 ARG A O 1
ATOM 2948 N N . SER A 1 371 ? 34.406 -7.192 -45.632 1.00 72.81 371 SER A N 1
ATOM 2949 C CA . SER A 1 371 ? 34.220 -7.953 -46.887 1.00 72.81 371 SER A CA 1
ATOM 2950 C C . SER A 1 371 ? 35.144 -7.500 -48.031 1.00 72.81 371 SER A C 1
ATOM 2952 O O . SER A 1 371 ? 35.667 -8.333 -48.768 1.00 72.81 371 SER A O 1
ATOM 2954 N N . ARG A 1 372 ? 35.414 -6.188 -48.140 1.00 71.69 372 ARG A N 1
ATOM 2955 C CA . ARG A 1 372 ? 36.354 -5.639 -49.132 1.00 71.69 372 ARG A CA 1
ATOM 2956 C C . ARG A 1 372 ? 37.813 -5.955 -48.799 1.00 71.69 372 ARG A C 1
ATOM 2958 O O . ARG A 1 372 ? 38.584 -6.205 -49.711 1.00 71.69 372 ARG A O 1
ATOM 2965 N N . ALA A 1 373 ? 38.187 -5.964 -47.519 1.00 70.56 373 ALA A N 1
ATOM 2966 C CA . ALA A 1 373 ? 39.538 -6.338 -47.092 1.00 70.56 373 ALA A CA 1
ATOM 2967 C C . ALA A 1 373 ? 39.789 -7.859 -47.168 1.00 70.56 373 ALA A C 1
ATOM 2969 O O . ALA A 1 373 ? 40.905 -8.281 -47.447 1.00 70.56 373 ALA A O 1
ATOM 2970 N N . ALA A 1 374 ? 38.752 -8.675 -46.953 1.00 63.81 374 ALA A N 1
ATOM 2971 C CA . ALA A 1 374 ? 38.790 -10.136 -47.053 1.00 63.81 374 ALA A CA 1
ATOM 2972 C C . ALA A 1 374 ? 38.558 -10.668 -48.478 1.00 63.81 374 ALA A C 1
ATOM 2974 O O . ALA A 1 374 ? 38.468 -11.878 -48.662 1.00 63.81 374 ALA A O 1
ATOM 2975 N N . SER A 1 375 ? 38.506 -9.790 -49.484 1.00 52.38 375 SER A N 1
ATOM 2976 C CA . SER A 1 375 ? 38.643 -10.165 -50.894 1.00 52.38 375 SER A CA 1
ATOM 2977 C C . SER A 1 375 ? 40.087 -9.897 -51.352 1.00 52.38 375 SER A C 1
ATOM 2979 O O . SER A 1 375 ? 40.339 -8.835 -51.922 1.00 52.38 375 SER A O 1
ATOM 2981 N N . PRO A 1 376 ? 41.076 -10.777 -51.082 1.00 61.31 376 PRO A N 1
ATOM 2982 C CA . PRO A 1 376 ? 42.430 -10.571 -51.559 1.00 61.31 376 PRO A CA 1
ATOM 2983 C C . PRO A 1 376 ? 42.684 -11.364 -52.847 1.00 61.31 376 PRO A C 1
ATOM 2985 O O . PRO A 1 376 ? 42.478 -12.570 -52.905 1.00 61.31 376 PRO A O 1
ATOM 2988 N N . MET A 1 377 ? 43.236 -10.676 -53.844 1.00 54.78 377 MET A N 1
ATOM 2989 C CA . MET A 1 377 ? 44.464 -11.097 -54.538 1.00 54.78 377 MET A CA 1
ATOM 2990 C C . MET A 1 377 ? 44.554 -12.516 -55.146 1.00 54.78 377 MET A C 1
ATOM 2992 O O . MET A 1 377 ? 45.666 -12.972 -55.408 1.00 54.78 377 MET A O 1
ATOM 2996 N N . THR A 1 378 ? 43.460 -13.213 -55.453 1.00 58.56 378 THR A N 1
ATOM 2997 C CA . THR A 1 378 ? 43.544 -14.526 -56.125 1.00 58.56 378 THR A CA 1
ATOM 2998 C C . THR A 1 378 ? 43.826 -14.455 -57.630 1.00 58.56 378 THR A C 1
ATOM 3000 O O . THR A 1 378 ? 44.060 -15.494 -58.235 1.00 58.56 378 THR A O 1
ATOM 3003 N N . GLU A 1 379 ? 43.910 -13.268 -58.245 1.00 53.09 379 GLU A N 1
ATOM 3004 C CA . GLU A 1 379 ? 44.067 -13.139 -59.709 1.00 53.09 379 GLU A CA 1
ATOM 3005 C C . GLU A 1 379 ? 45.418 -12.555 -60.187 1.00 53.09 379 GLU A C 1
ATOM 3007 O O . GLU A 1 379 ? 45.623 -12.361 -61.378 1.00 53.09 379 GLU A O 1
ATOM 3012 N N . ALA A 1 380 ? 46.395 -12.313 -59.300 1.00 55.31 380 ALA A N 1
ATOM 3013 C CA . ALA A 1 380 ? 47.698 -11.740 -59.697 1.00 55.31 380 ALA A CA 1
ATOM 3014 C C . ALA A 1 380 ? 48.877 -12.741 -59.735 1.00 55.31 380 ALA A C 1
ATOM 3016 O O . ALA A 1 380 ? 49.997 -12.356 -60.078 1.00 55.31 380 ALA A O 1
ATOM 3017 N N . ALA A 1 381 ? 48.657 -14.023 -59.413 1.00 55.66 381 ALA A N 1
ATOM 3018 C CA . ALA A 1 381 ? 49.721 -15.037 -59.337 1.00 55.66 381 ALA A CA 1
ATOM 3019 C C . ALA A 1 381 ? 49.716 -16.089 -60.471 1.00 55.66 381 ALA A C 1
ATOM 3021 O O . ALA A 1 381 ? 50.589 -16.953 -60.484 1.00 55.66 381 ALA A O 1
ATOM 3022 N N . ALA A 1 382 ? 48.799 -16.013 -61.446 1.00 56.31 382 ALA A N 1
ATOM 3023 C CA . ALA A 1 382 ? 48.695 -17.000 -62.536 1.00 56.31 382 ALA A CA 1
ATOM 3024 C C . ALA A 1 382 ? 49.414 -16.610 -63.853 1.00 56.31 382 ALA A C 1
ATOM 3026 O O . ALA A 1 382 ? 49.434 -17.397 -64.790 1.00 56.31 382 ALA A O 1
ATOM 3027 N N . GLY A 1 383 ? 50.030 -15.423 -63.949 1.00 54.72 383 GLY A N 1
ATOM 3028 C CA . GLY A 1 383 ? 50.523 -14.879 -65.230 1.00 54.72 383 GLY A CA 1
ATOM 3029 C C . GLY A 1 383 ? 52.024 -14.997 -65.540 1.00 54.72 383 GLY A C 1
ATOM 3030 O O . GLY A 1 383 ? 52.470 -14.416 -66.523 1.00 54.72 383 GLY A O 1
ATOM 3031 N N . ARG A 1 384 ? 52.850 -15.674 -64.727 1.00 56.91 384 ARG A N 1
ATOM 3032 C CA . ARG A 1 384 ? 54.315 -15.734 -64.955 1.00 56.91 384 ARG A CA 1
ATOM 3033 C C . ARG A 1 384 ? 54.891 -17.140 -64.803 1.00 56.91 384 ARG A C 1
ATOM 3035 O O . ARG A 1 384 ? 55.629 -17.405 -63.859 1.00 56.91 384 ARG A O 1
ATOM 3042 N N . ARG A 1 385 ? 54.563 -18.040 -65.732 1.00 56.19 385 ARG A N 1
ATOM 3043 C CA . ARG A 1 385 ? 55.330 -19.271 -66.003 1.00 56.19 385 ARG A CA 1
ATOM 3044 C C . ARG A 1 385 ? 54.850 -19.907 -67.313 1.00 56.19 385 ARG A C 1
ATOM 3046 O O . ARG A 1 385 ? 53.961 -20.733 -67.261 1.00 56.19 385 ARG A O 1
ATOM 3053 N N . THR A 1 386 ? 55.422 -19.487 -68.446 1.00 56.78 386 THR A N 1
ATOM 3054 C CA . THR A 1 386 ? 55.668 -20.287 -69.675 1.00 56.78 386 THR A CA 1
ATOM 3055 C C . THR A 1 386 ? 56.188 -19.357 -70.779 1.00 56.78 386 THR A C 1
ATOM 3057 O O . THR A 1 386 ? 55.422 -18.852 -71.590 1.00 56.78 386 THR A O 1
ATOM 3060 N N . ALA A 1 387 ? 57.493 -19.089 -70.781 1.00 51.59 387 ALA A N 1
ATOM 3061 C CA . ALA A 1 387 ? 58.220 -18.583 -71.950 1.00 51.59 387 ALA A CA 1
ATOM 3062 C C . ALA A 1 387 ? 59.702 -18.950 -71.784 1.00 51.59 387 ALA A C 1
ATOM 3064 O O . ALA A 1 387 ? 60.551 -18.101 -71.530 1.00 51.59 387 ALA A O 1
ATOM 3065 N N . ALA A 1 388 ? 59.994 -20.248 -71.810 1.00 56.22 388 ALA A N 1
ATOM 3066 C CA . ALA A 1 388 ? 61.348 -20.757 -71.962 1.00 56.22 388 ALA A CA 1
ATOM 3067 C C . ALA A 1 388 ? 61.277 -22.009 -72.835 1.00 56.22 388 ALA A C 1
ATOM 3069 O O . ALA A 1 388 ? 60.702 -23.013 -72.421 1.00 56.22 388 ALA A O 1
ATOM 3070 N N . GLY A 1 389 ? 61.874 -21.900 -74.018 1.00 61.75 389 GLY A N 1
ATOM 3071 C CA . GLY A 1 389 ? 62.092 -22.990 -74.956 1.00 61.75 389 GLY A CA 1
ATOM 3072 C C . GLY A 1 389 ? 61.136 -22.938 -76.130 1.00 61.75 389 GLY A C 1
ATOM 3073 O O . GLY A 1 389 ? 59.996 -23.348 -75.962 1.00 61.75 389 GLY A O 1
ATOM 3074 N N . GLU A 1 390 ? 61.616 -22.436 -77.275 1.00 54.88 390 GLU A N 1
ATOM 3075 C CA . GLU A 1 390 ? 61.549 -23.156 -78.555 1.00 54.88 390 GLU A CA 1
ATOM 3076 C C . GLU A 1 390 ? 62.109 -22.332 -79.745 1.00 54.88 390 GLU A C 1
ATOM 3078 O O . GLU A 1 390 ? 61.677 -21.201 -79.958 1.00 54.88 390 GLU A O 1
ATOM 3083 N N . TRP A 1 391 ? 63.029 -22.970 -80.498 1.00 52.22 391 TRP A N 1
ATOM 3084 C CA . TRP A 1 391 ? 63.562 -22.665 -81.851 1.00 52.22 391 TRP A CA 1
ATOM 3085 C C . TRP A 1 391 ? 64.468 -21.425 -82.018 1.00 52.22 391 TRP A C 1
ATOM 3087 O O . TRP A 1 391 ? 64.176 -20.361 -81.488 1.00 52.22 391 TRP A O 1
ATOM 3097 N N . GLU A 1 392 ? 65.547 -21.415 -82.801 1.00 43.72 392 GLU A N 1
ATOM 3098 C CA . GLU A 1 392 ? 66.442 -22.398 -83.444 1.00 43.72 392 GLU A CA 1
ATOM 3099 C C . GLU A 1 392 ? 67.622 -21.571 -84.000 1.00 43.72 392 GLU A C 1
ATOM 3101 O O . GLU A 1 392 ? 67.366 -20.407 -84.404 1.00 43.72 392 GLU A O 1
#

Nearest PDB structures (foldseek):
  3f31-assembly1_B  TM=1.984E-01  e=7.072E+00  Homo sapiens

Mean predicted aligned error: 16.59 Å

pLDDT: mean 79.93, std 18.19, range [33.44, 98.38]

Secondary structure (DSSP, 8-state):
------------HHHHHHHHHHHHHHHHHHHHHHHHHHHHIIIIIHHHHHHHHHHHTHHHHHHHHHHHHHHHHHHHHHHHHHHHHHHTT--HHHHHHHHHHHHHHHHHHHHHHTSS-SS----------------PPPHHHHHHS-HHHHHHHHHHHHHHHHHHHHHTPPPPPHHHHHH-SPP------PPP--------SS-TT--PPPHHHHHHHHHHHHHHHHHHHHHHH-HHHHSS--HHHHHHHHHHHHHHHTT-HHHHHHHHHHHHH--TT-SS--TT--HHHHHHHHHHHHHHHHHHHHHHHHHTTSTTTTGGG--HHHHHHHHHHHHHHHHHHHHHHHHHHHHHHHHHHHHHHHHHHHHHHHHHHTS--TTSSSSS--------

Foldseek 3Di:
DDDDPDDDDDDPQFVLQLVLLVLLLVLVVLLVVLVVLLCCLVPPLVVVVVVLCCVQVVVLVVLLVVLVVLLVVLVVLQVQLVVQCVVVVHDSLVSSVVVVVVVVVVVVVVVVVVPPPDDDDDDDDPDPPDPPPDQFDAPVNLVVDDPVVVVVLVVVLVVQCVVCVVVVHDRDDSRDSRRPDDPDDDDDDDDDDDDDDDDPDDPPPDDDDDPVVVVVVLLVLLVVLLVLLCVQLPCVVPPDDDPVSVVLVVQSVVCSVVSPNLSSQQSSQCSVVVDPNDSGGRPRHGSVSSVVSSVVSVVSSVVSVVSSVVSVVDPSNVVVVDDPVVSVVVSVVSVVVSVVSSVVSVVSSVVSVVVVVVSNVVSVVVVVVVVVVVPDDPPPPPPDDDDDDDDD

Radius of gyration: 40.2 Å; Cα contacts (8 Å, |Δi|>4): 214; chains: 1; bounding box: 92×64×156 Å

Solvent-accessible surface area (backbone atoms only — not comparable to full-atom values): 23252 Å² total; per-residue (Å²): 135,86,79,81,77,78,78,83,78,82,72,73,61,60,65,56,34,45,53,46,40,54,52,31,53,54,46,49,53,53,37,51,55,47,51,48,53,46,46,46,35,64,73,47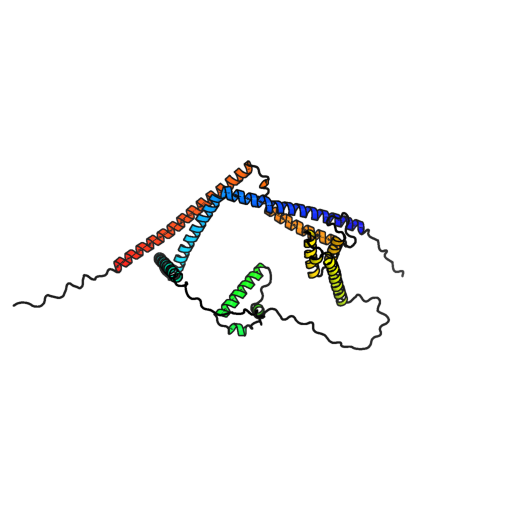,14,39,56,51,35,52,52,50,45,50,70,75,45,30,69,58,54,52,51,42,50,52,47,49,54,52,38,50,54,50,48,51,54,53,49,52,20,50,51,44,12,66,75,69,73,42,54,55,32,54,23,41,54,50,49,55,53,48,51,61,52,50,55,55,53,57,62,59,64,71,73,77,80,81,84,78,89,76,84,87,80,89,77,78,80,71,83,70,77,70,76,44,52,52,77,71,56,53,72,71,46,58,70,70,60,46,48,54,53,50,54,52,51,51,53,50,39,55,49,20,63,72,72,73,44,82,54,74,53,73,67,54,63,36,48,38,81,78,79,82,80,75,85,77,85,79,78,90,80,89,80,89,90,79,89,88,86,86,74,85,89,74,70,76,75,50,74,69,56,53,51,52,52,50,54,51,49,37,52,51,49,48,52,58,41,45,76,74,59,36,61,94,78,63,60,87,66,51,76,66,55,51,51,50,41,54,52,48,54,53,27,57,75,70,63,35,50,59,56,40,41,38,51,44,21,49,59,76,58,74,42,98,76,54,92,61,64,42,90,67,44,51,61,68,43,44,56,46,52,34,52,53,41,52,50,54,34,52,54,46,50,51,51,45,56,55,48,63,70,41,88,32,50,63,39,82,77,57,52,71,73,56,54,52,53,50,48,53,53,52,51,52,54,51,52,54,48,38,56,51,46,49,53,53,38,51,53,51,50,51,52,51,51,52,40,51,53,48,29,54,54,54,52,56,55,50,58,60,67,72,59,67,82,82,81,78,79,82,83,84,86,86,90,81,89,84,90,133

Sequence (392 aa):
MPTSAHGLVALDTDSVRDEAWNAYRRETRKQVRLAEQLRRFQTVDRPAYERWEAQVLGPLIHEARGLRAEIDRLHTILFDVEAISVIEGCSMAEAYRRLQHREANADTRQGATGRERRGEASDDTGAKGEGSETDGITLEEFRQLPKRQQREILEAFELLRTFAAFSGAHPPTFEEFLAGPPPEHPPGRNHRRSGPGADPDAEAARRVPSPKARAVERSGEVKRLYRLIVGRLHPDRNGAMGAWERDLWEQTQQAYQEADIERLEALLGLIESGDRNAVHPPKRISVSAILRMIRDAKRAMRALQQQVRSAKRHPGWGFENQGDPELRRMEMRGRRVLLEEQATLGRLLDDARAQLAALEAAAARGAKRRSRAASPMTEAAAGRRTAAGEWE